Protein AF-0000000074020985 (afdb_homodimer)

Radius of gyration: 25.96 Å; Cα contacts (8 Å, |Δi|>4): 986; chains: 2; bounding box: 85×86×82 Å

Nearest PDB structures (foldseek):
  4o3z-assembly1_A  TM=3.437E-01  e=2.006E-03  Actinobacillus pleuropneumoniae
  6cuj-assembly1_B  TM=3.704E-01  e=2.114E-03  Neisseria meningitidis
  4o3y-assembly1_A  TM=3.411E-01  e=4.172E-03  Actinobacillus pleuropneumoniae
  4o49-assembly1_A  TM=3.070E-01  e=7.038E-03  Actinobacillus pleuropneumoniae
  6cuj-assembly1_A  TM=3.152E-01  e=5.142E-03  Neisseria meningitidis

InterPro domains:
  IPR001299 Ependymin [PTHR10697] (13-208)

Sequence (426 aa):
MRLVSFLLLPLLTVHSTWGDTQPAACCPPSVYEVKATMFQAIQEDSRFKYQEVRASHWIDSNAKLQASELRQKLSNGTYSFLTRAVAVYNKSRSYTRVADTCIALDLNGAGMVDPYCTNNATYIRSLVLGYGRNTLQVNIRQNTVMLMGKDSQLTDISTADCVPVLQGFASYIDSGFQYSIGVYDNFQPHISDRAVFNVPEECRNATVQRVDAMRLVSFLLLPLLTVHSTWGDTQPAACCPPSVYEVKATMFQAIQEDSRFKYQEVRASHWIDSNAKLQASELRQKLSNGTYSFLTRAVAVYNKSRSYTRVADTCIALDLNGAGMVDPYCTNNATYIRSLVLGYGRNTLQVNIRQNTVMLMGKDSQLTDISTADCVPVLQGFASYIDSGFQYSIGVYDNFQPHISDRAVFNVPEECRNATVQRVDA

Solvent-accessible surface area (backbone atoms only — not comparable to full-atom values): 23174 Å² total; per-residue (Å²): 134,86,79,76,76,76,78,76,71,76,78,73,72,73,69,73,62,74,64,86,66,74,76,74,67,40,50,42,70,56,36,23,27,34,32,28,50,29,43,33,37,36,47,48,97,94,37,72,44,76,45,48,33,41,35,38,40,38,41,28,60,86,76,32,36,38,24,38,38,36,25,34,55,44,97,87,70,48,70,40,87,48,37,38,35,30,36,37,38,85,72,22,33,32,39,34,36,44,82,93,40,50,49,30,34,40,46,82,70,46,73,82,72,67,90,62,42,35,72,82,36,45,80,73,49,74,45,46,28,40,50,90,89,47,36,34,62,33,35,35,28,38,31,78,42,77,49,97,88,26,72,22,43,34,36,40,30,19,32,90,68,20,42,58,34,34,39,38,38,39,34,60,48,96,80,40,49,37,38,36,39,34,40,26,23,70,54,34,84,42,68,93,59,73,71,62,62,50,78,54,78,70,41,77,80,46,69,73,39,78,62,81,126,133,85,79,76,76,76,77,76,71,76,77,74,73,74,67,72,61,73,63,85,66,76,76,74,66,40,50,42,70,55,36,24,26,35,31,30,49,29,42,33,38,36,47,46,97,94,38,73,45,77,45,50,31,40,36,39,40,37,41,29,59,84,74,32,36,38,24,39,38,36,25,34,55,43,97,87,69,48,71,40,88,47,35,38,36,30,36,37,39,85,75,21,34,33,40,33,35,45,81,92,39,48,49,29,35,41,46,80,71,47,75,83,72,66,89,60,42,35,71,83,35,46,81,72,47,77,45,44,28,38,51,90,89,47,37,33,62,32,37,35,29,38,33,78,42,76,49,96,87,25,73,21,44,36,37,41,30,18,32,88,68,19,41,58,33,35,36,38,40,38,34,59,48,95,79,39,47,36,38,35,39,34,42,26,25,71,53,36,83,42,68,94,60,72,70,61,62,50,78,53,78,70,42,76,81,47,70,70,40,77,61,81,128

pLDDT: mean 85.06, std 18.66, range [28.0, 98.69]

Secondary structure (DSSP, 8-state):
----------------------PPP----SEEEEEEEEEEEEEETTEEEEEEEEEEEEEETTTTEEEEEEEEEPTTS-EEEEEEEEEEGGGTEEEEEETTEEEEEE-TTPPP--TT--TTPEEEEEEEEEETTEEEEEEEEEEEEEETTEEEEEEEEE-TT--EEEEEEEEEETTEEEEEEEEEEEEESS-S-GGGGSPPGGGTTPPEEE---/----------------------PPP----SEEEEEEEEEEEEEETTEEEEEEEEEEEEEETTTTEEEEEEEEEPTTS-EEEEEEEEEEGGGTEEEEEETTEEEEEE-TTPPP--TT--TTSEEEEEEEEEETTEEEEEEEEEEEEEETTEEEEEEEEE-TT--EEEEEEEEEETTEEEEEEEEEEEEESS-S-GGGGSPPGGGTTPPEEE---

Foldseek 3Di:
DPPPPPPPPPPPPPPPCPPPPFQDWAAAFQWKKWKKWKWKWDDDPNDTDIWIKIKIWTGHNVQQKIKMWIWTADPVGDTHGAKIKIDRLVQQKIWMDGPLAIAIARNVNDGDDDPLTCNQWAWDDWDWPDDDPPIAIWTWTWDWDADPNWTKIKIFIAHSNRHGAKIKIWTADPSGIMIMMIGMDDMDRHDDDPCSNPHDPSCPPPDYDYDDD/DPPPPPPPPPPPPPPPCPPQPFQDWAAAFQWKKWKKWKWKWDDDPNHTDIWIKIKIWTGHNVQQKIKMWIWTADPVGDTHGAKIKIDRLVQQKMWMDGPLAIAIARNVNDGDDDPLTCNQWAWDDWDWPDDDPPIAIWTWTWDWDADPNWTKIKIFIAHSNRHGAKIKIWTADPSGIMIMMIGMDDMDRHDDDPCSNPHDPSCPPPDYDYDDD

Organism: Pomacea canaliculata (NCBI:txid400727)

Structure (mmCIF, N/CA/C/O backbone):
data_AF-0000000074020985-model_v1
#
loop_
_entity.id
_entity.type
_entity.pdbx_description
1 polymer 'Uncharacterized protein'
#
loop_
_atom_site.group_PDB
_atom_site.id
_atom_site.type_symbol
_atom_site.label_atom_id
_atom_site.label_alt_id
_atom_site.label_comp_id
_atom_site.label_asym_id
_atom_site.label_entity_id
_atom_site.label_seq_id
_atom_site.pdbx_PDB_ins_code
_atom_site.Cartn_x
_atom_site.Cartn_y
_atom_site.Cartn_z
_atom_site.occupancy
_atom_site.B_iso_or_equiv
_atom_site.auth_seq_id
_atom_site.auth_comp_id
_atom_site.auth_asym_id
_atom_site.auth_atom_id
_atom_site.pdbx_PDB_model_num
ATOM 1 N N . MET A 1 1 ? -42.188 48.906 -33.062 1 31.55 1 MET A N 1
ATOM 2 C CA . MET A 1 1 ? -41.594 48.25 -31.906 1 31.55 1 MET A CA 1
ATOM 3 C C . MET A 1 1 ? -41.25 46.812 -32.219 1 31.55 1 MET A C 1
ATOM 5 O O . MET A 1 1 ? -42.125 45.969 -32.406 1 31.55 1 MET A O 1
ATOM 9 N N . ARG A 1 2 ? -40.125 46.5 -32.969 1 33.56 2 ARG A N 1
ATOM 10 C CA . ARG A 1 2 ? -39.594 45.188 -33.375 1 33.56 2 ARG A CA 1
ATOM 11 C C . ARG A 1 2 ? -39.219 44.375 -32.156 1 33.56 2 ARG A C 1
ATOM 13 O O . ARG A 1 2 ? -38.406 44.812 -31.312 1 33.56 2 ARG A O 1
ATOM 20 N N . LEU A 1 3 ? -40.094 43.531 -31.703 1 33.5 3 LEU A N 1
ATOM 21 C CA . LEU A 1 3 ? -39.906 42.531 -30.641 1 33.5 3 LEU A CA 1
ATOM 22 C C . LEU A 1 3 ? -38.781 41.562 -30.969 1 33.5 3 LEU A C 1
ATOM 24 O O . LEU A 1 3 ? -38.875 40.812 -31.953 1 33.5 3 LEU A O 1
ATOM 28 N N . VAL A 1 4 ? -37.562 41.969 -30.797 1 36.25 4 VAL A N 1
ATOM 29 C CA . VAL A 1 4 ? -36.438 41.031 -30.891 1 36.25 4 VAL A CA 1
ATOM 30 C C . VAL A 1 4 ? -36.625 39.906 -29.844 1 36.25 4 VAL A C 1
ATOM 32 O O . VAL A 1 4 ? -36.688 40.188 -28.641 1 36.25 4 VAL A O 1
ATOM 35 N N . SER A 1 5 ? -37.25 38.812 -30.203 1 33.09 5 SER A N 1
ATOM 36 C CA . SER A 1 5 ? -37.312 37.594 -29.422 1 33.09 5 SER A CA 1
ATOM 37 C C . SER A 1 5 ? -35.938 37.031 -29.125 1 33.09 5 SER A C 1
ATOM 39 O O . SER A 1 5 ? -35.188 36.656 -30.047 1 33.09 5 SER A O 1
ATOM 41 N N . PHE A 1 6 ? -35.344 37.562 -28.062 1 32.19 6 PHE A N 1
ATOM 42 C CA . PHE A 1 6 ? -34.125 36.906 -27.578 1 32.19 6 PHE A CA 1
ATOM 43 C C . PHE A 1 6 ? -34.406 35.438 -27.266 1 32.19 6 PHE A C 1
ATOM 45 O O . PHE A 1 6 ? -35.219 35.125 -26.391 1 32.19 6 PHE A O 1
ATOM 52 N N . LEU A 1 7 ? -34.219 34.531 -28.25 1 28.17 7 LEU A N 1
ATOM 53 C CA . LEU A 1 7 ? -34.156 33.094 -28.031 1 28.17 7 LEU A CA 1
ATOM 54 C C . LEU A 1 7 ? -33.125 32.75 -26.953 1 28.17 7 LEU A C 1
ATOM 56 O O . LEU A 1 7 ? -31.938 32.938 -27.141 1 28.17 7 LEU A O 1
ATOM 60 N N . LEU A 1 8 ? -33.562 32.844 -25.703 1 30.11 8 LEU A N 1
ATOM 61 C CA . LEU A 1 8 ? -32.781 32.25 -24.625 1 30.11 8 LEU A CA 1
ATOM 62 C C . LEU A 1 8 ? -32.5 30.781 -24.922 1 30.11 8 LEU A C 1
ATOM 64 O O . LEU A 1 8 ? -33.406 29.953 -24.938 1 30.11 8 LEU A O 1
ATOM 68 N N . LEU A 1 9 ? -31.422 30.5 -25.688 1 36 9 LEU A N 1
ATOM 69 C CA . LEU A 1 9 ? -30.953 29.125 -25.75 1 36 9 LEU A CA 1
ATOM 70 C C . LEU A 1 9 ? -30.703 28.562 -24.359 1 36 9 LEU A C 1
ATOM 72 O O . LEU A 1 9 ? -29.953 29.156 -23.562 1 36 9 LEU A O 1
ATOM 76 N N . PRO A 1 10 ? -31.594 27.672 -23.875 1 34.84 10 PRO A N 1
ATOM 77 C CA . PRO A 1 10 ? -31.234 27 -22.625 1 34.84 10 PRO A CA 1
ATOM 78 C C . PRO A 1 10 ? -29.828 26.422 -22.641 1 34.84 10 PRO A C 1
ATOM 80 O O . PRO A 1 10 ? -29.438 25.734 -23.594 1 34.84 10 PRO A O 1
ATOM 83 N N . LEU A 1 11 ? -28.828 27.125 -22.109 1 34.88 11 LEU A N 1
ATOM 84 C CA . LEU A 1 11 ? -27.562 26.453 -21.797 1 34.88 11 LEU A CA 1
ATOM 85 C C . LEU A 1 11 ? -27.797 25.109 -21.125 1 34.88 11 LEU A C 1
ATOM 87 O O . LEU A 1 11 ? -28.203 25.062 -19.969 1 34.88 11 LEU A O 1
ATOM 91 N N . LEU A 1 12 ? -28.078 24.062 -21.922 1 34.41 12 LEU A N 1
ATOM 92 C CA . LEU A 1 12 ? -27.922 22.703 -21.422 1 34.41 12 LEU A CA 1
ATOM 93 C C . LEU A 1 12 ? -26.562 22.516 -20.75 1 34.41 12 LEU A C 1
ATOM 95 O O . LEU A 1 12 ? -25.547 22.438 -21.438 1 34.41 12 LEU A O 1
ATOM 99 N N . THR A 1 13 ? -26.391 22.984 -19.594 1 34.44 13 THR A N 1
ATOM 100 C CA . THR A 1 13 ? -25.297 22.422 -18.812 1 34.44 13 THR A CA 1
ATOM 101 C C . THR A 1 13 ? -25.359 20.906 -18.812 1 34.44 13 THR A C 1
ATOM 103 O O . THR A 1 13 ? -26.266 20.312 -18.234 1 34.44 13 THR A O 1
ATOM 106 N N . VAL A 1 14 ? -24.844 20.312 -19.844 1 34.06 14 VAL A N 1
ATOM 107 C CA . VAL A 1 14 ? -24.469 18.906 -19.703 1 34.06 14 VAL A CA 1
ATOM 108 C C . VAL A 1 14 ? -23.688 18.719 -18.406 1 34.06 14 VAL A C 1
ATOM 110 O O . VAL A 1 14 ? -22.531 19.141 -18.297 1 34.06 14 VAL A O 1
ATOM 113 N N . HIS A 1 15 ? -24.359 18.75 -17.344 1 34.81 15 HIS A N 1
ATOM 114 C CA . HIS A 1 15 ? -23.734 18.016 -16.25 1 34.81 15 HIS A CA 1
ATOM 115 C C . HIS A 1 15 ? -23.203 16.672 -16.719 1 34.81 15 HIS A C 1
ATOM 117 O O . HIS A 1 15 ? -23.969 15.789 -17.094 1 34.81 15 HIS A O 1
ATOM 123 N N . SER A 1 16 ? -22.188 16.672 -17.391 1 32.91 16 SER A N 1
ATOM 124 C CA . SER A 1 16 ? -21.516 15.375 -17.422 1 32.91 16 SER A CA 1
ATOM 125 C C . SER A 1 16 ? -21.641 14.664 -16.078 1 32.91 16 SER A C 1
ATOM 127 O O . SER A 1 16 ? -21.031 15.086 -15.094 1 32.91 16 SER A O 1
ATOM 129 N N . THR A 1 17 ? -22.781 14.305 -15.727 1 33.53 17 THR A N 1
ATOM 130 C CA . THR A 1 17 ? -22.828 13.227 -14.75 1 33.53 17 THR A CA 1
ATOM 131 C C . THR A 1 17 ? -21.766 12.18 -15.055 1 33.53 17 THR A C 1
ATOM 133 O O . TH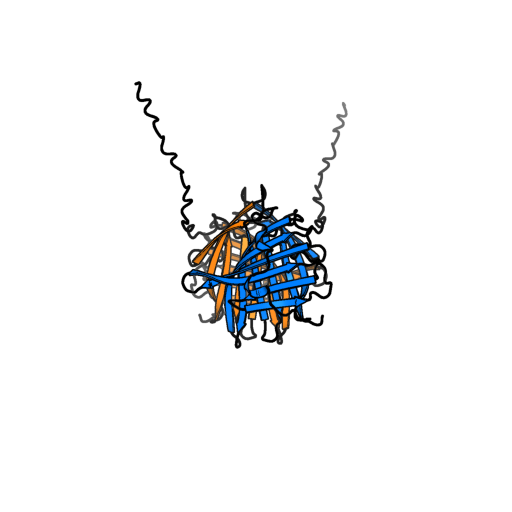R A 1 17 ? -21.969 11.312 -15.906 1 33.53 17 THR A O 1
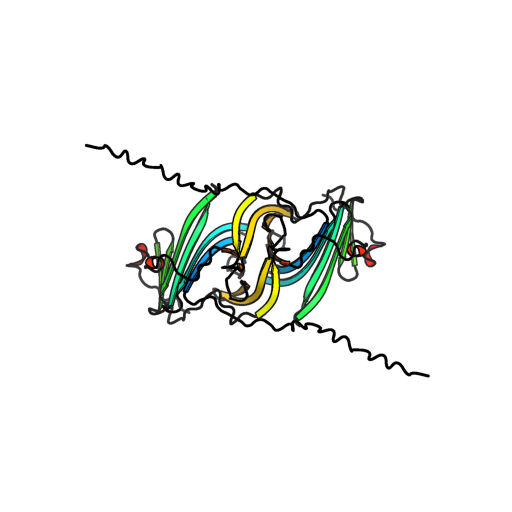ATOM 136 N N . TRP A 1 18 ? -20.531 12.484 -15.367 1 37.12 18 TRP A N 1
ATOM 137 C CA . TRP A 1 18 ? -19.766 11.273 -15.094 1 37.12 18 TRP A CA 1
ATOM 138 C C . TRP A 1 18 ? -20.453 10.43 -14.023 1 37.12 18 TRP A C 1
ATOM 140 O O . TRP A 1 18 ? -20.531 10.836 -12.859 1 37.12 18 TRP A O 1
ATOM 150 N N . GLY A 1 19 ? -21.609 10.062 -14.188 1 38.59 19 GLY A N 1
ATOM 151 C CA . GLY A 1 19 ? -22.281 9.062 -13.375 1 38.59 19 GLY A CA 1
ATOM 152 C C . GLY A 1 19 ? -21.328 8.117 -12.672 1 38.59 19 GLY A C 1
ATOM 153 O O . GLY A 1 19 ? -20.281 7.777 -13.211 1 38.59 19 GLY A O 1
ATOM 154 N N . ASP A 1 20 ? -21.172 8.164 -11.328 1 50.94 20 ASP A N 1
ATOM 155 C CA . ASP A 1 20 ? -20.547 7.312 -10.32 1 50.94 20 ASP A CA 1
ATOM 156 C C . ASP A 1 20 ? -20.625 5.84 -10.719 1 50.94 20 ASP A C 1
ATOM 158 O O . ASP A 1 20 ? -21.312 5.047 -10.07 1 50.94 20 ASP A O 1
ATOM 162 N N . THR A 1 21 ? -20.812 5.484 -11.945 1 67.69 21 THR A N 1
ATOM 163 C CA . THR A 1 21 ? -20.984 4.059 -12.195 1 67.69 21 THR A CA 1
ATOM 164 C C . THR A 1 21 ? -19.75 3.283 -11.75 1 67.69 21 THR A C 1
ATOM 166 O O . THR A 1 21 ? -18.625 3.627 -12.125 1 67.69 21 THR A O 1
ATOM 169 N N . GLN A 1 22 ? -20.031 2.523 -10.844 1 85.44 22 GLN A N 1
ATOM 170 C CA . GLN A 1 22 ? -19.016 1.593 -10.352 1 85.44 22 GLN A CA 1
ATOM 171 C C . GLN A 1 22 ? -18.406 0.786 -11.492 1 85.44 22 GLN A C 1
ATOM 173 O O . GLN A 1 22 ? -19.141 0.21 -12.305 1 85.44 22 GLN A O 1
ATOM 178 N N . PRO A 1 23 ? -17.156 1.038 -11.711 1 90.44 23 PRO A N 1
ATOM 179 C CA . PRO A 1 23 ? -16.531 0.189 -12.727 1 90.44 23 PRO A CA 1
ATOM 180 C C . PRO A 1 23 ? -16.828 -1.295 -12.516 1 90.44 23 PRO A C 1
ATOM 182 O O . PRO A 1 23 ? -16.984 -1.743 -11.383 1 90.44 23 PRO A O 1
ATOM 185 N N . ALA A 1 24 ? -16.906 -1.994 -13.578 1 89.56 24 ALA A N 1
ATOM 186 C CA . ALA A 1 24 ? -17.156 -3.432 -13.508 1 89.56 24 ALA A CA 1
ATOM 187 C C . ALA A 1 24 ? -15.977 -4.168 -12.883 1 89.56 24 ALA A C 1
ATOM 189 O O . ALA A 1 24 ? -14.828 -3.732 -13.008 1 89.56 24 ALA A O 1
ATOM 190 N N . ALA A 1 25 ? -16.391 -5.242 -12.227 1 91.31 25 ALA A N 1
ATOM 191 C CA . ALA A 1 25 ? -15.336 -6.18 -11.859 1 91.31 25 ALA A CA 1
ATOM 192 C C . ALA A 1 25 ? -14.609 -6.703 -13.094 1 91.31 25 ALA A C 1
ATOM 194 O O . ALA A 1 25 ? -15.188 -6.773 -14.18 1 91.31 25 ALA A O 1
ATOM 195 N N . CYS A 1 26 ? -13.383 -7.027 -12.906 1 93.12 26 CYS A N 1
ATOM 196 C CA . CYS A 1 26 ? -12.594 -7.457 -14.047 1 93.12 26 CYS A CA 1
ATOM 197 C C . CYS A 1 26 ? -11.523 -8.453 -13.633 1 93.12 26 CYS A C 1
ATOM 199 O O . CYS A 1 26 ? -11.367 -8.742 -12.445 1 93.12 26 CYS A O 1
ATOM 201 N N . CYS A 1 27 ? -10.93 -9.055 -14.633 1 95.62 27 CYS A N 1
ATOM 202 C CA . CYS A 1 27 ? -9.734 -9.883 -14.5 1 95.62 27 CYS A CA 1
ATOM 203 C C . CYS A 1 27 ? -8.641 -9.422 -15.453 1 95.62 27 CYS A C 1
ATOM 205 O O . CYS A 1 27 ? -8.93 -8.859 -16.516 1 95.62 27 CYS A O 1
ATOM 207 N N . PRO A 1 28 ? -7.383 -9.648 -14.992 1 96.44 28 PRO A N 1
ATOM 208 C CA . PRO A 1 28 ? -6.324 -9.477 -15.992 1 96.44 28 PRO A CA 1
ATOM 209 C C . PRO A 1 28 ? -6.461 -10.43 -17.172 1 96.44 28 PRO A C 1
ATOM 211 O O . PRO A 1 28 ? -7.309 -11.328 -17.141 1 96.44 28 PRO A O 1
ATOM 214 N N . PRO A 1 29 ? -5.641 -10.203 -18.234 1 96.69 29 PRO A N 1
ATOM 215 C CA . PRO A 1 29 ? -5.637 -11.18 -19.328 1 96.69 29 PRO A CA 1
ATOM 216 C C . PRO A 1 29 ? -5.422 -12.609 -18.844 1 96.69 29 PRO A C 1
ATOM 218 O O . PRO A 1 29 ? -4.816 -12.828 -17.781 1 96.69 29 PRO A O 1
ATOM 221 N N . SER A 1 30 ? -5.832 -13.57 -19.641 1 97.5 30 SER A N 1
ATOM 222 C CA . SER A 1 30 ? -5.805 -14.969 -19.234 1 97.5 30 SER A CA 1
ATOM 223 C C . SER A 1 30 ? -4.371 -15.469 -19.062 1 97.5 30 SER A C 1
ATOM 225 O O . SER A 1 30 ? -4.133 -16.484 -18.406 1 97.5 30 SER A O 1
ATOM 227 N N . VAL A 1 31 ? -3.467 -14.805 -19.812 1 98.5 31 VAL A N 1
ATOM 228 C CA . VAL A 1 31 ? -2.055 -15.164 -19.75 1 98.5 31 VAL A CA 1
ATOM 229 C C . VAL A 1 31 ? -1.213 -13.922 -19.469 1 98.5 31 VAL A C 1
ATOM 231 O O . VAL A 1 31 ? -1.263 -12.953 -20.234 1 98.5 31 VAL A O 1
ATOM 234 N N . TYR A 1 32 ? -0.434 -13.992 -18.406 1 98.5 32 TYR A N 1
ATOM 235 C CA . TYR A 1 32 ? 0.407 -12.836 -18.109 1 98.5 32 TYR A CA 1
ATOM 236 C C . TYR A 1 32 ? 1.477 -13.195 -17.078 1 98.5 32 TYR A C 1
ATOM 238 O O . TYR A 1 32 ? 1.423 -14.258 -16.453 1 98.5 32 TYR A O 1
ATOM 246 N N . GLU A 1 33 ? 2.457 -12.398 -16.906 1 98.62 33 GLU A N 1
ATOM 247 C CA . GLU A 1 33 ? 3.418 -12.414 -15.812 1 98.62 33 GLU A CA 1
ATOM 248 C C . GLU A 1 33 ? 3.547 -11.031 -15.172 1 98.62 33 GLU A C 1
ATOM 250 O O . GLU A 1 33 ? 3.281 -10.016 -15.82 1 98.62 33 GLU A O 1
ATOM 255 N N . VAL A 1 34 ? 3.875 -11.016 -13.898 1 98.38 34 VAL A N 1
ATOM 256 C CA . VAL A 1 34 ? 4 -9.773 -13.148 1 98.38 34 VAL A CA 1
ATOM 257 C C . VAL A 1 34 ? 5.016 -9.953 -12.023 1 98.38 34 VAL A C 1
ATOM 259 O O . VAL A 1 34 ? 5.23 -11.07 -11.539 1 98.38 34 VAL A O 1
ATOM 262 N N . LYS A 1 35 ? 5.672 -8.898 -11.711 1 98 35 LYS A N 1
ATOM 263 C CA . LYS A 1 35 ? 6.578 -8.875 -10.562 1 98 35 LYS A CA 1
ATOM 264 C C . LYS A 1 35 ? 6.043 -7.977 -9.453 1 98 35 LYS A C 1
ATOM 266 O O . LYS A 1 35 ? 5.156 -7.152 -9.688 1 98 35 LYS A O 1
ATOM 271 N N . ALA A 1 36 ? 6.551 -8.266 -8.266 1 97.31 36 ALA A N 1
ATOM 272 C CA . ALA A 1 36 ? 6.109 -7.457 -7.129 1 97.31 36 ALA A CA 1
ATOM 273 C C . ALA A 1 36 ? 7.254 -7.227 -6.145 1 97.31 36 ALA A C 1
ATOM 275 O O . ALA A 1 36 ? 8.117 -8.086 -5.977 1 97.31 36 ALA A O 1
ATOM 276 N N . THR A 1 37 ? 7.27 -6.055 -5.613 1 96.25 37 THR A N 1
ATOM 277 C CA . THR A 1 37 ? 7.988 -5.773 -4.375 1 96.25 37 THR A CA 1
ATOM 278 C C . THR A 1 37 ? 7.039 -5.809 -3.178 1 96.25 37 THR A C 1
ATOM 280 O O . THR A 1 37 ? 6.094 -5.02 -3.107 1 96.25 37 THR A O 1
ATOM 283 N N . MET A 1 38 ? 7.312 -6.68 -2.301 1 94.81 38 MET A N 1
ATOM 284 C CA . MET A 1 38 ? 6.402 -6.902 -1.179 1 94.81 38 MET A CA 1
ATOM 285 C C . MET A 1 38 ? 7.07 -6.535 0.143 1 94.81 38 MET A C 1
ATOM 287 O O . MET A 1 38 ? 8.25 -6.832 0.353 1 94.81 38 MET A O 1
ATOM 291 N N . PHE A 1 39 ? 6.297 -5.898 0.919 1 90.88 39 PHE A N 1
ATOM 292 C CA . PHE A 1 39 ? 6.68 -5.598 2.293 1 90.88 39 PHE A CA 1
ATOM 293 C C . PHE A 1 39 ? 5.77 -6.324 3.279 1 90.88 39 PHE A C 1
ATOM 295 O O . PHE A 1 39 ? 4.555 -6.129 3.268 1 90.88 39 PHE A O 1
ATOM 302 N N . GLN A 1 40 ? 6.457 -7.082 4.059 1 87.81 40 GLN A N 1
ATOM 303 C CA . GLN A 1 40 ? 5.695 -7.934 4.969 1 87.81 40 GLN A CA 1
ATOM 304 C C . GLN A 1 40 ? 6.066 -7.652 6.422 1 87.81 40 GLN A C 1
ATOM 306 O O . GLN A 1 40 ? 7.23 -7.383 6.73 1 87.81 40 GLN A O 1
ATOM 311 N N . ALA A 1 41 ? 5.094 -7.699 7.199 1 81.44 41 ALA A N 1
ATOM 312 C CA . ALA A 1 41 ? 5.277 -7.672 8.648 1 81.44 41 ALA A CA 1
ATOM 313 C C . ALA A 1 41 ? 4.645 -8.898 9.305 1 81.44 41 ALA A C 1
ATOM 315 O O . ALA A 1 41 ? 3.479 -9.211 9.055 1 81.44 41 ALA A O 1
ATOM 316 N N . ILE A 1 42 ? 5.512 -9.539 10.031 1 77 42 ILE A N 1
ATOM 317 C CA . ILE A 1 42 ? 5.031 -10.742 10.711 1 77 42 ILE A CA 1
ATOM 318 C C . ILE A 1 42 ? 5.309 -10.633 12.203 1 77 42 ILE A C 1
ATOM 320 O O . ILE A 1 42 ? 6.391 -10.203 12.609 1 77 42 ILE A O 1
ATOM 324 N N . GLN A 1 43 ? 4.324 -10.961 12.922 1 73.88 43 GLN A N 1
ATOM 325 C CA . GLN A 1 43 ? 4.531 -10.969 14.367 1 73.88 43 GLN A CA 1
ATOM 326 C C . GLN A 1 43 ? 5.379 -12.164 14.797 1 73.88 43 GLN A C 1
ATOM 328 O O . GLN A 1 43 ? 5.09 -13.305 14.422 1 73.88 43 GLN A O 1
ATOM 333 N N . GLU A 1 44 ? 6.438 -11.766 15.414 1 68.62 44 GLU A N 1
ATOM 334 C CA . GLU A 1 44 ? 7.273 -12.766 16.078 1 68.62 44 GLU A CA 1
ATOM 335 C C . GLU A 1 44 ? 7.559 -12.367 17.531 1 68.62 44 GLU A C 1
ATOM 337 O O . GLU A 1 44 ? 8.156 -11.32 17.781 1 68.62 44 GLU A O 1
ATOM 342 N N . ASP A 1 45 ? 7.246 -13.32 18.453 1 68.5 45 ASP A N 1
ATOM 343 C CA . ASP A 1 45 ? 7.5 -13.117 19.891 1 68.5 45 ASP A CA 1
ATOM 344 C C . ASP A 1 45 ? 7.102 -11.711 20.312 1 68.5 45 ASP A C 1
ATOM 346 O O . ASP A 1 45 ? 7.887 -11.008 20.953 1 68.5 45 ASP A O 1
ATOM 350 N N . SER A 1 46 ? 6.012 -11.25 19.953 1 63.5 46 SER A N 1
ATOM 351 C CA . SER A 1 46 ? 5.418 -9.984 20.375 1 63.5 46 SER A CA 1
ATOM 352 C C . SER A 1 46 ? 6.113 -8.805 19.703 1 63.5 46 SER A C 1
ATOM 354 O O . SER A 1 46 ? 6.055 -7.676 20.203 1 63.5 46 SER A O 1
ATOM 356 N N . ARG A 1 47 ? 7.027 -9.117 18.703 1 68.56 47 ARG A N 1
ATOM 357 C CA . ARG A 1 47 ? 7.633 -8.086 17.875 1 68.56 47 ARG A CA 1
ATOM 358 C C . ARG A 1 47 ? 7.344 -8.336 16.391 1 68.56 47 ARG A C 1
ATOM 360 O O . ARG A 1 47 ? 6.918 -9.43 16.016 1 68.56 47 ARG A O 1
ATOM 367 N N . PHE A 1 48 ? 7.5 -7.312 15.547 1 68.75 48 PHE A N 1
ATOM 368 C CA . PHE A 1 48 ? 7.344 -7.5 14.109 1 68.75 48 PHE A CA 1
ATOM 369 C C . PHE A 1 48 ? 8.703 -7.594 13.422 1 68.75 48 PHE A C 1
ATOM 371 O O . PHE A 1 48 ? 9.633 -6.859 13.773 1 68.75 48 PHE A O 1
ATOM 378 N N . LYS A 1 49 ? 8.617 -8.523 12.695 1 76.56 49 LYS A N 1
ATOM 379 C CA . LYS A 1 49 ? 9.711 -8.609 11.734 1 76.56 49 LYS A CA 1
ATOM 380 C C . LYS A 1 49 ? 9.266 -8.125 10.359 1 76.56 49 LYS A C 1
ATOM 382 O O . LYS A 1 49 ? 8.242 -8.562 9.836 1 76.56 49 LYS A O 1
ATOM 387 N N . TYR A 1 50 ? 10.016 -7.117 9.977 1 79 50 TYR A N 1
ATOM 388 C CA . TYR A 1 50 ? 9.742 -6.59 8.648 1 79 50 TYR A CA 1
ATOM 389 C C . TYR A 1 50 ? 10.641 -7.238 7.602 1 79 50 TYR A C 1
ATOM 391 O O . TYR A 1 50 ? 11.836 -7.441 7.844 1 79 50 TYR A O 1
ATOM 399 N N . GLN A 1 51 ? 9.984 -7.605 6.496 1 87.25 51 GLN A N 1
ATOM 400 C CA . GLN A 1 51 ? 10.766 -8.219 5.426 1 87.25 51 GLN A CA 1
ATOM 401 C C . GLN A 1 51 ? 10.352 -7.672 4.062 1 87.25 51 GLN A C 1
ATOM 403 O O . GLN A 1 51 ? 9.172 -7.41 3.824 1 87.25 51 GLN A O 1
ATOM 408 N N . GLU A 1 52 ? 11.352 -7.535 3.275 1 91.75 52 GLU A N 1
ATOM 409 C CA . GLU A 1 52 ? 11.141 -7.223 1.866 1 91.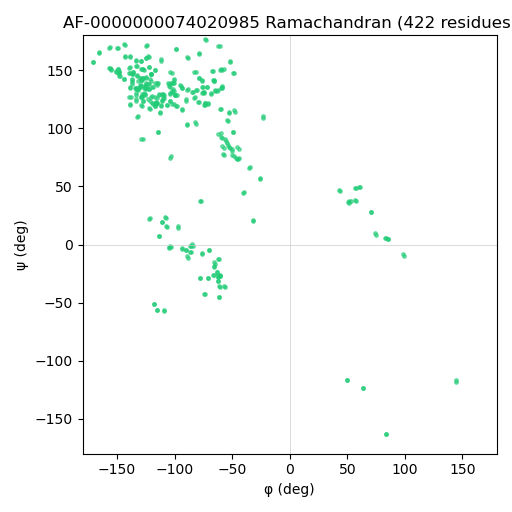75 52 GLU A CA 1
ATOM 410 C C . GLU A 1 52 ? 11.312 -8.461 0.992 1 91.75 52 GLU A C 1
ATOM 412 O O . GLU A 1 52 ? 12.305 -9.18 1.112 1 91.75 52 GLU A O 1
ATOM 417 N N . VAL A 1 53 ? 10.375 -8.633 0.162 1 95.06 53 VAL A N 1
ATOM 418 C CA . VAL A 1 53 ? 10.375 -9.797 -0.723 1 95.06 53 VAL A CA 1
ATOM 419 C C . VAL A 1 53 ? 10.141 -9.344 -2.164 1 95.06 53 VAL A C 1
ATOM 421 O O . VAL A 1 53 ? 9.32 -8.461 -2.42 1 95.06 53 VAL A O 1
ATOM 424 N N . ARG A 1 54 ? 10.914 -9.953 -3.053 1 97 54 ARG A N 1
ATOM 425 C CA . ARG A 1 54 ? 10.617 -9.82 -4.477 1 97 54 ARG A CA 1
ATOM 426 C C . ARG A 1 54 ? 9.883 -11.047 -4.996 1 97 54 ARG A C 1
ATOM 428 O O . ARG A 1 54 ? 10.305 -12.18 -4.762 1 97 54 ARG A O 1
ATOM 435 N N . ALA A 1 55 ? 8.82 -10.727 -5.621 1 97.5 55 ALA A N 1
ATOM 436 C CA . ALA A 1 55 ? 7.996 -11.82 -6.117 1 97.5 55 ALA A CA 1
ATOM 437 C C . ALA A 1 55 ? 7.844 -11.75 -7.633 1 97.5 55 ALA A C 1
ATOM 439 O O . ALA A 1 55 ? 7.836 -10.664 -8.211 1 97.5 55 ALA A O 1
ATOM 440 N N . SER A 1 56 ? 7.754 -12.914 -8.25 1 98.19 56 SER A N 1
ATOM 441 C CA . SER A 1 56 ? 7.312 -13.102 -9.625 1 98.19 56 SER A CA 1
ATOM 442 C C . SER A 1 56 ? 6.105 -14.031 -9.703 1 98.19 56 SER A C 1
ATOM 444 O O . SER A 1 56 ? 6.086 -15.078 -9.055 1 98.19 56 SER A O 1
ATOM 446 N N . HIS A 1 57 ? 5.164 -13.602 -10.469 1 98.31 57 HIS A N 1
ATOM 447 C CA . HIS A 1 57 ? 3.965 -14.414 -10.656 1 98.31 57 HIS A CA 1
ATOM 448 C C . HIS A 1 57 ? 3.697 -14.656 -12.141 1 98.31 57 HIS A C 1
ATOM 450 O O . HIS A 1 57 ? 3.838 -13.742 -12.961 1 98.31 57 HIS A O 1
ATOM 456 N N . TRP A 1 58 ? 3.361 -15.859 -12.453 1 98.69 58 TRP A N 1
ATOM 457 C CA . TRP A 1 58 ? 2.947 -16.266 -13.789 1 98.69 58 TRP A CA 1
ATOM 458 C C . TRP A 1 58 ? 1.585 -16.953 -13.75 1 98.69 58 TRP A C 1
ATOM 460 O O . TRP A 1 58 ? 1.377 -17.891 -12.977 1 98.69 58 TRP A O 1
ATOM 470 N N . ILE A 1 59 ? 0.713 -16.5 -14.586 1 98.44 59 ILE A N 1
ATOM 471 C CA . ILE A 1 59 ? -0.646 -17.031 -14.625 1 98.44 59 ILE A CA 1
ATOM 472 C C . ILE A 1 59 ? -1.006 -17.422 -16.062 1 98.44 59 ILE A C 1
ATOM 474 O O . ILE A 1 59 ? -0.855 -16.609 -16.984 1 98.44 59 ILE A O 1
ATOM 478 N N . ASP A 1 60 ? -1.457 -18.594 -16.266 1 98.56 60 ASP A N 1
ATOM 479 C CA . ASP A 1 60 ? -2.08 -19.078 -17.5 1 98.56 60 ASP A CA 1
ATOM 480 C C . ASP A 1 60 ? -3.424 -19.75 -17.203 1 98.56 60 ASP A C 1
ATOM 482 O O . ASP A 1 60 ? -3.49 -20.969 -17.031 1 98.56 60 ASP A O 1
ATOM 486 N N . SER A 1 61 ? -4.395 -18.922 -17.266 1 97.06 61 SER A N 1
ATOM 487 C CA . SER A 1 61 ? -5.719 -19.438 -16.922 1 97.06 61 SER A CA 1
ATOM 488 C C . SER A 1 61 ? -6.25 -20.375 -17.984 1 97.06 61 SER A C 1
ATOM 490 O O . SER A 1 61 ? -7.055 -21.266 -17.703 1 97.06 61 SER A O 1
ATOM 492 N N . ASN A 1 62 ? -5.867 -20.203 -19.219 1 97.25 62 ASN A N 1
ATOM 493 C CA . ASN A 1 62 ? -6.285 -21.125 -20.281 1 97.25 62 ASN A CA 1
ATOM 494 C C . ASN A 1 62 ? -5.797 -22.547 -20.016 1 97.25 62 ASN A C 1
ATOM 496 O O . ASN A 1 62 ? -6.559 -23.5 -20.172 1 97.25 62 ASN A O 1
ATOM 500 N N . ALA A 1 63 ? -4.562 -22.594 -19.641 1 97.62 63 ALA A N 1
ATOM 501 C CA . ALA A 1 63 ? -3.957 -23.891 -19.375 1 97.62 63 ALA A CA 1
ATOM 502 C C . ALA A 1 63 ? -4.141 -24.297 -17.922 1 97.62 63 ALA A C 1
ATOM 504 O O . ALA A 1 63 ? -3.682 -25.375 -17.5 1 97.62 63 ALA A O 1
ATOM 505 N N . LYS A 1 64 ? -4.699 -23.453 -17.062 1 97.44 64 LYS A N 1
ATOM 506 C CA . LYS A 1 64 ? -4.93 -23.672 -15.633 1 97.44 64 LYS A CA 1
ATOM 507 C C . LYS A 1 64 ? -3.613 -23.922 -14.898 1 97.44 64 LYS A C 1
ATOM 509 O O . LYS A 1 64 ? -3.488 -24.891 -14.148 1 97.44 64 LYS A O 1
ATOM 514 N N . LEU A 1 65 ? -2.67 -23.047 -15.148 1 98.31 65 LEU A N 1
ATOM 515 C CA . LEU A 1 65 ? -1.34 -23.078 -14.547 1 98.31 65 LEU A CA 1
ATOM 516 C C . LEU A 1 65 ? -1.044 -21.781 -13.805 1 98.31 65 LEU A C 1
ATOM 518 O O . LEU A 1 65 ? -1.372 -20.703 -14.281 1 98.31 65 LEU A O 1
ATOM 522 N N . GLN A 1 66 ? -0.448 -21.922 -12.664 1 98.44 66 GLN A N 1
ATOM 523 C CA . GLN A 1 66 ? 0.058 -20.797 -11.891 1 98.44 66 GLN A CA 1
ATOM 524 C C . GLN A 1 66 ? 1.443 -21.094 -11.32 1 98.44 66 GLN A C 1
ATOM 526 O O . GLN A 1 66 ? 1.707 -22.219 -10.867 1 98.44 66 GLN A O 1
ATOM 531 N N . ALA A 1 67 ? 2.289 -20.109 -11.391 1 98.5 67 ALA A N 1
ATOM 532 C CA . ALA A 1 67 ? 3.611 -20.25 -10.781 1 98.5 67 ALA A CA 1
ATOM 533 C C . ALA A 1 67 ? 4.016 -18.969 -10.062 1 98.5 67 ALA A C 1
ATOM 535 O O . ALA A 1 67 ? 3.535 -17.875 -10.398 1 98.5 67 ALA A O 1
ATOM 536 N N . SER A 1 68 ? 4.824 -19.094 -9.078 1 98.12 68 SER A N 1
ATOM 537 C CA . SER A 1 68 ? 5.359 -17.953 -8.336 1 98.12 68 SER A CA 1
ATOM 538 C C . SER A 1 68 ? 6.762 -18.234 -7.816 1 98.12 68 SER A C 1
ATOM 540 O O . SER A 1 68 ? 7.109 -19.391 -7.555 1 98.12 68 SER A O 1
ATOM 542 N N . GLU A 1 69 ? 7.5 -17.234 -7.738 1 97.5 69 GLU A N 1
ATOM 543 C CA . GLU A 1 69 ? 8.812 -17.281 -7.109 1 97.5 69 GLU A CA 1
ATOM 544 C C . GLU A 1 69 ? 9.016 -16.094 -6.168 1 97.5 69 GLU A C 1
ATOM 546 O O . GLU A 1 69 ? 8.68 -14.953 -6.512 1 97.5 69 GLU A O 1
ATOM 551 N N . LEU A 1 70 ? 9.523 -16.422 -5.035 1 96.88 70 LEU A N 1
ATOM 552 C CA . LEU A 1 70 ? 9.812 -15.406 -4.035 1 96.88 70 LEU A CA 1
ATOM 553 C C . LEU A 1 70 ? 11.297 -15.375 -3.697 1 96.88 70 LEU A C 1
ATOM 555 O O . LEU A 1 70 ? 11.93 -16.422 -3.555 1 96.88 70 LEU A O 1
ATOM 559 N N . ARG A 1 71 ? 11.789 -14.203 -3.631 1 96.75 71 ARG A N 1
ATOM 560 C CA . ARG A 1 71 ? 13.141 -13.953 -3.162 1 96.75 71 ARG A CA 1
ATOM 561 C C . ARG A 1 71 ? 13.148 -12.93 -2.029 1 96.75 71 ARG A C 1
ATOM 563 O O . ARG A 1 71 ? 12.477 -11.906 -2.109 1 96.75 71 ARG A O 1
ATOM 570 N N . GLN A 1 72 ? 13.891 -13.242 -1.032 1 95.06 72 GLN A N 1
ATOM 571 C CA . GLN A 1 72 ? 13.93 -12.359 0.126 1 95.06 72 GLN A CA 1
ATOM 572 C C . GLN A 1 72 ? 15.188 -11.484 0.102 1 95.06 72 GLN A C 1
ATOM 574 O O . GLN A 1 72 ? 16.266 -11.945 -0.276 1 95.06 72 GLN A O 1
ATOM 579 N N . LYS A 1 73 ? 14.977 -10.273 0.516 1 93.06 73 LYS A N 1
ATOM 580 C CA . LYS A 1 73 ? 16.125 -9.383 0.653 1 93.06 73 LYS A CA 1
ATOM 581 C C . LYS A 1 73 ? 16.938 -9.727 1.899 1 93.06 73 LYS A C 1
ATOM 583 O O . LYS A 1 73 ? 16.391 -9.852 2.992 1 93.06 73 LYS A O 1
ATOM 588 N N . LEU A 1 74 ? 18.203 -9.75 1.715 1 91.69 74 LEU A N 1
ATOM 589 C CA . LEU A 1 74 ? 19.125 -10.023 2.818 1 91.69 74 LEU A CA 1
ATOM 590 C C . LEU A 1 74 ? 19.703 -8.727 3.375 1 91.69 74 LEU A C 1
ATOM 592 O O . LEU A 1 74 ? 19.547 -7.66 2.777 1 91.69 74 LEU A O 1
ATOM 596 N N . SER A 1 75 ? 20.344 -8.867 4.516 1 86.75 75 SER A N 1
ATOM 597 C CA . SER A 1 75 ? 20.891 -7.699 5.207 1 86.75 75 SER A CA 1
ATOM 598 C C . SER A 1 75 ? 21.922 -6.984 4.352 1 86.75 75 SER A C 1
ATOM 600 O O . SER A 1 75 ? 22.094 -5.77 4.461 1 86.75 75 SER A O 1
ATOM 602 N N . ASN A 1 76 ? 22.594 -7.676 3.434 1 89.12 76 ASN A N 1
ATOM 603 C CA . ASN A 1 76 ? 23.641 -7.082 2.598 1 89.12 76 ASN A CA 1
ATOM 604 C C . ASN A 1 76 ? 23.047 -6.438 1.346 1 89.12 76 ASN A C 1
ATOM 606 O O . ASN A 1 76 ? 23.781 -5.984 0.471 1 89.12 76 ASN A O 1
ATOM 610 N N . GLY A 1 77 ? 21.734 -6.535 1.204 1 87 77 GLY A N 1
ATOM 611 C CA . GLY A 1 77 ? 21.062 -5.855 0.112 1 87 77 GLY A CA 1
ATOM 612 C C . GLY A 1 77 ? 20.75 -6.762 -1.064 1 87 77 GLY A C 1
ATOM 613 O O . GLY A 1 77 ? 20.016 -6.383 -1.979 1 87 77 GLY A O 1
ATOM 614 N N . THR A 1 78 ? 21.297 -7.941 -1.001 1 91.5 78 THR A N 1
ATOM 615 C CA . THR A 1 78 ? 21.047 -8.875 -2.094 1 91.5 78 THR A CA 1
ATOM 616 C C . THR A 1 78 ? 19.781 -9.688 -1.829 1 91.5 78 THR A C 1
ATOM 618 O O . THR A 1 78 ? 19.25 -9.68 -0.716 1 91.5 78 THR A O 1
ATOM 621 N N . TYR A 1 79 ? 19.25 -10.25 -2.883 1 93.75 79 TYR A N 1
ATOM 622 C CA . TYR A 1 79 ? 18.062 -11.086 -2.76 1 93.75 79 TYR A CA 1
ATOM 623 C C . TYR A 1 79 ? 18.422 -12.562 -2.875 1 93.75 79 TYR A C 1
ATOM 625 O O . TYR A 1 79 ? 19.219 -12.953 -3.734 1 93.75 79 TYR A O 1
ATOM 633 N N . SER A 1 80 ? 17.844 -13.344 -1.994 1 94.69 80 SER A N 1
ATOM 634 C CA . SER A 1 80 ? 18.047 -14.789 -1.989 1 94.69 80 SER A CA 1
ATOM 635 C C . SER A 1 80 ? 16.75 -15.531 -2.258 1 94.69 80 SER A C 1
ATOM 637 O O . SER A 1 80 ? 15.672 -15.094 -1.836 1 94.69 80 SER A O 1
ATOM 639 N N . PHE A 1 81 ? 16.953 -16.703 -2.869 1 93.88 81 PHE A N 1
ATOM 640 C CA . PHE A 1 81 ? 15.805 -17.562 -3.133 1 93.88 81 PHE A CA 1
ATOM 641 C C . PHE A 1 81 ? 15.094 -17.922 -1.837 1 93.88 81 PHE A C 1
ATOM 643 O O . PHE A 1 81 ? 15.734 -18.297 -0.854 1 93.88 81 PHE A O 1
ATOM 650 N N . LEU A 1 82 ? 13.781 -17.797 -1.951 1 92.31 82 LEU A N 1
ATOM 651 C CA . LEU A 1 82 ? 12.961 -18.172 -0.804 1 92.31 82 LEU A CA 1
ATOM 652 C C . LEU A 1 82 ? 12.078 -19.375 -1.137 1 92.31 82 LEU A C 1
ATOM 654 O O . LEU A 1 82 ? 12.164 -20.406 -0.477 1 92.31 82 LEU A O 1
ATOM 658 N N . THR A 1 83 ? 11.312 -19.234 -2.139 1 95.81 83 THR A N 1
ATOM 659 C CA . THR A 1 83 ? 10.391 -20.312 -2.5 1 95.81 83 THR A CA 1
ATOM 660 C C . THR A 1 83 ? 10 -20.219 -3.973 1 95.81 83 THR A C 1
ATOM 662 O O . THR A 1 83 ? 10.055 -19.125 -4.566 1 95.81 83 THR A O 1
ATOM 665 N N . ARG A 1 84 ? 9.68 -21.344 -4.547 1 96.69 84 ARG A N 1
ATOM 666 C CA . ARG A 1 84 ? 9.047 -21.453 -5.855 1 96.69 84 ARG A CA 1
ATOM 667 C C . ARG A 1 84 ? 7.859 -22.406 -5.809 1 96.69 84 ARG A C 1
ATOM 669 O O . ARG A 1 84 ? 7.969 -23.516 -5.293 1 96.69 84 ARG A O 1
ATOM 676 N N . ALA A 1 85 ? 6.793 -21.984 -6.375 1 97.25 85 ALA A N 1
ATOM 677 C CA . ALA A 1 85 ? 5.586 -22.797 -6.375 1 97.25 85 ALA A CA 1
ATOM 678 C C . ALA A 1 85 ? 5.004 -22.906 -7.781 1 97.25 85 ALA A C 1
ATOM 680 O O . ALA A 1 85 ? 5.066 -21.969 -8.57 1 97.25 85 ALA A O 1
ATOM 681 N N . VAL A 1 86 ? 4.465 -24.109 -8.047 1 97.5 86 VAL A N 1
ATOM 682 C CA . VAL A 1 86 ? 3.729 -24.359 -9.281 1 97.5 86 VAL A CA 1
ATOM 683 C C . VAL A 1 86 ? 2.43 -25.094 -8.969 1 97.5 86 VAL A C 1
ATOM 685 O O . VAL A 1 86 ? 2.438 -26.109 -8.273 1 97.5 86 VAL A O 1
ATOM 688 N N . ALA A 1 87 ? 1.386 -24.562 -9.508 1 97.19 87 ALA A N 1
ATOM 689 C CA . ALA A 1 87 ? 0.088 -25.234 -9.398 1 97.19 87 ALA A CA 1
ATOM 690 C C . ALA A 1 87 ? -0.435 -25.641 -10.766 1 97.19 87 ALA A C 1
ATOM 692 O O . ALA A 1 87 ? -0.527 -24.812 -11.68 1 97.19 87 ALA A O 1
ATOM 693 N N . VAL A 1 88 ? -0.754 -26.906 -10.836 1 96.31 88 VAL A N 1
ATOM 694 C CA . VAL A 1 88 ? -1.307 -27.5 -12.039 1 96.31 88 VAL A CA 1
ATOM 695 C C . VAL A 1 88 ? -2.74 -27.969 -11.781 1 96.31 88 VAL A C 1
ATOM 697 O O . VAL A 1 88 ? -2.973 -29.125 -11.422 1 96.31 88 VAL A O 1
ATOM 700 N N . TYR A 1 89 ? -3.607 -27.156 -12.141 1 96.38 89 TYR A N 1
ATOM 701 C CA . TYR A 1 89 ? -4.973 -27.344 -11.672 1 96.38 89 TYR A CA 1
ATOM 702 C C . TYR A 1 89 ? -5.664 -28.453 -12.461 1 96.38 89 TYR A C 1
ATOM 704 O O . TYR A 1 89 ? -6.562 -29.125 -11.938 1 96.38 89 TYR A O 1
ATOM 712 N N . ASN A 1 90 ? -5.289 -28.672 -13.703 1 95.38 90 ASN A N 1
ATOM 713 C CA . ASN A 1 90 ? -5.855 -29.781 -14.477 1 95.38 90 ASN A CA 1
ATOM 714 C C . ASN A 1 90 ? -5.508 -31.125 -13.859 1 95.38 90 ASN A C 1
ATOM 716 O O . ASN A 1 90 ? -6.211 -32.125 -14.078 1 95.38 90 ASN A O 1
ATOM 720 N N . LYS A 1 91 ? -4.477 -31.188 -13.117 1 93.62 91 LYS A N 1
ATOM 721 C CA . LYS A 1 91 ? -4.066 -32.406 -12.438 1 93.62 91 LYS A CA 1
ATOM 722 C C . LYS A 1 91 ? -4.375 -32.344 -10.945 1 93.62 91 LYS A C 1
ATOM 724 O O . LYS A 1 91 ? -3.996 -33.219 -10.18 1 93.62 91 LYS A O 1
ATOM 729 N N . SER A 1 92 ? -4.879 -31.219 -10.57 1 94.56 92 SER A N 1
ATOM 730 C CA . SER A 1 92 ? -5.219 -30.969 -9.172 1 94.56 92 SER A CA 1
ATOM 731 C C . SER A 1 92 ? -4 -31.141 -8.266 1 94.56 92 SER A C 1
ATOM 733 O O . SER A 1 92 ? -4.07 -31.828 -7.246 1 94.56 92 SER A O 1
ATOM 735 N N . ARG A 1 93 ? -2.842 -30.516 -8.633 1 94.69 93 ARG A N 1
ATOM 736 C CA . ARG A 1 93 ? -1.593 -30.656 -7.895 1 94.69 93 ARG A CA 1
ATOM 737 C C . ARG A 1 93 ? -0.892 -29.312 -7.742 1 94.69 93 ARG A C 1
ATOM 739 O O . ARG A 1 93 ? -0.935 -28.484 -8.648 1 94.69 93 ARG A O 1
ATOM 746 N N . SER A 1 94 ? -0.248 -29.188 -6.645 1 96.25 94 SER A N 1
ATOM 747 C CA . SER A 1 94 ? 0.667 -28.062 -6.434 1 96.25 94 SER A CA 1
ATOM 748 C C . SER A 1 94 ? 2 -28.547 -5.867 1 96.25 94 SER A C 1
ATOM 750 O O . SER A 1 94 ? 2.047 -29.5 -5.105 1 96.25 94 SER A O 1
ATOM 752 N N . TYR A 1 95 ? 3.025 -27.891 -6.258 1 96.06 95 TYR A N 1
ATOM 753 C CA . TYR A 1 95 ? 4.391 -28.172 -5.832 1 96.06 95 TYR A CA 1
ATOM 754 C C . TYR A 1 95 ? 5.074 -26.906 -5.32 1 96.06 95 TYR A C 1
ATOM 756 O O . TYR A 1 95 ? 5.062 -25.875 -5.984 1 96.06 95 TYR A O 1
ATOM 764 N N . THR A 1 96 ? 5.645 -27 -4.188 1 96.5 96 THR A N 1
ATOM 765 C CA . THR A 1 96 ? 6.383 -25.859 -3.629 1 96.5 96 THR A CA 1
ATOM 766 C C . THR A 1 96 ? 7.785 -26.281 -3.205 1 96.5 96 THR A C 1
ATOM 768 O O . THR A 1 96 ? 7.945 -27.156 -2.35 1 96.5 96 THR A O 1
ATOM 771 N N . ARG A 1 97 ? 8.68 -25.672 -3.801 1 95.69 97 ARG A N 1
ATOM 772 C CA . ARG A 1 97 ? 10.062 -25.844 -3.379 1 95.69 97 ARG A CA 1
ATOM 773 C C . ARG A 1 97 ? 10.445 -24.812 -2.324 1 95.69 97 ARG A C 1
ATOM 775 O O . ARG A 1 97 ? 10.25 -23.609 -2.525 1 95.69 97 ARG A O 1
ATOM 782 N N . VAL A 1 98 ? 10.906 -25.234 -1.237 1 91.44 98 VAL A N 1
ATOM 783 C CA . VAL A 1 98 ? 11.508 -24.406 -0.201 1 91.44 98 VAL A CA 1
ATOM 784 C C . VAL A 1 98 ? 12.938 -24.875 0.077 1 91.44 98 VAL A C 1
ATOM 786 O O . VAL A 1 98 ? 13.141 -25.984 0.558 1 91.44 98 VAL A O 1
ATOM 789 N N . ALA A 1 99 ? 13.844 -23.969 -0.201 1 87.19 99 ALA A N 1
ATOM 790 C CA . ALA A 1 99 ? 15.242 -24.391 -0.125 1 87.19 99 ALA A CA 1
ATOM 791 C C . ALA A 1 99 ? 15.461 -25.688 -0.895 1 87.19 99 ALA A C 1
ATOM 793 O O . ALA A 1 99 ? 15.164 -25.766 -2.09 1 87.19 99 ALA A O 1
ATOM 794 N N . ASP A 1 100 ? 15.852 -26.766 -0.165 1 85.38 100 ASP A N 1
ATOM 795 C CA . ASP A 1 100 ? 16.156 -28.031 -0.839 1 85.38 100 ASP A CA 1
ATOM 796 C C . ASP A 1 100 ? 15.078 -29.078 -0.573 1 85.38 100 ASP A C 1
ATOM 798 O O . ASP A 1 100 ? 15.32 -30.281 -0.713 1 85.38 100 ASP A O 1
ATOM 802 N N . THR A 1 101 ? 13.906 -28.609 -0.253 1 90.88 101 THR A N 1
ATOM 803 C CA . THR A 1 101 ? 12.797 -29.516 0.025 1 90.88 101 THR A CA 1
ATOM 804 C C . THR A 1 101 ? 11.594 -29.188 -0.857 1 90.88 101 THR A C 1
ATOM 806 O O . THR A 1 101 ? 11.57 -28.141 -1.509 1 90.88 101 THR A O 1
ATOM 809 N N . CYS A 1 102 ? 10.734 -30.25 -0.931 1 93.81 102 CYS A N 1
ATOM 810 C CA . CYS A 1 102 ? 9.539 -30.062 -1.742 1 93.81 102 CYS A CA 1
ATOM 811 C C . CYS A 1 102 ? 8.289 -30.484 -0.975 1 93.81 102 CYS A C 1
ATOM 813 O O . CYS A 1 102 ? 8.297 -31.516 -0.292 1 93.81 102 CYS A O 1
ATOM 815 N N . ILE A 1 103 ? 7.336 -29.641 -1.098 1 93 103 ILE A N 1
ATOM 816 C CA . ILE A 1 103 ? 5.996 -29.969 -0.621 1 93 103 ILE A CA 1
ATOM 817 C C . ILE A 1 103 ? 5.051 -30.125 -1.809 1 93 103 ILE A C 1
ATOM 819 O O . ILE A 1 103 ? 4.848 -29.188 -2.582 1 93 103 ILE A O 1
ATOM 823 N N . ALA A 1 104 ? 4.48 -31.328 -1.91 1 94.81 104 ALA A N 1
ATOM 824 C CA . ALA A 1 104 ? 3.484 -31.594 -2.943 1 94.81 104 ALA A CA 1
ATOM 825 C C . ALA A 1 104 ? 2.098 -31.781 -2.334 1 94.81 104 ALA A C 1
ATOM 827 O O . ALA A 1 104 ? 1.922 -32.594 -1.408 1 94.81 104 ALA A O 1
ATOM 828 N N . LEU A 1 105 ? 1.163 -31.016 -2.926 1 94.56 105 LEU A N 1
ATOM 829 C CA . LEU A 1 105 ? -0.184 -31.062 -2.365 1 94.56 105 LEU A CA 1
ATOM 830 C C . LEU A 1 105 ? -1.205 -31.438 -3.434 1 94.56 105 LEU A C 1
ATOM 832 O O . LEU A 1 105 ? -1.087 -31.016 -4.586 1 94.56 105 LEU A O 1
ATOM 836 N N . ASP A 1 106 ? -2.227 -32.219 -2.975 1 94.5 106 ASP A N 1
ATOM 837 C CA . ASP A 1 106 ? -3.439 -32.438 -3.766 1 94.5 106 ASP A CA 1
ATOM 838 C C . ASP A 1 106 ? -4.414 -31.266 -3.576 1 94.5 106 ASP A C 1
ATOM 840 O O . ASP A 1 106 ? -4.781 -30.938 -2.447 1 94.5 106 ASP A O 1
ATOM 844 N N . LEU A 1 107 ? -4.848 -30.672 -4.637 1 92.69 107 LEU A N 1
ATOM 845 C CA . LEU A 1 107 ? -5.727 -29.5 -4.559 1 92.69 107 LEU A CA 1
ATOM 846 C C . LEU A 1 107 ? -7.184 -29.938 -4.426 1 92.69 107 LEU A C 1
ATOM 848 O O . LEU A 1 107 ? -8.078 -29.094 -4.352 1 92.69 107 LEU A O 1
ATOM 852 N N . ASN A 1 108 ? -7.434 -31.219 -4.391 1 91.62 108 ASN A N 1
ATOM 853 C CA . ASN A 1 108 ? -8.742 -31.828 -4.164 1 91.62 108 ASN A CA 1
ATOM 854 C C . ASN A 1 108 ? -9.797 -31.25 -5.102 1 91.62 108 ASN A C 1
ATOM 856 O O . ASN A 1 108 ? -10.891 -30.891 -4.664 1 91.62 108 ASN A O 1
ATOM 860 N N . GLY A 1 109 ? -9.422 -30.969 -6.332 1 89.94 109 GLY A N 1
ATOM 861 C CA . GLY A 1 109 ? -10.352 -30.531 -7.355 1 89.94 109 GLY A CA 1
ATOM 862 C C . GLY A 1 109 ? -10.633 -29.031 -7.297 1 89.94 109 GLY A C 1
ATOM 863 O O . GLY A 1 109 ? -11.492 -28.531 -8.023 1 89.94 109 GLY A O 1
ATOM 864 N N . ALA A 1 110 ? -9.93 -28.359 -6.441 1 88.19 110 ALA A N 1
ATOM 865 C CA . ALA A 1 110 ? -10.109 -26.906 -6.406 1 88.19 110 ALA A CA 1
ATOM 866 C C . ALA A 1 110 ? -9.797 -26.281 -7.762 1 88.19 110 ALA A C 1
ATOM 868 O O . ALA A 1 110 ? -8.836 -26.672 -8.422 1 88.19 110 ALA A O 1
ATOM 869 N N . GLY A 1 111 ? -10.641 -25.375 -8.148 1 89.12 111 GLY A N 1
ATOM 870 C CA . GLY A 1 111 ? -10.398 -24.656 -9.391 1 89.12 111 GLY A CA 1
ATOM 871 C C . GLY A 1 111 ? -9.375 -23.547 -9.25 1 89.12 111 GLY A C 1
ATOM 872 O O . GLY A 1 111 ? -9.047 -23.141 -8.133 1 89.12 111 GLY A O 1
ATOM 873 N N . MET A 1 112 ? -8.945 -23.156 -10.383 1 93.31 112 MET A N 1
ATOM 874 C CA . MET A 1 112 ? -8 -22.047 -10.414 1 93.31 112 MET A CA 1
ATOM 875 C C . MET A 1 112 ? -8.703 -20.719 -10.125 1 93.31 112 MET A C 1
ATOM 877 O O . MET A 1 112 ? -9.766 -20.438 -10.688 1 93.31 112 MET A O 1
ATOM 881 N N . VAL A 1 113 ? -8.109 -20 -9.219 1 87.94 113 VAL A N 1
ATOM 882 C CA . VAL A 1 113 ? -8.547 -18.625 -8.969 1 87.94 113 VAL A CA 1
ATOM 883 C C . VAL A 1 113 ? -7.406 -17.656 -9.25 1 87.94 113 VAL A C 1
ATOM 885 O O . VAL A 1 113 ? -6.312 -17.797 -8.688 1 87.94 113 VAL A O 1
ATOM 888 N N . ASP A 1 114 ? -7.652 -16.781 -10.133 1 91.69 114 ASP A N 1
ATOM 889 C CA . ASP A 1 114 ? -6.691 -15.703 -10.359 1 91.69 114 ASP A CA 1
ATOM 890 C C . ASP A 1 114 ? -6.73 -14.688 -9.219 1 91.69 114 ASP A C 1
ATOM 892 O O . ASP A 1 114 ? -7.762 -14.055 -8.977 1 91.69 114 ASP A O 1
ATOM 896 N N . PRO A 1 115 ? -5.59 -14.516 -8.547 1 89.12 115 PRO A N 1
ATOM 897 C CA . PRO A 1 115 ? -5.609 -13.664 -7.359 1 89.12 115 PRO A CA 1
ATOM 898 C C . PRO A 1 115 ? -5.801 -12.188 -7.699 1 89.12 115 PRO A C 1
ATOM 900 O O . PRO A 1 115 ? -6.047 -11.367 -6.809 1 89.12 115 PRO A O 1
ATOM 903 N N . TYR A 1 116 ? -5.828 -11.836 -8.953 1 92.94 116 TYR A N 1
ATOM 904 C CA . TYR A 1 116 ? -5.914 -10.43 -9.328 1 92.94 116 TYR A CA 1
ATOM 905 C C . TYR A 1 116 ? -7.238 -10.125 -10.023 1 92.94 116 TYR A C 1
ATOM 907 O O . TYR A 1 116 ? -7.445 -9.016 -10.523 1 92.94 116 TYR A O 1
ATOM 915 N N . CYS A 1 117 ? -8.078 -11.156 -9.992 1 93.38 117 CYS A N 1
ATOM 916 C CA . CYS A 1 117 ? -9.453 -10.906 -10.414 1 93.38 117 CYS A CA 1
ATOM 917 C C . CYS A 1 117 ? -10.25 -10.234 -9.297 1 93.38 117 CYS A C 1
ATOM 919 O O . CYS A 1 117 ? -10.117 -10.594 -8.125 1 93.38 117 CYS A O 1
ATOM 921 N N . THR A 1 118 ? -11.102 -9.352 -9.688 1 90.62 118 THR A N 1
ATOM 922 C CA . THR A 1 118 ? -11.797 -8.586 -8.664 1 90.62 118 THR A CA 1
ATOM 923 C C . THR A 1 118 ? -13.281 -8.961 -8.617 1 90.62 118 THR A C 1
ATOM 925 O O . THR A 1 118 ? -14.094 -8.219 -8.07 1 90.62 118 THR A O 1
ATOM 928 N N . ASN A 1 119 ? -13.633 -10.109 -9.148 1 86.31 119 ASN A N 1
ATOM 929 C CA . ASN A 1 119 ? -15.039 -10.484 -9.312 1 86.31 119 ASN A CA 1
ATOM 930 C C . ASN A 1 119 ? -15.75 -10.578 -7.965 1 86.31 119 ASN A C 1
ATOM 932 O O . ASN A 1 119 ? -16.938 -10.273 -7.863 1 86.31 119 ASN A O 1
ATOM 936 N N . ASN A 1 120 ? -15.125 -10.914 -6.996 1 85.44 120 ASN A N 1
ATOM 937 C CA . ASN A 1 120 ? -15.758 -11.086 -5.691 1 85.44 120 ASN A CA 1
ATOM 938 C C . ASN A 1 120 ? -15.383 -9.953 -4.734 1 85.44 120 ASN A C 1
ATOM 940 O O . ASN A 1 120 ? -15.594 -10.062 -3.525 1 85.44 120 ASN A O 1
ATOM 944 N N . ALA A 1 121 ? -14.898 -8.953 -5.297 1 91.75 121 ALA A N 1
ATOM 945 C CA . ALA A 1 121 ? -14.445 -7.852 -4.445 1 91.75 121 ALA A CA 1
ATOM 946 C C . ALA A 1 121 ? -15.438 -6.695 -4.477 1 91.75 121 ALA A C 1
ATOM 948 O O . ALA A 1 121 ? -16.141 -6.488 -5.473 1 91.75 121 ALA A O 1
ATOM 949 N N . THR A 1 122 ? -15.539 -6.008 -3.418 1 91.5 122 THR A N 1
ATOM 950 C CA . THR A 1 122 ? -16.375 -4.824 -3.316 1 91.5 122 THR A CA 1
ATOM 951 C C . THR A 1 122 ? -15.633 -3.588 -3.814 1 91.5 122 THR A C 1
ATOM 953 O O . THR A 1 122 ? -14.5 -3.33 -3.4 1 91.5 122 THR A O 1
ATOM 956 N N . TYR A 1 123 ? -16.312 -2.869 -4.648 1 93.69 123 TYR A N 1
ATOM 957 C CA . TYR A 1 123 ? -15.758 -1.618 -5.148 1 93.69 123 TYR A CA 1
ATOM 958 C C . TYR A 1 123 ? -15.742 -0.552 -4.059 1 93.69 123 TYR A C 1
ATOM 960 O O . TYR A 1 123 ? -16.734 -0.361 -3.357 1 93.69 123 TYR A O 1
ATOM 968 N N . ILE A 1 124 ? -14.609 0.154 -3.992 1 93.44 124 ILE A N 1
ATOM 969 C CA . ILE A 1 124 ? -14.484 1.225 -3.01 1 93.44 124 ILE A CA 1
ATOM 970 C C . ILE A 1 124 ? -14.5 2.578 -3.717 1 93.44 124 ILE A C 1
ATOM 972 O O . ILE A 1 124 ? -15.352 3.426 -3.436 1 93.44 124 ILE A O 1
ATOM 976 N N . ARG A 1 125 ? -13.5 2.707 -4.691 1 93.25 125 ARG A N 1
ATOM 977 C CA . ARG A 1 125 ? -13.375 3.998 -5.359 1 93.25 125 ARG A CA 1
ATOM 978 C C . ARG A 1 125 ? -12.414 3.914 -6.535 1 93.25 125 ARG A C 1
ATOM 980 O O . ARG A 1 125 ? -11.578 3.006 -6.602 1 93.25 125 ARG A O 1
ATOM 987 N N . SER A 1 126 ? -12.672 4.887 -7.402 1 95.5 126 SER A N 1
ATOM 988 C CA . SER A 1 126 ? -11.68 5.164 -8.43 1 95.5 126 SER A CA 1
ATOM 989 C C . SER A 1 126 ? -10.836 6.387 -8.078 1 95.5 126 SER A C 1
ATOM 991 O O . SER A 1 126 ? -11.359 7.371 -7.551 1 95.5 126 SER A O 1
ATOM 993 N N . LEU A 1 127 ? -9.562 6.23 -8.359 1 95.94 127 LEU A N 1
ATOM 994 C CA . LEU A 1 127 ? -8.625 7.305 -8.062 1 95.94 127 LEU A CA 1
ATOM 995 C C . LEU A 1 127 ? -7.699 7.566 -9.242 1 95.94 127 LEU A C 1
ATOM 997 O O . LEU A 1 127 ? -7.539 6.707 -10.117 1 95.94 127 LEU A O 1
ATOM 1001 N N . VAL A 1 128 ? -7.188 8.766 -9.188 1 96.56 128 VAL A N 1
ATOM 1002 C CA . VAL A 1 128 ? -6.09 9.109 -10.086 1 96.56 128 VAL A CA 1
ATOM 1003 C C . VAL A 1 128 ? -4.812 9.328 -9.273 1 96.56 128 VAL A C 1
ATOM 1005 O O . VAL A 1 128 ? -4.73 10.266 -8.477 1 96.56 128 VAL A O 1
ATOM 1008 N N . LEU A 1 129 ? -3.83 8.438 -9.492 1 97.25 129 LEU A N 1
ATOM 1009 C CA . LEU A 1 129 ? -2.521 8.562 -8.859 1 97.25 129 LEU A CA 1
ATOM 1010 C C . LEU A 1 129 ? -1.627 9.523 -9.641 1 97.25 129 LEU A C 1
ATOM 1012 O O . LEU A 1 129 ? -1.698 9.578 -10.875 1 97.25 129 LEU A O 1
ATOM 1016 N N . GLY A 1 130 ? -0.754 10.203 -8.891 1 96.62 130 GLY A N 1
ATOM 1017 C CA . GLY A 1 130 ? 0.174 11.109 -9.547 1 96.62 130 GLY A CA 1
ATOM 1018 C C . GLY A 1 130 ? -0.423 12.477 -9.828 1 96.62 130 GLY A C 1
ATOM 1019 O O . GLY A 1 130 ? -1.421 12.859 -9.211 1 96.62 130 GLY A O 1
ATOM 1020 N N . TYR A 1 131 ? 0.266 13.172 -10.711 1 96.69 131 TYR A N 1
ATOM 1021 C CA . TYR A 1 131 ? -0.131 14.539 -11 1 96.69 131 TYR A CA 1
ATOM 1022 C C . TYR A 1 131 ? 0.329 14.953 -12.391 1 96.69 131 TYR A C 1
ATOM 1024 O O . TYR A 1 131 ? 1.351 14.469 -12.891 1 96.69 131 TYR A O 1
ATOM 1032 N N . GLY A 1 132 ? -0.474 15.922 -13.031 1 93.62 132 GLY A N 1
ATOM 1033 C CA . GLY A 1 132 ? -0.125 16.438 -14.344 1 93.62 132 GLY A CA 1
ATOM 1034 C C . GLY A 1 132 ? -0.158 15.367 -15.43 1 93.62 132 GLY A C 1
ATOM 1035 O O . GLY A 1 132 ? -1.156 14.656 -15.578 1 93.62 132 GLY A O 1
ATOM 1036 N N . ARG A 1 133 ? 0.934 15.172 -16.141 1 91.06 133 ARG A N 1
ATOM 1037 C CA . ARG A 1 133 ? 0.989 14.203 -17.234 1 91.06 133 ARG A CA 1
ATOM 1038 C C . ARG A 1 133 ? 1.382 12.828 -16.719 1 91.06 133 ARG A C 1
ATOM 1040 O O . ARG A 1 133 ? 1.267 11.836 -17.438 1 91.06 133 ARG A O 1
ATOM 1047 N N . ASN A 1 134 ? 1.804 12.781 -15.531 1 92.88 134 ASN A N 1
ATOM 1048 C CA . ASN A 1 134 ? 2.217 11.523 -14.914 1 92.88 134 ASN A CA 1
ATOM 1049 C C . ASN A 1 134 ? 1.155 10.992 -13.953 1 92.88 134 ASN A C 1
ATOM 1051 O O . ASN A 1 134 ? 1.281 11.148 -12.742 1 92.88 134 ASN A O 1
ATOM 1055 N N . THR A 1 135 ? 0.148 10.461 -14.609 1 96.38 135 THR A N 1
ATOM 1056 C CA . THR A 1 135 ? -0.957 9.977 -13.789 1 96.38 135 THR A CA 1
ATOM 1057 C C . THR A 1 135 ? -1.33 8.547 -14.172 1 96.38 135 THR A C 1
ATOM 1059 O O . THR A 1 135 ? -1.015 8.094 -15.273 1 96.38 135 THR A O 1
ATOM 1062 N N . LEU A 1 136 ? -1.946 7.859 -13.289 1 97.38 136 LEU A N 1
ATOM 1063 C CA . LEU A 1 136 ? -2.482 6.516 -13.477 1 97.38 136 LEU A CA 1
ATOM 1064 C C . LEU A 1 136 ? -3.848 6.379 -12.812 1 97.38 136 LEU A C 1
ATOM 1066 O O . LEU A 1 136 ? -3.971 6.559 -11.594 1 97.38 136 LEU A O 1
ATOM 1070 N N . GLN A 1 137 ? -4.805 6.059 -13.586 1 96.44 137 GLN A N 1
ATOM 1071 C CA . GLN A 1 137 ? -6.129 5.805 -13.039 1 96.44 137 GLN A CA 1
ATOM 1072 C C . GLN A 1 137 ? -6.23 4.387 -12.484 1 96.44 137 GLN A C 1
ATOM 1074 O O . GLN A 1 137 ? -5.836 3.426 -13.141 1 96.44 137 GLN A O 1
ATOM 1079 N N . VAL A 1 138 ? -6.797 4.316 -11.25 1 96.88 138 VAL A N 1
ATOM 1080 C CA . VAL A 1 138 ? -6.902 3 -10.633 1 96.88 138 VAL A CA 1
ATOM 1081 C C . VAL A 1 138 ? -8.258 2.861 -9.945 1 96.88 138 VAL A C 1
ATOM 1083 O O . VAL A 1 138 ? -8.938 3.861 -9.688 1 96.88 138 VAL A O 1
ATOM 1086 N N . ASN A 1 139 ? -8.578 1.608 -9.703 1 96.44 139 ASN A N 1
ATOM 1087 C CA . ASN A 1 139 ? -9.719 1.237 -8.875 1 96.44 139 ASN A CA 1
ATOM 1088 C C . ASN A 1 139 ? -9.281 0.509 -7.609 1 96.44 139 ASN A C 1
ATOM 1090 O O . ASN A 1 139 ? -8.375 -0.331 -7.652 1 96.44 139 ASN A O 1
ATOM 1094 N N . ILE A 1 140 ? -9.93 0.861 -6.539 1 96.31 140 ILE A N 1
ATOM 1095 C CA . ILE A 1 140 ? -9.703 0.149 -5.285 1 96.31 140 ILE A CA 1
ATOM 1096 C C . ILE A 1 140 ? -10.875 -0.788 -5.004 1 96.31 140 ILE A C 1
ATOM 1098 O O . ILE A 1 140 ? -12.039 -0.38 -5.082 1 96.31 140 ILE A O 1
ATOM 1102 N N . ARG A 1 141 ? -10.555 -1.98 -4.719 1 94.62 141 ARG A N 1
ATOM 1103 C CA . ARG A 1 141 ? -11.547 -2.963 -4.293 1 94.62 141 ARG A CA 1
ATOM 1104 C C . ARG A 1 141 ? -11.07 -3.729 -3.064 1 94.62 141 ARG A C 1
ATOM 1106 O O . ARG A 1 141 ? -9.867 -3.846 -2.828 1 94.62 141 ARG A O 1
ATOM 1113 N N . GLN A 1 142 ? -12.039 -4.199 -2.328 1 91.44 142 GLN A N 1
ATOM 1114 C CA . GLN A 1 142 ? -11.727 -4.969 -1.128 1 91.44 142 GLN A CA 1
ATOM 1115 C C . GLN A 1 142 ? -12.484 -6.289 -1.108 1 91.44 142 GLN A C 1
ATOM 1117 O O . GLN A 1 142 ? -13.641 -6.359 -1.549 1 91.44 142 GLN A O 1
ATOM 1122 N N . ASN A 1 143 ? -11.711 -7.23 -0.621 1 88.06 143 ASN A N 1
ATOM 1123 C CA . ASN A 1 143 ? -12.305 -8.555 -0.455 1 88.06 143 ASN A CA 1
ATOM 1124 C C . ASN A 1 143 ? -11.914 -9.172 0.883 1 88.06 143 ASN A C 1
ATOM 1126 O O . ASN A 1 143 ? -10.883 -8.82 1.463 1 88.06 143 ASN A O 1
ATOM 1130 N N . THR A 1 144 ? -12.852 -9.953 1.37 1 83.5 144 THR A N 1
ATOM 1131 C CA . THR A 1 144 ? -12.547 -10.805 2.516 1 83.5 144 THR A CA 1
ATOM 1132 C C . THR A 1 144 ? -12.352 -12.25 2.08 1 83.5 144 THR A C 1
ATOM 1134 O O . THR A 1 144 ? -13.211 -12.82 1.396 1 83.5 144 THR A O 1
ATOM 1137 N N . VAL A 1 145 ? -11.211 -12.719 2.428 1 78.94 145 VAL A N 1
ATOM 1138 C CA . VAL A 1 145 ? -10.922 -14.102 2.059 1 78.94 145 VAL A CA 1
ATOM 1139 C C . VAL A 1 145 ? -10.602 -14.922 3.309 1 78.94 145 VAL A C 1
ATOM 1141 O O . VAL A 1 145 ? -10.148 -14.367 4.316 1 78.94 145 VAL A O 1
ATOM 1144 N N . MET A 1 146 ? -10.875 -16.172 3.176 1 75.88 146 MET A N 1
ATOM 1145 C CA . MET A 1 146 ? -10.555 -17.062 4.277 1 75.88 146 MET A CA 1
ATOM 1146 C C . MET A 1 146 ? -9.18 -17.688 4.082 1 75.88 146 MET A C 1
ATOM 1148 O O . MET A 1 146 ? -8.93 -18.344 3.064 1 75.88 146 MET A O 1
ATOM 1152 N N . LEU A 1 147 ? -8.266 -17.391 4.977 1 69.5 147 LEU A N 1
ATOM 1153 C CA . LEU A 1 147 ? -6.953 -18.016 4.992 1 69.5 147 LEU A CA 1
ATOM 1154 C C . LEU A 1 147 ? -6.746 -18.812 6.281 1 69.5 147 LEU A C 1
ATOM 1156 O O . LEU A 1 147 ? -6.793 -18.234 7.375 1 69.5 147 LEU A O 1
ATOM 1160 N N . MET A 1 148 ? -6.48 -20.094 6.102 1 68.69 148 MET A N 1
ATOM 1161 C CA . MET A 1 148 ? -6.27 -20.984 7.242 1 68.69 148 MET A CA 1
ATOM 1162 C C . MET A 1 148 ? -7.395 -20.844 8.258 1 68.69 148 MET A C 1
ATOM 1164 O O . MET A 1 148 ? -7.141 -20.734 9.461 1 68.69 148 MET A O 1
ATOM 1168 N N . GLY A 1 149 ? -8.586 -20.641 7.793 1 67.5 149 GLY A N 1
ATOM 1169 C CA . GLY A 1 149 ? -9.773 -20.609 8.633 1 67.5 149 GLY A CA 1
ATOM 1170 C C . GLY A 1 149 ? -10.031 -19.234 9.242 1 67.5 149 GLY A C 1
ATOM 1171 O O . GLY A 1 149 ? -10.891 -19.094 10.109 1 67.5 149 GLY A O 1
ATOM 1172 N N . LYS A 1 150 ? -9.258 -18.328 8.875 1 72.25 150 LYS A N 1
ATOM 1173 C CA . LYS A 1 150 ? -9.43 -16.984 9.453 1 72.25 150 LYS A CA 1
ATOM 1174 C C . LYS A 1 150 ? -9.719 -15.953 8.367 1 72.25 150 LYS A C 1
ATOM 1176 O O . LYS A 1 150 ? -9.188 -16.047 7.258 1 72.25 150 LYS A O 1
ATOM 1181 N N . ASP A 1 151 ? -10.523 -14.969 8.766 1 73.31 151 ASP A N 1
ATOM 1182 C CA . ASP A 1 151 ? -10.828 -13.883 7.84 1 73.31 151 ASP A CA 1
ATOM 1183 C C . ASP A 1 151 ? -9.594 -13.031 7.57 1 73.31 151 ASP A C 1
ATOM 1185 O O . ASP A 1 151 ? -8.867 -12.672 8.492 1 73.31 151 ASP A O 1
ATOM 1189 N N . SER A 1 152 ? -9.359 -12.828 6.281 1 81.69 152 SER A N 1
ATOM 1190 C CA . SER A 1 152 ? -8.273 -11.977 5.805 1 81.69 152 SER A CA 1
ATOM 1191 C C . SER A 1 152 ? -8.789 -10.891 4.863 1 81.69 152 SER A C 1
ATOM 1193 O O . SER A 1 152 ? -9.703 -11.133 4.074 1 81.69 152 SER A O 1
ATOM 1195 N N . GLN A 1 153 ? -8.25 -9.75 5.07 1 86 153 GLN A N 1
ATOM 1196 C CA . GLN A 1 153 ? -8.664 -8.633 4.23 1 86 153 GLN A CA 1
ATOM 1197 C C . GLN A 1 153 ? -7.68 -8.406 3.09 1 86 153 GLN A C 1
ATOM 1199 O O . GLN A 1 153 ? -6.469 -8.344 3.312 1 86 153 GLN A O 1
ATOM 1204 N N . LEU A 1 154 ? -8.281 -8.344 1.955 1 90.25 154 LEU A N 1
ATOM 1205 C CA . LEU A 1 154 ? -7.512 -8.062 0.747 1 90.25 154 LEU A CA 1
ATOM 1206 C C . LEU A 1 154 ? -7.949 -6.75 0.115 1 90.25 154 LEU A C 1
ATOM 1208 O O . LEU A 1 154 ? -9.141 -6.547 -0.151 1 90.25 154 LEU A O 1
ATOM 1212 N N . THR A 1 155 ? -7.043 -5.859 -0.019 1 91.25 155 THR A N 1
ATOM 1213 C CA . THR A 1 155 ? -7.27 -4.625 -0.76 1 91.25 155 THR A CA 1
ATOM 1214 C C . THR A 1 155 ? -6.551 -4.66 -2.105 1 91.25 155 THR A C 1
ATOM 1216 O O . THR A 1 155 ? -5.32 -4.766 -2.156 1 91.25 155 THR A O 1
ATOM 1219 N N . ASP A 1 156 ? -7.332 -4.535 -3.141 1 94.38 156 ASP A N 1
ATOM 1220 C CA . ASP A 1 156 ? -6.785 -4.578 -4.492 1 94.38 156 ASP A CA 1
ATOM 1221 C C . ASP A 1 156 ? -6.848 -3.205 -5.156 1 94.38 156 ASP A C 1
ATOM 1223 O O . ASP A 1 156 ? -7.906 -2.57 -5.18 1 94.38 156 ASP A O 1
ATOM 1227 N N . ILE A 1 157 ? -5.777 -2.809 -5.629 1 95.75 157 ILE A N 1
ATOM 1228 C CA . ILE A 1 157 ? -5.691 -1.617 -6.469 1 95.75 157 ILE A CA 1
ATOM 1229 C C . ILE A 1 157 ? -5.219 -2.002 -7.867 1 95.75 157 ILE A C 1
ATOM 1231 O O . ILE A 1 157 ? -4.129 -2.559 -8.031 1 95.75 157 ILE A O 1
ATOM 1235 N N . SER A 1 158 ? -6.043 -1.731 -8.844 1 97.06 158 SER A N 1
ATOM 1236 C CA . SER A 1 158 ? -5.746 -2.119 -10.219 1 97.06 158 SER A CA 1
ATOM 1237 C C . SER A 1 158 ? -6.23 -1.064 -11.203 1 97.06 158 SER A C 1
ATOM 1239 O O . SER A 1 158 ? -7.055 -0.215 -10.859 1 97.06 158 SER A O 1
ATOM 1241 N N . THR A 1 159 ? -5.699 -1.131 -12.398 1 96.5 159 THR A N 1
ATOM 1242 C CA . THR A 1 159 ? -6.199 -0.278 -13.477 1 96.5 159 THR A CA 1
ATOM 1243 C C . THR A 1 159 ? -7.551 -0.775 -13.977 1 96.5 159 THR A C 1
ATOM 1245 O O . THR A 1 159 ? -8.055 -1.794 -13.5 1 96.5 159 THR A O 1
ATOM 1248 N N . ALA A 1 160 ? -8.117 -0.046 -14.891 1 91.19 160 ALA A N 1
ATOM 1249 C CA . ALA A 1 160 ? -9.445 -0.375 -15.406 1 91.19 160 ALA A CA 1
ATOM 1250 C C . ALA A 1 160 ? -9.438 -1.734 -16.094 1 91.19 160 ALA A C 1
ATOM 1252 O O . ALA A 1 160 ? -10.445 -2.449 -16.078 1 91.19 160 ALA A O 1
ATOM 1253 N N . ASP A 1 161 ? -8.289 -2.096 -16.625 1 89.69 161 ASP A N 1
ATOM 1254 C CA . ASP A 1 161 ? -8.164 -3.379 -17.312 1 89.69 161 ASP A CA 1
ATOM 1255 C C . ASP A 1 161 ? -7.582 -4.441 -16.375 1 89.69 161 ASP A C 1
ATOM 1257 O O . ASP A 1 161 ? -7.078 -5.469 -16.844 1 89.69 161 ASP A O 1
ATOM 1261 N N . CYS A 1 162 ? -7.559 -4.184 -15.133 1 94.94 162 CYS A N 1
ATOM 1262 C CA . CYS A 1 162 ? -7.27 -5.109 -14.039 1 94.94 162 CYS A CA 1
ATOM 1263 C C . CYS A 1 162 ? -5.793 -5.488 -14.031 1 94.94 162 CYS A C 1
ATOM 1265 O O . CYS A 1 162 ? -5.441 -6.613 -13.664 1 94.94 162 CYS A O 1
ATOM 1267 N N . VAL A 1 163 ? -5 -4.598 -14.516 1 97.12 163 VAL A N 1
ATOM 1268 C CA . VAL A 1 163 ? -3.572 -4.73 -14.25 1 97.12 163 VAL A CA 1
ATOM 1269 C C . VAL A 1 163 ? -3.287 -4.418 -12.781 1 97.12 163 VAL A C 1
ATOM 1271 O O . VAL A 1 163 ? -3.629 -3.336 -12.297 1 97.12 163 VAL A O 1
ATOM 1274 N N . PRO A 1 164 ? -2.721 -5.379 -12.109 1 97.31 164 PRO A N 1
ATOM 1275 C CA . PRO A 1 164 ? -2.498 -5.109 -10.688 1 97.31 164 PRO A CA 1
ATOM 1276 C C . PRO A 1 164 ? -1.49 -3.99 -10.445 1 97.31 164 PRO A C 1
ATOM 1278 O O . PRO A 1 164 ? -0.478 -3.904 -11.148 1 97.31 164 PRO A O 1
ATOM 1281 N N . VAL A 1 165 ? -1.742 -3.186 -9.492 1 97.31 165 VAL A N 1
ATOM 1282 C CA . VAL A 1 165 ? -0.867 -2.082 -9.117 1 97.31 165 VAL A CA 1
ATOM 1283 C C . VAL A 1 165 ? -0.373 -2.279 -7.684 1 97.31 165 VAL A C 1
ATOM 1285 O O . VAL A 1 165 ? 0.825 -2.17 -7.41 1 97.31 165 VAL A O 1
ATOM 1288 N N . LEU A 1 166 ? -1.283 -2.512 -6.836 1 95.19 166 LEU A N 1
ATOM 1289 C CA . LEU A 1 166 ? -0.969 -2.748 -5.434 1 95.19 166 LEU A CA 1
ATOM 1290 C C . LEU A 1 166 ? -1.984 -3.693 -4.797 1 95.19 166 LEU A C 1
ATOM 1292 O O . LEU A 1 166 ? -3.166 -3.666 -5.148 1 95.19 166 LEU A O 1
ATOM 1296 N N . GLN A 1 167 ? -1.476 -4.43 -3.889 1 93.88 167 GLN A N 1
ATOM 1297 C CA . GLN A 1 167 ? -2.346 -5.27 -3.07 1 93.88 167 GLN A CA 1
ATOM 1298 C C . GLN A 1 167 ? -1.93 -5.223 -1.603 1 93.88 167 GLN A C 1
ATOM 1300 O O . GLN A 1 167 ? -0.749 -5.379 -1.281 1 93.88 167 GLN A O 1
ATOM 1305 N N . GLY A 1 168 ? -2.854 -4.93 -0.809 1 90.62 168 GLY A N 1
ATOM 1306 C CA . GLY A 1 168 ? -2.682 -5.07 0.628 1 90.62 168 GLY A CA 1
ATOM 1307 C C . GLY A 1 168 ? -3.367 -6.301 1.195 1 90.62 168 GLY A C 1
ATOM 1308 O O . GLY A 1 168 ? -4.477 -6.645 0.784 1 90.62 168 GLY A O 1
ATOM 1309 N N . PHE A 1 169 ? -2.645 -6.875 2.076 1 88.94 169 PHE A N 1
ATOM 1310 C CA . PHE A 1 169 ? -3.166 -8.07 2.729 1 88.94 169 PHE A CA 1
ATOM 1311 C C . PHE A 1 169 ? -2.963 -8 4.234 1 88.94 169 PHE A C 1
ATOM 1313 O O . PHE A 1 169 ? -1.901 -7.586 4.707 1 88.94 169 PHE A O 1
ATOM 1320 N N . ALA A 1 170 ? -4.02 -8.344 4.93 1 84.19 170 ALA A N 1
ATOM 1321 C CA . ALA A 1 170 ? -3.941 -8.422 6.387 1 84.19 170 ALA A CA 1
ATOM 1322 C C . ALA A 1 170 ? -4.688 -9.648 6.906 1 84.19 170 ALA A C 1
ATOM 1324 O O . ALA A 1 170 ? -5.785 -9.961 6.438 1 84.19 170 ALA A O 1
ATOM 1325 N N . SER A 1 171 ? -3.986 -10.344 7.855 1 80.38 171 SER A N 1
ATOM 1326 C CA . SER A 1 171 ? -4.602 -11.547 8.398 1 80.38 171 SER A CA 1
ATOM 1327 C C . SER A 1 171 ? -4.184 -11.781 9.844 1 80.38 171 SER A C 1
ATOM 1329 O O . SER A 1 171 ? -3.076 -11.414 10.242 1 80.38 171 SER A O 1
ATOM 1331 N N . TYR A 1 172 ? -5.137 -12.43 10.484 1 75.31 172 TYR A N 1
ATOM 1332 C CA . TYR A 1 172 ? -4.785 -12.992 11.781 1 75.31 172 TYR A CA 1
ATOM 1333 C C . TYR A 1 172 ? -4.238 -14.406 11.641 1 75.31 172 TYR A C 1
ATOM 1335 O O . TYR A 1 172 ? -4.75 -15.195 10.844 1 75.31 172 TYR A O 1
ATOM 1343 N N . ILE A 1 173 ? -3.104 -14.609 12.352 1 72.31 173 ILE A N 1
ATOM 1344 C CA . ILE A 1 173 ? -2.543 -15.961 12.383 1 72.31 173 ILE A CA 1
ATOM 1345 C C . ILE A 1 173 ? -2.387 -16.422 13.828 1 72.31 173 ILE A C 1
ATOM 1347 O O . ILE A 1 173 ? -2.713 -15.672 14.758 1 72.31 173 ILE A O 1
ATOM 1351 N N . ASP A 1 174 ? -2.072 -17.641 13.984 1 70.38 174 ASP A N 1
ATOM 1352 C CA . ASP A 1 174 ? -1.99 -18.203 15.328 1 70.38 174 ASP A CA 1
ATOM 1353 C C . ASP A 1 174 ? -1.013 -17.406 16.188 1 70.38 174 ASP A C 1
ATOM 1355 O O . ASP A 1 174 ? -1.248 -17.219 17.391 1 70.38 174 ASP A O 1
ATOM 1359 N N . SER A 1 175 ? 0.033 -16.953 15.609 1 67.38 175 SER A N 1
ATOM 1360 C CA . SER A 1 175 ? 1.08 -16.266 16.359 1 67.38 175 SER A CA 1
ATOM 1361 C C . SER A 1 175 ? 0.774 -14.781 16.516 1 67.38 175 SER A C 1
ATOM 1363 O O . SER A 1 175 ? 1.497 -14.062 17.203 1 67.38 175 SER A O 1
ATOM 1365 N N . GLY A 1 176 ? -0.299 -14.438 15.828 1 72.38 176 GLY A N 1
ATOM 1366 C CA . GLY A 1 176 ? -0.612 -13.023 15.914 1 72.38 176 GLY A CA 1
ATOM 1367 C C . GLY A 1 176 ? -1.167 -12.453 14.625 1 72.38 176 GLY A C 1
ATOM 1368 O O . GLY A 1 176 ? -2.184 -12.93 14.109 1 72.38 176 GLY A O 1
ATOM 1369 N N . PHE A 1 177 ? -0.439 -11.492 14.086 1 77.25 177 PHE A N 1
ATOM 1370 C CA . PHE A 1 177 ? -0.92 -10.758 12.922 1 77.25 177 PHE A CA 1
ATOM 1371 C C . PHE A 1 177 ? 0.139 -10.727 11.828 1 77.25 177 PHE A C 1
ATOM 1373 O O . PHE A 1 177 ? 1.338 -10.734 12.117 1 77.25 177 PHE A O 1
ATOM 1380 N N . GLN A 1 178 ? -0.401 -10.859 10.594 1 81.38 178 GLN A N 1
ATOM 1381 C CA . GLN A 1 178 ? 0.486 -10.656 9.453 1 81.38 178 GLN A CA 1
ATOM 1382 C C . GLN A 1 178 ? -0.095 -9.641 8.477 1 81.38 178 GLN A C 1
ATOM 1384 O O . GLN A 1 178 ? -1.313 -9.555 8.312 1 81.38 178 GLN A O 1
ATOM 1389 N N . TYR A 1 179 ? 0.783 -8.922 7.98 1 83.81 179 TYR A N 1
ATOM 1390 C CA . TYR A 1 179 ? 0.403 -7.93 6.984 1 83.81 179 TYR A CA 1
ATOM 1391 C C . TYR A 1 179 ? 1.418 -7.879 5.848 1 83.81 179 TYR A C 1
ATOM 1393 O O . TYR A 1 179 ? 2.604 -8.156 6.055 1 83.81 179 TYR A O 1
ATOM 1401 N N . SER A 1 180 ? 0.86 -7.559 4.629 1 88.81 180 SER A N 1
ATOM 1402 C CA . SER A 1 180 ? 1.755 -7.375 3.49 1 88.81 180 SER A CA 1
ATOM 1403 C C . SER A 1 180 ? 1.206 -6.336 2.518 1 88.81 180 SER A C 1
ATOM 1405 O O . SER A 1 180 ? -0.01 -6.18 2.389 1 88.81 180 SER A O 1
ATOM 1407 N N . ILE A 1 181 ? 2.088 -5.633 1.955 1 91.44 181 ILE A N 1
ATOM 1408 C CA . ILE A 1 181 ? 1.793 -4.766 0.82 1 91.44 181 ILE A CA 1
ATOM 1409 C C . ILE A 1 181 ? 2.645 -5.18 -0.379 1 91.44 181 ILE A C 1
ATOM 1411 O O . ILE A 1 181 ? 3.865 -5.305 -0.267 1 91.44 181 ILE A O 1
ATOM 1415 N N . GLY A 1 182 ? 2.006 -5.398 -1.44 1 94.75 182 GLY A N 1
ATOM 1416 C CA . GLY A 1 182 ? 2.695 -5.68 -2.689 1 94.75 182 GLY A CA 1
ATOM 1417 C C . GLY A 1 182 ? 2.51 -4.594 -3.73 1 94.75 182 GLY A C 1
ATOM 1418 O O . GLY A 1 182 ? 1.387 -4.156 -3.986 1 94.75 182 GLY A O 1
ATOM 1419 N N . VAL A 1 183 ? 3.586 -4.168 -4.254 1 97 183 VAL A N 1
ATOM 1420 C CA . VAL A 1 183 ? 3.578 -3.213 -5.359 1 97 183 VAL A CA 1
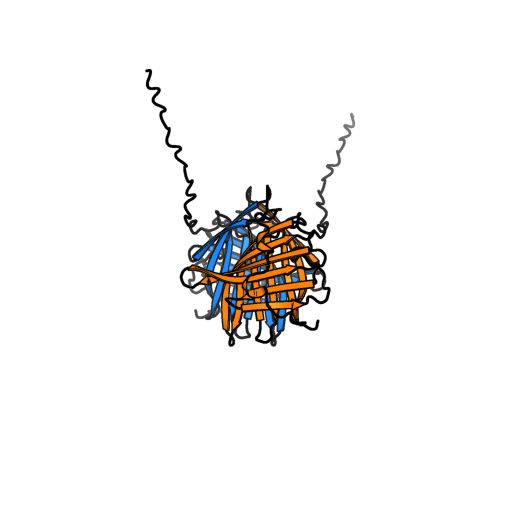ATOM 1421 C C . VAL A 1 183 ? 4.016 -3.908 -6.645 1 97 183 VAL A C 1
ATOM 1423 O O . VAL A 1 183 ? 5.113 -4.465 -6.715 1 97 183 VAL A O 1
ATOM 1426 N N . TYR A 1 184 ? 3.191 -3.783 -7.652 1 97.88 184 TYR A N 1
ATOM 1427 C CA . TYR A 1 184 ? 3.385 -4.629 -8.828 1 97.88 184 TYR A CA 1
ATOM 1428 C C . TYR A 1 184 ? 3.971 -3.826 -9.984 1 97.88 184 TYR A C 1
ATOM 1430 O O . TYR A 1 184 ? 3.584 -2.68 -10.211 1 97.88 184 TYR A O 1
ATOM 1438 N N . ASP A 1 185 ? 4.906 -4.477 -10.648 1 97.06 185 ASP A N 1
ATOM 1439 C CA . ASP A 1 185 ? 5.578 -3.871 -11.797 1 97.06 185 ASP A CA 1
ATOM 1440 C C . ASP A 1 185 ? 5.879 -4.914 -12.875 1 97.06 185 ASP A C 1
ATOM 1442 O O . ASP A 1 185 ? 5.543 -6.09 -12.711 1 97.06 185 ASP A O 1
ATOM 1446 N N . ASN A 1 186 ? 6.34 -4.492 -14.016 1 96 186 ASN A N 1
ATOM 1447 C CA . ASN A 1 186 ? 6.777 -5.34 -15.125 1 96 186 ASN A CA 1
ATOM 1448 C C . ASN A 1 186 ? 5.668 -6.285 -15.578 1 96 186 ASN A C 1
ATOM 1450 O O . ASN A 1 186 ? 5.914 -7.469 -15.82 1 96 186 ASN A O 1
ATOM 1454 N N . PHE A 1 187 ? 4.5 -5.789 -15.578 1 98.06 187 PHE A N 1
ATOM 1455 C CA . PHE A 1 187 ? 3.389 -6.578 -16.094 1 98.06 187 PHE A CA 1
ATOM 1456 C C . PHE A 1 187 ? 3.562 -6.852 -17.578 1 98.06 187 PHE A C 1
ATOM 1458 O O . PHE A 1 187 ? 3.871 -5.938 -18.359 1 98.06 187 PHE A O 1
ATOM 1465 N N . GLN A 1 188 ? 3.391 -8.055 -18 1 97.69 188 GLN A N 1
ATOM 1466 C CA . GLN A 1 188 ? 3.414 -8.469 -19.391 1 97.69 188 GLN A CA 1
ATOM 1467 C C . GLN A 1 188 ? 2.236 -9.391 -19.703 1 97.69 188 GLN A C 1
ATOM 1469 O O . GLN A 1 188 ? 2.078 -10.445 -19.094 1 97.69 188 GLN A O 1
ATOM 1474 N N . PRO A 1 189 ? 1.438 -9 -20.703 1 97.69 189 PRO A N 1
ATOM 1475 C CA . PRO A 1 189 ? 0.293 -9.844 -21.047 1 97.69 189 PRO A CA 1
ATOM 1476 C C . PRO A 1 189 ? 0.692 -11.078 -21.859 1 97.69 189 PRO A C 1
ATOM 1478 O O . PRO A 1 189 ? 0.037 -11.414 -22.844 1 97.69 189 PRO A O 1
ATOM 1481 N N . HIS A 1 190 ? 1.754 -11.578 -21.531 1 98.06 190 HIS A N 1
ATOM 1482 C CA . HIS A 1 190 ? 2.275 -12.852 -22.016 1 98.06 190 HIS A CA 1
ATOM 1483 C C . HIS A 1 190 ? 3.271 -13.453 -21.031 1 98.06 190 HIS A C 1
ATOM 1485 O O . HIS A 1 190 ? 3.645 -12.805 -20.047 1 98.06 190 HIS A O 1
ATOM 1491 N N . ILE A 1 191 ? 3.664 -14.695 -21.25 1 98.5 191 ILE A N 1
ATOM 1492 C CA . ILE A 1 191 ? 4.699 -15.352 -20.453 1 98.5 191 ILE A CA 1
ATOM 1493 C C . ILE A 1 191 ? 5.941 -15.57 -21.312 1 98.5 191 ILE A C 1
ATOM 1495 O O . ILE A 1 191 ? 5.883 -16.266 -22.328 1 98.5 191 ILE A O 1
ATOM 1499 N N . SER A 1 192 ? 7.031 -15.086 -20.859 1 98.12 192 SER A N 1
ATOM 1500 C CA . SER A 1 192 ? 8.258 -15.078 -21.656 1 98.12 192 SER A CA 1
ATOM 1501 C C . SER A 1 192 ? 8.875 -16.469 -21.734 1 98.12 192 SER A C 1
ATOM 1503 O O . SER A 1 192 ? 9.398 -16.859 -22.781 1 98.12 192 SER A O 1
ATOM 1505 N N . ASP A 1 193 ? 8.914 -17.188 -20.672 1 98.19 193 ASP A N 1
ATOM 1506 C CA . ASP A 1 193 ? 9.484 -18.516 -20.578 1 98.19 193 ASP A CA 1
ATOM 1507 C C . ASP A 1 193 ? 8.539 -19.469 -19.859 1 98.19 193 ASP A C 1
ATOM 1509 O O . ASP A 1 193 ? 8.398 -19.406 -18.625 1 98.19 193 ASP A O 1
ATOM 1513 N N . ARG A 1 194 ? 7.996 -20.359 -20.562 1 98.06 194 ARG A N 1
ATOM 1514 C CA . ARG A 1 194 ? 6.98 -21.25 -20 1 98.06 194 ARG A CA 1
ATOM 1515 C C . ARG A 1 194 ? 7.617 -22.328 -19.125 1 98.06 194 ARG A C 1
ATOM 1517 O O . ARG A 1 194 ? 6.914 -23.031 -18.391 1 98.06 194 ARG A O 1
ATOM 1524 N N . ALA A 1 195 ? 8.977 -22.406 -19.109 1 97.81 195 ALA A N 1
ATOM 1525 C CA . ALA A 1 195 ? 9.656 -23.344 -18.234 1 97.81 195 ALA A CA 1
ATOM 1526 C C . ALA A 1 195 ? 9.367 -23.047 -16.766 1 97.81 195 ALA A C 1
ATOM 1528 O O . ALA A 1 195 ? 9.602 -23.875 -15.891 1 97.81 195 ALA A O 1
ATOM 1529 N N . VAL A 1 196 ? 8.805 -21.906 -16.5 1 98.06 196 VAL A N 1
ATOM 1530 C CA . VAL A 1 196 ? 8.461 -21.5 -15.133 1 98.06 196 VAL A CA 1
ATOM 1531 C C . VAL A 1 196 ? 7.379 -22.422 -14.578 1 98.06 196 VAL A C 1
ATOM 1533 O O . VAL A 1 196 ? 7.195 -22.516 -13.359 1 98.06 196 VAL A O 1
ATOM 1536 N N . PHE A 1 197 ? 6.664 -23.125 -15.453 1 98 197 PHE A N 1
ATOM 1537 C CA . PHE A 1 197 ? 5.582 -23.984 -15.016 1 98 197 PHE A CA 1
ATOM 1538 C C . PHE A 1 197 ? 6.078 -25.422 -14.82 1 98 197 PHE A C 1
ATOM 1540 O O . PHE A 1 197 ? 5.32 -26.297 -14.391 1 98 197 PHE A O 1
ATOM 1547 N N . ASN A 1 198 ? 7.348 -25.594 -15.148 1 96.31 198 ASN A N 1
ATOM 1548 C CA . ASN A 1 198 ? 7.891 -26.922 -14.891 1 96.31 198 ASN A CA 1
ATOM 1549 C C . ASN A 1 198 ? 7.953 -27.219 -13.398 1 96.31 198 ASN A C 1
ATOM 1551 O O . ASN A 1 198 ? 8.297 -26.344 -12.594 1 96.31 198 ASN A O 1
ATOM 1555 N N . VAL A 1 199 ? 7.652 -28.453 -13.102 1 94.69 199 VAL A N 1
ATOM 1556 C CA . VAL A 1 199 ? 7.801 -28.891 -11.719 1 94.69 199 VAL A CA 1
ATOM 1557 C C . VAL A 1 199 ? 9.266 -28.812 -11.305 1 94.69 199 VAL A C 1
ATOM 1559 O O . VAL A 1 199 ? 10.156 -29.25 -12.039 1 94.69 199 VAL A O 1
ATOM 1562 N N . PRO A 1 200 ? 9.469 -28.234 -10.164 1 93.5 200 PRO A N 1
ATOM 1563 C CA . PRO A 1 200 ? 10.859 -28.188 -9.711 1 93.5 200 PRO A CA 1
ATOM 1564 C C . PRO A 1 200 ? 11.5 -29.578 -9.602 1 93.5 200 PRO A C 1
ATOM 1566 O O . PRO A 1 200 ? 10.82 -30.547 -9.234 1 93.5 200 PRO A O 1
ATOM 1569 N N . GLU A 1 201 ? 12.75 -29.547 -9.797 1 90.38 201 GLU A N 1
ATOM 1570 C CA . GLU A 1 201 ? 13.477 -30.828 -9.805 1 90.38 201 GLU A CA 1
ATOM 1571 C C . GLU A 1 201 ? 13.359 -31.531 -8.461 1 90.38 201 GLU A C 1
ATOM 1573 O O . GLU A 1 201 ? 13.219 -32.75 -8.414 1 90.38 201 GLU A O 1
ATOM 1578 N N . GLU A 1 202 ? 13.352 -30.766 -7.398 1 91.56 202 GLU A N 1
ATOM 1579 C CA . GLU A 1 202 ? 13.289 -31.297 -6.043 1 91.56 202 GLU A CA 1
ATOM 1580 C C . GLU A 1 202 ? 11.961 -32 -5.797 1 91.56 202 GLU A C 1
ATOM 1582 O O . GLU A 1 202 ? 11.844 -32.812 -4.855 1 91.56 202 GLU A O 1
ATOM 1587 N N . CYS A 1 203 ? 11.008 -31.719 -6.715 1 92.19 203 CYS A N 1
ATOM 1588 C CA . CYS A 1 203 ? 9.664 -32.219 -6.449 1 92.19 203 CYS A CA 1
ATOM 1589 C C . CYS A 1 203 ? 9.352 -33.438 -7.316 1 92.19 203 CYS A C 1
ATOM 1591 O O . CYS A 1 203 ? 8.273 -34.031 -7.207 1 92.19 203 CYS A O 1
ATOM 1593 N N . ARG A 1 204 ? 10.102 -33.906 -8.125 1 84.69 204 ARG A N 1
ATOM 1594 C CA . ARG A 1 204 ? 9.812 -34.938 -9.094 1 84.69 204 ARG A CA 1
ATOM 1595 C C . ARG A 1 204 ? 9.422 -36.25 -8.398 1 84.69 204 ARG A C 1
ATOM 1597 O O . ARG A 1 204 ? 8.555 -36.969 -8.867 1 84.69 204 ARG A O 1
ATOM 1604 N N . ASN A 1 205 ? 9.891 -36.469 -7.168 1 84.19 205 ASN A N 1
ATOM 1605 C CA . ASN A 1 205 ? 9.586 -37.688 -6.461 1 84.19 205 ASN A CA 1
ATOM 1606 C C . ASN A 1 205 ? 8.891 -37.438 -5.129 1 84.19 205 ASN A C 1
ATOM 1608 O O . ASN A 1 205 ? 8.914 -38.281 -4.227 1 84.19 205 ASN A O 1
ATOM 1612 N N . ALA A 1 206 ? 8.312 -36.25 -5.121 1 87.88 206 ALA A N 1
ATOM 1613 C CA . ALA A 1 206 ? 7.703 -35.906 -3.844 1 87.88 206 ALA A CA 1
ATOM 1614 C C . ALA A 1 206 ? 6.387 -36.656 -3.641 1 87.88 206 ALA A C 1
ATOM 1616 O O . ALA A 1 206 ? 5.641 -36.875 -4.594 1 87.88 206 ALA A O 1
ATOM 1617 N N . THR A 1 207 ? 6.172 -37.062 -2.41 1 89.25 207 THR A N 1
ATOM 1618 C CA . THR A 1 207 ? 4.883 -37.656 -2.055 1 89.25 207 THR A CA 1
ATOM 1619 C C . THR A 1 207 ? 3.818 -36.562 -1.924 1 89.25 207 THR A C 1
ATOM 1621 O O . THR A 1 207 ? 4.023 -35.562 -1.23 1 89.25 207 THR A O 1
ATOM 1624 N N . VAL A 1 208 ? 2.766 -36.844 -2.586 1 89.94 208 VAL A N 1
ATOM 1625 C CA . VAL A 1 208 ? 1.665 -35.906 -2.59 1 89.94 208 VAL A CA 1
ATOM 1626 C C . VAL A 1 208 ? 0.868 -36.031 -1.294 1 89.94 208 VAL A C 1
ATOM 1628 O O . VAL A 1 208 ? 0.434 -37.125 -0.927 1 89.94 208 VAL A O 1
ATOM 1631 N N . GLN A 1 209 ? 0.773 -34.875 -0.58 1 89.88 209 GLN A N 1
ATOM 1632 C CA . GLN A 1 209 ? -0.016 -34.844 0.646 1 89.88 209 GLN A CA 1
ATOM 1633 C C . GLN A 1 209 ? -1.429 -34.344 0.375 1 89.88 209 GLN A C 1
ATOM 1635 O O . GLN A 1 209 ? -1.622 -33.438 -0.439 1 89.88 209 GLN A O 1
ATOM 1640 N N . ARG A 1 210 ? -2.471 -34.969 0.959 1 80.69 210 ARG A N 1
ATOM 1641 C CA . ARG A 1 210 ? -3.852 -34.531 0.892 1 80.69 210 ARG A CA 1
ATOM 1642 C C . ARG A 1 210 ? -4.164 -33.562 2.041 1 80.69 210 ARG A C 1
ATOM 1644 O O . ARG A 1 210 ? -3.879 -33.875 3.201 1 80.69 210 ARG A O 1
ATOM 1651 N N . VAL A 1 211 ? -4.195 -32.281 1.668 1 64.38 211 VAL A N 1
ATOM 1652 C CA . VAL A 1 211 ? -4.582 -31.359 2.717 1 64.38 211 VAL A CA 1
ATOM 1653 C C . VAL A 1 211 ? -6.105 -31.328 2.848 1 64.38 211 VAL A C 1
ATOM 1655 O O . VAL A 1 211 ? -6.82 -31.234 1.846 1 64.38 211 VAL A O 1
ATOM 1658 N N . ASP A 1 212 ? -6.719 -31.953 3.834 1 54.78 212 ASP A N 1
ATOM 1659 C CA . ASP A 1 212 ? -8.156 -31.891 4.07 1 54.78 212 ASP A CA 1
ATOM 1660 C C . ASP A 1 212 ? -8.656 -30.453 4.004 1 54.78 212 ASP A C 1
ATOM 1662 O O . ASP A 1 212 ? -8.023 -29.547 4.555 1 54.78 212 ASP A O 1
ATOM 1666 N N . ALA A 1 213 ? -9.453 -30.297 2.996 1 45.28 213 ALA A N 1
ATOM 1667 C CA . ALA A 1 213 ? -10.086 -28.984 2.875 1 45.28 213 ALA A CA 1
ATOM 1668 C C . ALA A 1 213 ? -10.688 -28.531 4.207 1 45.28 213 ALA A C 1
ATOM 1670 O O . ALA A 1 213 ? -11.078 -29.375 5.027 1 45.28 213 ALA A O 1
ATOM 1671 N N . MET B 1 1 ? 44.188 -9.039 -56.5 1 31.52 1 MET B N 1
ATOM 1672 C CA . MET B 1 1 ? 43.531 -9.469 -55.281 1 31.52 1 MET B CA 1
ATOM 1673 C C . MET B 1 1 ? 43.125 -8.266 -54.406 1 31.52 1 MET B C 1
ATOM 1675 O O . MET B 1 1 ? 44 -7.59 -53.875 1 31.52 1 MET B O 1
ATOM 1679 N N . ARG B 1 2 ? 42.062 -7.508 -54.781 1 32 2 ARG B N 1
ATOM 1680 C CA . ARG B 1 2 ? 41.5 -6.332 -54.125 1 32 2 ARG B CA 1
ATOM 1681 C C . ARG B 1 2 ? 41.031 -6.676 -52.688 1 32 2 ARG B C 1
ATOM 1683 O O . ARG B 1 2 ? 40.219 -7.57 -52.5 1 32 2 ARG B O 1
ATOM 1690 N N . LEU B 1 3 ? 41.844 -6.434 -51.719 1 32.38 3 LEU B N 1
ATOM 1691 C CA . LEU B 1 3 ? 41.594 -6.531 -50.281 1 32.38 3 LEU B CA 1
ATOM 1692 C C . LEU B 1 3 ? 40.406 -5.645 -49.844 1 32.38 3 LEU B C 1
ATOM 1694 O O . LEU B 1 3 ? 40.5 -4.418 -49.969 1 32.38 3 LEU B O 1
ATOM 1698 N N . VAL B 1 4 ? 39.219 -6.086 -50.094 1 34.56 4 VAL B N 1
ATOM 1699 C CA . VAL B 1 4 ? 38.062 -5.367 -49.531 1 34.56 4 VAL B CA 1
ATOM 1700 C C . VAL B 1 4 ? 38.156 -5.363 -48.031 1 34.56 4 VAL B C 1
ATOM 1702 O O . VAL B 1 4 ? 38.156 -6.426 -47.375 1 34.56 4 VAL B O 1
ATOM 1705 N N . SER B 1 5 ? 38.75 -4.348 -47.438 1 32.25 5 SER B N 1
ATOM 1706 C CA . SER B 1 5 ? 38.719 -4.066 -46 1 32.25 5 SER B CA 1
ATOM 1707 C C . SER B 1 5 ? 37.312 -3.914 -45.469 1 32.25 5 SER B C 1
ATOM 1709 O O . SER B 1 5 ? 36.594 -2.992 -45.875 1 32.25 5 SER B O 1
ATOM 1711 N N . PHE B 1 6 ? 36.719 -5.047 -45.188 1 30.59 6 PHE B N 1
ATOM 1712 C CA . PHE B 1 6 ? 35.469 -4.93 -44.438 1 30.59 6 PHE B CA 1
ATOM 1713 C C . PHE B 1 6 ? 35.656 -4.16 -43.156 1 30.59 6 PHE B C 1
ATOM 1715 O O . PHE B 1 6 ? 36.406 -4.598 -42.281 1 30.59 6 PHE B O 1
ATOM 1722 N N . LEU B 1 7 ? 35.5 -2.828 -43.188 1 28 7 LEU B N 1
ATOM 1723 C CA . LEU B 1 7 ? 35.375 -2.006 -42 1 28 7 LEU B CA 1
ATOM 1724 C C . LEU B 1 7 ? 34.281 -2.547 -41.062 1 28 7 LEU B C 1
ATOM 1726 O O . LEU B 1 7 ? 33.094 -2.521 -41.406 1 28 7 LEU B O 1
ATOM 1730 N N . LEU B 1 8 ? 34.656 -3.523 -40.25 1 29.55 8 LEU B N 1
ATOM 1731 C CA . LEU B 1 8 ? 33.781 -3.883 -39.125 1 29.55 8 LEU B CA 1
ATOM 1732 C C . LEU B 1 8 ? 33.469 -2.658 -38.281 1 29.55 8 LEU B C 1
ATOM 1734 O O . LEU B 1 8 ? 34.344 -2.078 -37.625 1 29.55 8 LEU B O 1
ATOM 1738 N N . LEU B 1 9 ? 32.406 -1.903 -38.656 1 35.44 9 LEU B N 1
ATOM 1739 C CA . LEU B 1 9 ? 31.906 -0.905 -37.719 1 35.44 9 LEU B CA 1
ATOM 1740 C C . LEU B 1 9 ? 31.578 -1.537 -36.375 1 35.44 9 LEU B C 1
ATOM 1742 O O . LEU B 1 9 ? 30.828 -2.51 -36.312 1 35.44 9 LEU B O 1
ATOM 1746 N N . PRO B 1 10 ? 32.406 -1.264 -35.375 1 34.47 10 PRO B N 1
ATOM 1747 C CA . PRO B 1 10 ? 31.984 -1.72 -34.031 1 34.47 10 PRO B CA 1
ATOM 1748 C C . PRO B 1 10 ? 30.547 -1.31 -33.719 1 34.47 10 PRO B C 1
ATOM 1750 O O . PRO B 1 10 ? 30.203 -0.134 -33.812 1 34.47 10 PRO B O 1
ATOM 1753 N N . LEU B 1 11 ? 29.578 -2.158 -33.906 1 34.41 11 LEU B N 1
ATOM 1754 C CA . LEU B 1 11 ? 28.281 -1.92 -33.281 1 34.41 11 LEU B CA 1
ATOM 1755 C C . LEU B 1 11 ? 28.469 -1.518 -31.812 1 34.41 11 LEU B C 1
ATOM 1757 O O . LEU B 1 11 ? 28.844 -2.348 -30.969 1 34.41 11 LEU B O 1
ATOM 1761 N N . LEU B 1 12 ? 28.719 -0.223 -31.578 1 33.69 12 LEU B N 1
ATOM 1762 C CA . LEU B 1 12 ? 28.531 0.313 -30.234 1 33.69 12 LEU B CA 1
ATOM 1763 C C . LEU B 1 12 ? 27.156 -0.074 -29.688 1 33.69 12 LEU B C 1
ATOM 1765 O O . LEU B 1 12 ? 26.141 0.471 -30.125 1 33.69 12 LEU B O 1
ATOM 1769 N N . THR B 1 13 ? 26.984 -1.242 -29.266 1 33.66 13 THR B N 1
ATOM 1770 C CA . THR B 1 13 ? 25.859 -1.472 -28.359 1 33.66 13 THR B CA 1
ATOM 1771 C C . THR B 1 13 ? 25.875 -0.454 -27.219 1 33.66 13 THR B C 1
ATOM 1773 O O . THR B 1 13 ? 26.766 -0.482 -26.359 1 33.66 13 THR B O 1
ATOM 1776 N N . VAL B 1 14 ? 25.391 0.717 -27.484 1 32.81 14 VAL B N 1
ATOM 1777 C CA . 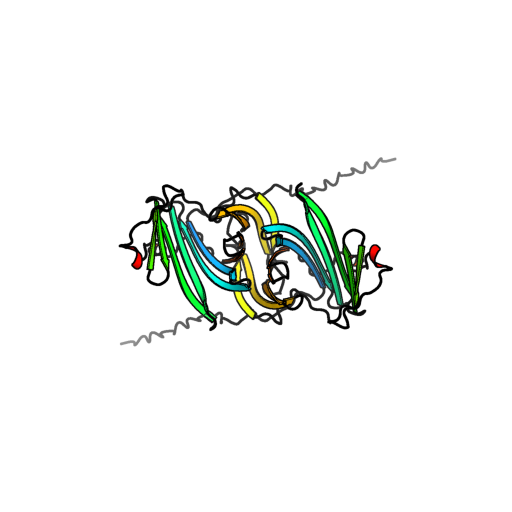VAL B 1 14 ? 24.969 1.543 -26.359 1 32.81 14 VAL B CA 1
ATOM 1778 C C . VAL B 1 14 ? 24.156 0.702 -25.375 1 32.81 14 VAL B C 1
ATOM 1780 O O . VAL B 1 14 ? 23 0.357 -25.656 1 32.81 14 VAL B O 1
ATOM 1783 N N . HIS B 1 15 ? 24.812 -0.108 -24.688 1 34.09 15 HIS B N 1
ATOM 1784 C CA . HIS B 1 15 ? 24.156 -0.436 -23.422 1 34.09 15 HIS B CA 1
ATOM 1785 C C . HIS B 1 15 ? 23.641 0.82 -22.719 1 34.09 15 HIS B C 1
ATOM 1787 O O . HIS B 1 15 ? 24.438 1.658 -22.297 1 34.09 15 HIS B O 1
ATOM 1793 N N . SER B 1 16 ? 22.656 1.357 -23.188 1 32.78 16 SER B N 1
ATOM 1794 C CA . SER B 1 16 ? 22.031 2.262 -22.219 1 32.78 16 SER B CA 1
ATOM 1795 C C . SER B 1 16 ? 22.156 1.73 -20.797 1 32.78 16 SER B C 1
ATOM 1797 O O . SER B 1 16 ? 21.531 0.727 -20.453 1 32.78 16 SER B O 1
ATOM 1799 N N . THR B 1 17 ? 23.297 1.679 -20.312 1 33.5 17 THR B N 1
ATOM 1800 C CA . THR B 1 17 ? 23.359 1.663 -18.859 1 33.5 17 THR B CA 1
ATOM 1801 C C . THR B 1 17 ? 22.344 2.631 -18.266 1 33.5 17 THR B C 1
ATOM 1803 O O . THR B 1 17 ? 22.594 3.836 -18.188 1 33.5 17 THR B O 1
ATOM 1806 N N . TRP B 1 18 ? 21.109 2.727 -18.703 1 36.66 18 TRP B N 1
ATOM 1807 C CA . TRP B 1 18 ? 20.375 3.357 -17.609 1 36.66 18 TRP B CA 1
ATOM 1808 C C . TRP B 1 18 ? 21.047 3.078 -16.266 1 36.66 18 TRP B C 1
ATOM 1810 O O . TRP B 1 18 ? 21.078 1.934 -15.805 1 36.66 18 TRP B O 1
ATOM 1820 N N . GLY B 1 19 ? 22.219 3.395 -16.094 1 38.81 19 GLY B N 1
ATOM 1821 C CA . GLY B 1 19 ? 22.891 3.406 -14.812 1 38.81 19 GLY B CA 1
ATOM 1822 C C . GLY B 1 19 ? 21.938 3.541 -13.641 1 38.81 19 GLY B C 1
ATOM 1823 O O . GLY B 1 19 ? 20.891 4.195 -13.758 1 38.81 19 GLY B O 1
ATOM 1824 N N . ASP B 1 20 ? 21.719 2.482 -12.828 1 51.19 20 ASP B N 1
ATOM 1825 C CA . ASP B 1 20 ? 21.031 2.293 -11.555 1 51.19 20 ASP B CA 1
ATOM 1826 C C . ASP B 1 20 ? 21.125 3.549 -10.688 1 51.19 20 ASP B C 1
ATOM 1828 O O . ASP B 1 20 ? 21.828 3.564 -9.68 1 51.19 20 ASP B O 1
ATOM 1832 N N . THR B 1 21 ? 21.375 4.711 -11.219 1 67.69 21 THR B N 1
ATOM 1833 C CA . THR B 1 21 ? 21.547 5.82 -10.281 1 67.69 21 THR B CA 1
ATOM 1834 C C . THR B 1 21 ? 20.281 6.012 -9.453 1 67.69 21 THR B C 1
ATOM 1836 O O . THR B 1 21 ? 19.172 6.078 -9.992 1 67.69 21 THR B O 1
ATOM 1839 N N . GLN B 1 22 ? 20.531 5.805 -8.266 1 85.56 22 GLN B N 1
ATOM 1840 C CA . GLN B 1 22 ? 19.484 6.055 -7.277 1 85.56 22 GLN B CA 1
ATOM 1841 C C . GLN B 1 22 ? 18.906 7.461 -7.414 1 85.56 22 GLN B C 1
ATOM 1843 O O . GLN B 1 22 ? 19.672 8.438 -7.461 1 85.56 22 GLN B O 1
ATOM 1848 N N . PRO B 1 23 ? 17.672 7.504 -7.793 1 90.62 23 PRO B N 1
ATOM 1849 C CA . PRO B 1 23 ? 17.094 8.852 -7.82 1 90.62 23 PRO B CA 1
ATOM 1850 C C . PRO B 1 23 ? 17.344 9.633 -6.535 1 90.62 23 PRO B C 1
ATOM 1852 O O . PRO B 1 23 ? 17.438 9.039 -5.457 1 90.62 23 PRO B O 1
ATOM 1855 N N . ALA B 1 24 ? 17.469 10.883 -6.664 1 89.88 24 ALA B N 1
ATOM 1856 C CA . ALA B 1 24 ? 17.688 11.734 -5.504 1 89.88 24 ALA B CA 1
ATOM 1857 C C . ALA B 1 24 ? 16.469 11.758 -4.59 1 89.88 24 ALA B C 1
ATOM 1859 O O . ALA B 1 24 ? 15.336 11.609 -5.055 1 89.88 24 ALA B O 1
ATOM 1860 N N . ALA B 1 25 ? 16.812 11.938 -3.332 1 91.62 25 ALA B N 1
ATOM 1861 C CA . ALA B 1 25 ? 15.734 12.273 -2.42 1 91.62 25 ALA B CA 1
ATOM 1862 C C . ALA B 1 25 ? 15.055 13.578 -2.83 1 91.62 25 ALA B C 1
ATOM 1864 O O . ALA B 1 25 ? 15.688 14.453 -3.436 1 91.62 25 ALA B O 1
ATOM 1865 N N . CYS B 1 26 ? 13.828 13.68 -2.525 1 93.31 26 CYS B N 1
ATOM 1866 C CA . CYS B 1 26 ? 13.086 14.859 -2.953 1 93.31 26 CYS B CA 1
ATOM 1867 C C . CYS B 1 26 ? 11.969 15.188 -1.965 1 93.31 26 CYS B C 1
ATOM 1869 O O . CYS B 1 26 ? 11.758 14.453 -0.995 1 93.31 26 CYS B O 1
ATOM 1871 N N . CYS B 1 27 ? 11.406 16.344 -2.162 1 95.69 27 CYS B N 1
ATOM 1872 C CA . CYS B 1 27 ? 10.188 16.781 -1.492 1 95.69 27 CYS B CA 1
ATOM 1873 C C . CYS B 1 27 ? 9.148 17.25 -2.504 1 95.69 27 CYS B C 1
ATOM 1875 O O . CYS B 1 27 ? 9.5 17.703 -3.596 1 95.69 27 CYS B O 1
ATOM 1877 N N . PRO B 1 28 ? 7.867 17.078 -2.09 1 96.5 28 PRO B N 1
ATOM 1878 C CA . PRO B 1 28 ? 6.859 17.75 -2.906 1 96.5 28 PRO B CA 1
ATOM 1879 C C . PRO B 1 28 ? 7.027 19.266 -2.912 1 96.5 28 PRO B C 1
ATOM 1881 O O . PRO B 1 28 ? 7.852 19.797 -2.168 1 96.5 28 PRO B O 1
ATOM 1884 N N . PRO B 1 29 ? 6.25 19.969 -3.803 1 96.75 29 PRO B N 1
ATOM 1885 C CA . PRO B 1 29 ? 6.27 21.422 -3.746 1 96.75 29 PRO B CA 1
ATOM 1886 C C . PRO B 1 29 ? 6.004 21.969 -2.344 1 96.75 29 PRO B C 1
ATOM 1888 O O . PRO B 1 29 ? 5.352 21.297 -1.534 1 96.75 29 PRO B O 1
ATOM 1891 N N . SER B 1 30 ? 6.441 23.172 -2.096 1 97.56 30 SER B N 1
ATOM 1892 C CA . SER B 1 30 ? 6.367 23.75 -0.755 1 97.56 30 SER B CA 1
ATOM 1893 C C . SER B 1 30 ? 4.922 23.969 -0.327 1 97.56 30 SER B C 1
ATOM 1895 O O . SER B 1 30 ? 4.637 24.125 0.863 1 97.56 30 SER B O 1
ATOM 1897 N N . VAL B 1 31 ? 4.051 24.141 -1.351 1 98.5 31 VAL B N 1
ATOM 1898 C CA . VAL B 1 31 ? 2.633 24.359 -1.092 1 98.5 31 VAL B CA 1
ATOM 1899 C C . VAL B 1 31 ? 1.806 23.359 -1.91 1 98.5 31 VAL B C 1
ATOM 1901 O O . VAL B 1 31 ? 1.911 23.328 -3.139 1 98.5 31 VAL B O 1
ATOM 1904 N N . TYR B 1 32 ? 0.983 22.594 -1.208 1 98.56 32 TYR B N 1
ATOM 1905 C CA . TYR B 1 32 ? 0.156 21.641 -1.941 1 98.56 32 TYR B CA 1
ATOM 1906 C C . TYR B 1 32 ? -0.965 21.109 -1.061 1 98.56 32 TYR B C 1
ATOM 1908 O O . TYR B 1 32 ? -0.963 21.312 0.155 1 98.56 32 TYR B O 1
ATOM 1916 N N . GLU B 1 33 ? -1.932 20.5 -1.608 1 98.62 33 GLU B N 1
ATOM 1917 C CA . GLU B 1 33 ? -2.941 19.672 -0.937 1 98.62 33 GLU B CA 1
ATOM 1918 C C . GLU B 1 33 ? -3.07 18.312 -1.593 1 98.62 33 GLU B C 1
ATOM 1920 O O . GLU B 1 33 ? -2.764 18.156 -2.775 1 98.62 33 GLU B O 1
ATOM 1925 N N . VAL B 1 34 ? -3.451 17.328 -0.804 1 98.38 34 VAL B N 1
ATOM 1926 C CA . VAL B 1 34 ? -3.586 15.953 -1.279 1 98.38 34 VAL B CA 1
ATOM 1927 C C . VAL B 1 34 ? -4.656 15.227 -0.467 1 98.38 34 VAL B C 1
ATOM 1929 O O . VAL B 1 34 ? -4.918 15.586 0.683 1 98.38 34 VAL B O 1
ATOM 1932 N N . LYS B 1 35 ? -5.309 14.312 -1.1 1 97.94 35 LYS B N 1
ATOM 1933 C CA . LYS B 1 35 ? -6.258 13.438 -0.421 1 97.94 35 LYS B CA 1
ATOM 1934 C C . LYS B 1 35 ? -5.742 12 -0.377 1 97.94 35 LYS B C 1
ATOM 1936 O O . LYS B 1 35 ? -4.82 11.648 -1.113 1 97.94 35 LYS B O 1
ATOM 1941 N N . ALA B 1 36 ? -6.309 11.273 0.566 1 97.31 36 ALA B N 1
ATOM 1942 C CA . ALA B 1 36 ? -5.898 9.883 0.693 1 97.31 36 ALA B CA 1
ATOM 1943 C C . ALA B 1 36 ? -7.078 9 1.089 1 97.31 36 ALA B C 1
ATOM 1945 O O . ALA B 1 36 ? -7.977 9.438 1.812 1 97.31 36 ALA B O 1
ATOM 1946 N N . THR B 1 37 ? -7.09 7.84 0.54 1 96.31 37 THR B N 1
ATOM 1947 C CA . THR B 1 37 ? -7.852 6.719 1.079 1 96.31 37 THR B CA 1
ATOM 1948 C C . THR B 1 37 ? -6.957 5.797 1.898 1 96.31 37 THR B C 1
ATOM 1950 O O . THR B 1 37 ? -5.996 5.23 1.374 1 96.31 37 THR B O 1
ATOM 1953 N N . MET B 1 38 ? -7.285 5.668 3.115 1 94.81 38 MET B N 1
ATOM 1954 C CA . MET B 1 38 ? -6.426 4.922 4.027 1 94.81 38 MET B CA 1
ATOM 1955 C C . MET B 1 38 ? -7.145 3.686 4.562 1 94.81 38 MET B C 1
ATOM 1957 O O . MET B 1 38 ? -8.328 3.744 4.887 1 94.81 38 MET B O 1
ATOM 1961 N N . PHE B 1 39 ? -6.395 2.664 4.609 1 91 39 PHE B N 1
ATOM 1962 C CA . PHE B 1 39 ? -6.836 1.425 5.234 1 91 39 PHE B CA 1
ATOM 1963 C C . PHE B 1 39 ? -5.984 1.103 6.457 1 91 39 PHE B C 1
ATOM 1965 O O . PHE B 1 39 ? -4.766 0.951 6.352 1 91 39 PHE B O 1
ATOM 1972 N N . GLN B 1 40 ? -6.723 1.02 7.504 1 87.94 40 GLN B N 1
ATOM 1973 C CA . GLN B 1 40 ? -6.02 0.842 8.773 1 87.94 40 GLN B CA 1
ATOM 1974 C C . GLN B 1 40 ? -6.449 -0.449 9.461 1 87.94 40 GLN B C 1
ATOM 1976 O O . GLN B 1 40 ? -7.621 -0.828 9.406 1 87.94 40 GLN B O 1
ATOM 1981 N N . ALA B 1 41 ? -5.5 -1.061 10.016 1 81.56 41 ALA B N 1
ATOM 1982 C CA . ALA B 1 41 ? -5.738 -2.191 10.906 1 81.56 41 ALA B CA 1
ATOM 1983 C C . ALA B 1 41 ? -5.164 -1.923 12.297 1 81.56 41 ALA B C 1
ATOM 1985 O O . ALA B 1 41 ? -3.992 -1.57 12.43 1 81.56 41 ALA B O 1
ATOM 1986 N N . ILE B 1 42 ? -6.082 -2.027 13.203 1 77 42 ILE B N 1
ATOM 1987 C CA . ILE B 1 42 ? -5.664 -1.78 14.578 1 77 42 ILE B CA 1
ATOM 1988 C C . ILE B 1 42 ? -6.004 -2.99 15.445 1 77 42 ILE B C 1
ATOM 1990 O O . ILE B 1 42 ? -7.09 -3.561 15.328 1 77 42 ILE B O 1
ATOM 1994 N N . GLN B 1 43 ? -5.066 -3.352 16.219 1 74.12 43 GLN B N 1
ATOM 1995 C CA . GLN B 1 43 ? -5.336 -4.445 17.141 1 74.12 43 GLN B CA 1
ATOM 1996 C C . GLN B 1 43 ? -6.246 -3.986 18.281 1 74.12 43 GLN B C 1
ATOM 1998 O O . GLN B 1 43 ? -5.98 -2.973 18.922 1 74.12 43 GLN B O 1
ATOM 2003 N N . GLU B 1 44 ? -7.309 -4.691 18.312 1 69 44 GLU B N 1
ATOM 2004 C CA . GLU B 1 44 ? -8.203 -4.539 19.453 1 69 44 GLU B CA 1
ATOM 2005 C C . GLU B 1 44 ? -8.555 -5.895 20.062 1 69 44 GLU B C 1
ATOM 2007 O O . GLU B 1 44 ? -9.117 -6.758 19.391 1 69 44 GLU B O 1
ATOM 2012 N N . ASP B 1 45 ? -8.32 -6 21.406 1 68.88 45 ASP B N 1
ATOM 2013 C CA . ASP B 1 45 ? -8.633 -7.215 22.156 1 68.88 45 ASP B CA 1
ATOM 2014 C C . ASP B 1 45 ? -8.195 -8.461 21.375 1 68.88 45 ASP B C 1
ATOM 2016 O O . ASP B 1 45 ? -8.984 -9.391 21.203 1 68.88 45 ASP B O 1
ATOM 2020 N N . SER B 1 46 ? -7.074 -8.492 20.844 1 63.66 46 SER B N 1
ATOM 2021 C CA . SER B 1 46 ? -6.453 -9.633 20.172 1 63.66 46 SER B CA 1
ATOM 2022 C C . SER B 1 46 ? -7.086 -9.883 18.812 1 63.66 46 SER B C 1
ATOM 2024 O O . SER B 1 46 ? -7 -10.992 18.281 1 63.66 46 SER B O 1
ATOM 2026 N N . ARG B 1 47 ? -7.938 -8.891 18.375 1 68.94 47 ARG B N 1
ATOM 2027 C CA . ARG B 1 47 ? -8.477 -8.914 17.016 1 68.94 47 ARG B CA 1
ATOM 2028 C C . ARG B 1 47 ? -8.133 -7.625 16.266 1 68.94 47 ARG B C 1
ATOM 2030 O O . ARG B 1 47 ? -7.746 -6.633 16.875 1 68.94 47 ARG B O 1
ATOM 2037 N N . PHE B 1 48 ? -8.227 -7.652 14.914 1 69.25 48 PHE B N 1
ATOM 2038 C CA . PHE B 1 48 ? -8.016 -6.434 14.141 1 69.25 48 PHE B CA 1
ATOM 2039 C C . PHE B 1 48 ? -9.352 -5.82 13.727 1 69.25 48 PHE B C 1
ATOM 2041 O O . PHE B 1 48 ? -10.273 -6.535 13.344 1 69.25 48 PHE B O 1
ATOM 2048 N N . LYS B 1 49 ? -9.273 -4.66 14.008 1 77 49 LYS B N 1
ATOM 2049 C CA . LYS B 1 49 ? -10.328 -3.848 13.406 1 77 49 LYS B CA 1
ATOM 2050 C C . LYS B 1 49 ? -9.82 -3.109 12.172 1 77 49 LYS B C 1
ATOM 2052 O O . LYS B 1 49 ? -8.773 -2.457 12.219 1 77 49 LYS B O 1
ATOM 2057 N N . TYR B 1 50 ? -10.523 -3.441 11.125 1 79.56 50 TYR B N 1
ATOM 2058 C CA . TYR B 1 50 ? -10.18 -2.76 9.883 1 79.56 50 TYR B CA 1
ATOM 2059 C C . TYR B 1 50 ? -11.047 -1.522 9.688 1 79.56 50 TYR B C 1
ATOM 2061 O O . TYR B 1 50 ? -12.25 -1.551 9.945 1 79.56 50 TYR B O 1
ATOM 2069 N N . GLN B 1 51 ? -10.352 -0.455 9.305 1 87.38 51 GLN B N 1
ATOM 2070 C CA . GLN B 1 51 ? -11.086 0.785 9.078 1 87.38 51 GLN B CA 1
ATOM 2071 C C . GLN B 1 51 ? -10.602 1.48 7.809 1 87.38 51 GLN B C 1
ATOM 2073 O O . GLN B 1 51 ? -9.414 1.464 7.496 1 87.38 51 GLN B O 1
ATOM 2078 N N . GLU B 1 52 ? -11.562 2.025 7.152 1 92 52 GLU B N 1
ATOM 2079 C CA . GLU B 1 52 ? -11.281 2.906 6.023 1 92 52 GLU B CA 1
ATOM 2080 C C . GLU B 1 52 ? -11.438 4.371 6.414 1 92 52 GLU B C 1
ATOM 2082 O O . GLU B 1 52 ? -12.445 4.762 7.004 1 92 52 GLU B O 1
ATOM 2087 N N . VAL B 1 53 ? -10.469 5.105 6.059 1 95.25 53 VAL B N 1
ATOM 2088 C CA . VAL B 1 53 ? -10.453 6.527 6.383 1 95.25 53 VAL B CA 1
ATOM 2089 C C . VAL B 1 53 ? -10.156 7.344 5.129 1 95.25 53 VAL B C 1
ATOM 2091 O O . VAL B 1 53 ? -9.312 6.961 4.32 1 95.25 53 VAL B O 1
ATOM 2094 N N . ARG B 1 54 ? -10.914 8.43 5.004 1 97.06 54 ARG B N 1
ATOM 2095 C CA . ARG B 1 54 ? -10.562 9.438 4.012 1 97.06 54 ARG B CA 1
ATOM 2096 C C . ARG B 1 54 ? -9.828 10.609 4.652 1 97.06 54 ARG B C 1
ATOM 2098 O O . ARG B 1 54 ? -10.273 11.156 5.66 1 97.06 54 ARG B O 1
ATOM 2105 N N . ALA B 1 55 ? -8.734 10.867 4.039 1 97.5 55 ALA B N 1
ATOM 2106 C CA . ALA B 1 55 ? -7.91 11.938 4.602 1 97.5 55 ALA B CA 1
ATOM 2107 C C . ALA B 1 55 ? -7.695 13.055 3.588 1 97.5 55 ALA B C 1
ATOM 2109 O O . ALA B 1 55 ? -7.641 12.805 2.381 1 97.5 55 ALA B O 1
ATOM 2110 N N . SER B 1 56 ? -7.605 14.266 4.102 1 98.12 56 SER B N 1
ATOM 2111 C CA . SER B 1 56 ? -7.113 15.438 3.379 1 98.12 56 SER B CA 1
ATOM 2112 C C . SER B 1 56 ? -5.926 16.062 4.094 1 98.12 56 SER B C 1
ATOM 2114 O O . SER B 1 56 ? -5.945 16.234 5.316 1 98.12 56 SER B O 1
ATOM 2116 N N . HIS B 1 57 ? -4.941 16.359 3.316 1 98.38 57 HIS B N 1
ATOM 2117 C CA . HIS B 1 57 ? -3.752 17 3.863 1 98.38 57 HIS B CA 1
ATOM 2118 C C . HIS B 1 57 ? -3.43 18.297 3.117 1 98.38 57 HIS B C 1
ATOM 2120 O O . HIS B 1 57 ? -3.521 18.344 1.89 1 98.38 57 HIS B O 1
ATOM 2126 N N . TRP B 1 58 ? -3.1 19.297 3.857 1 98.69 58 TRP B N 1
ATOM 2127 C CA . TRP B 1 58 ? -2.641 20.578 3.338 1 98.69 58 TRP B CA 1
ATOM 2128 C C . TRP B 1 58 ? -1.296 20.969 3.947 1 98.69 58 TRP B C 1
ATOM 2130 O O . TRP B 1 58 ? -1.141 20.969 5.172 1 98.69 58 TRP B O 1
ATOM 2140 N N . ILE B 1 59 ? -0.374 21.297 3.1 1 98.44 59 ILE B N 1
ATOM 2141 C CA . ILE B 1 59 ? 0.974 21.641 3.541 1 98.44 59 ILE B CA 1
ATOM 2142 C C . ILE B 1 59 ? 1.387 22.984 2.941 1 98.44 59 ILE B C 1
ATOM 2144 O O . ILE B 1 59 ? 1.298 23.172 1.729 1 98.44 59 ILE B O 1
ATOM 2148 N N . ASP B 1 60 ? 1.803 23.891 3.732 1 98.56 60 ASP B N 1
ATOM 2149 C CA . ASP B 1 60 ? 2.469 25.125 3.348 1 98.56 60 ASP B CA 1
ATOM 2150 C C . ASP B 1 60 ? 3.785 25.297 4.102 1 98.56 60 ASP B C 1
ATOM 2152 O O . ASP B 1 60 ? 3.82 25.938 5.164 1 98.56 60 ASP B O 1
ATOM 2156 N N . SER B 1 61 ? 4.777 24.797 3.467 1 97.12 61 SER B N 1
ATOM 2157 C CA . SER B 1 61 ? 6.078 24.812 4.133 1 97.12 61 SER B CA 1
ATOM 2158 C C . SER B 1 61 ? 6.637 26.234 4.203 1 97.12 61 SER B C 1
ATOM 2160 O O . SER B 1 61 ? 7.406 26.562 5.113 1 97.12 61 SER B O 1
ATOM 2162 N N . ASN B 1 62 ? 6.309 27.094 3.281 1 97.25 62 ASN B N 1
ATOM 2163 C CA . ASN B 1 62 ? 6.754 28.484 3.328 1 97.25 62 ASN B CA 1
ATOM 2164 C C . ASN B 1 62 ? 6.23 29.188 4.57 1 97.25 62 ASN B C 1
ATOM 2166 O O . ASN B 1 62 ? 6.977 29.906 5.246 1 97.25 62 ASN B O 1
ATOM 2170 N N . ALA B 1 63 ? 4.98 28.953 4.805 1 97.69 63 ALA B N 1
ATOM 2171 C CA . ALA B 1 63 ? 4.34 29.609 5.949 1 97.69 63 ALA B CA 1
ATOM 2172 C C . ALA B 1 63 ? 4.453 28.75 7.203 1 97.69 63 ALA B C 1
ATOM 2174 O O . ALA B 1 63 ? 3.963 29.125 8.266 1 97.69 63 ALA B O 1
ATOM 2175 N N . LYS B 1 64 ? 4.988 27.531 7.117 1 97.44 64 LYS B N 1
ATOM 2176 C CA . LYS B 1 64 ? 5.152 26.578 8.211 1 97.44 64 LYS B CA 1
ATOM 2177 C C . LYS B 1 64 ? 3.803 26.188 8.812 1 97.44 64 LYS B C 1
ATOM 2179 O O . LYS B 1 64 ? 3.625 26.234 10.031 1 97.44 64 LYS B O 1
ATOM 2184 N N . LEU B 1 65 ? 2.893 25.828 7.941 1 98.31 65 LEU B N 1
ATOM 2185 C CA . LEU B 1 65 ? 1.538 25.422 8.289 1 98.31 65 LEU B CA 1
ATOM 2186 C C . LEU B 1 65 ? 1.235 24.031 7.75 1 98.31 65 LEU B C 1
ATOM 2188 O O . LEU B 1 65 ? 1.603 23.703 6.621 1 98.31 65 LEU B O 1
ATOM 2192 N N . GLN B 1 66 ? 0.589 23.266 8.547 1 98.44 66 GLN B N 1
ATOM 2193 C CA . GLN B 1 66 ? 0.067 21.953 8.141 1 98.44 66 GLN B CA 1
ATOM 2194 C C . GLN B 1 66 ? -1.348 21.75 8.672 1 98.44 66 GLN B C 1
ATOM 2196 O O . GLN B 1 66 ? -1.652 22.109 9.812 1 98.44 66 GLN B O 1
ATOM 2201 N N . ALA B 1 67 ? -2.168 21.172 7.852 1 98.5 67 ALA B N 1
ATOM 2202 C CA . ALA B 1 67 ? -3.516 20.828 8.281 1 98.5 67 ALA B CA 1
ATOM 2203 C C . ALA B 1 67 ? -3.924 19.453 7.738 1 98.5 67 ALA B C 1
ATOM 2205 O O . ALA B 1 67 ? -3.408 19.016 6.711 1 98.5 67 ALA B O 1
ATOM 2206 N N . SER B 1 68 ? -4.77 18.797 8.438 1 98.12 68 SER B N 1
ATOM 2207 C CA . SER B 1 68 ? -5.312 17.5 8.008 1 98.12 68 SER B CA 1
ATOM 2208 C C . SER B 1 68 ? -6.742 17.312 8.508 1 98.12 68 SER B C 1
ATOM 2210 O O . SER B 1 68 ? -7.121 17.859 9.547 1 98.12 68 SER B O 1
ATOM 2212 N N . GLU B 1 69 ? -7.465 16.641 7.75 1 97.56 69 GLU B N 1
ATOM 2213 C CA . GLU B 1 69 ? -8.805 16.203 8.125 1 97.56 69 GLU B CA 1
ATOM 2214 C C . GLU B 1 69 ? -9.016 14.719 7.816 1 97.56 69 GLU B C 1
ATOM 2216 O O . GLU B 1 69 ? -8.641 14.25 6.738 1 97.56 69 GLU B O 1
ATOM 2221 N N . LEU B 1 70 ? -9.578 14.07 8.773 1 96.88 70 LEU B N 1
ATOM 2222 C CA . LEU B 1 70 ? -9.883 12.656 8.625 1 96.88 70 LEU B CA 1
ATOM 2223 C C . LEU B 1 70 ? -11.383 12.406 8.75 1 96.88 70 LEU B C 1
ATOM 2225 O O . LEU B 1 70 ? -12.039 12.977 9.625 1 96.88 70 LEU B O 1
ATOM 2229 N N . ARG B 1 71 ? -11.844 11.609 7.875 1 96.81 71 ARG B N 1
ATOM 2230 C CA . ARG B 1 71 ? -13.219 11.117 7.922 1 96.81 71 ARG B CA 1
ATOM 2231 C C . ARG B 1 71 ? -13.258 9.594 7.855 1 96.81 71 ARG B C 1
ATOM 2233 O O . ARG B 1 71 ? -12.555 8.984 7.043 1 96.81 71 ARG B O 1
ATOM 2240 N N . GLN B 1 72 ? -14.039 9.039 8.688 1 95 72 GLN B N 1
ATOM 2241 C CA . GLN B 1 72 ? -14.117 7.586 8.742 1 95 72 GLN B CA 1
ATOM 2242 C C . GLN B 1 72 ? -15.344 7.074 7.996 1 95 72 GLN B C 1
ATOM 2244 O O . GLN B 1 72 ? -16.422 7.68 8.062 1 95 72 GLN B O 1
ATOM 2249 N N . LYS B 1 73 ? -15.133 5.969 7.348 1 93.31 73 LYS B N 1
ATOM 2250 C CA . LYS B 1 73 ? -16.266 5.32 6.699 1 93.31 73 LYS B CA 1
ATOM 2251 C C . LYS B 1 73 ? -17.141 4.605 7.723 1 93.31 73 LYS B C 1
ATOM 2253 O O . LYS B 1 73 ? -16.641 3.836 8.547 1 93.31 73 LYS B O 1
ATOM 2258 N N . LEU B 1 74 ? -18.406 4.793 7.562 1 92.06 74 LEU B N 1
ATOM 2259 C CA . LEU B 1 74 ? -19.375 4.141 8.438 1 92.06 74 LEU B CA 1
ATOM 2260 C C . LEU B 1 74 ? -19.953 2.895 7.773 1 92.06 74 LEU B C 1
ATOM 2262 O O . LEU B 1 74 ? -19.734 2.668 6.578 1 92.06 74 LEU B O 1
ATOM 2266 N N . SER B 1 75 ? -20.641 2.119 8.547 1 87 75 SER B N 1
ATOM 2267 C CA . SER B 1 75 ? -21.203 0.857 8.07 1 87 75 SER B CA 1
ATOM 2268 C C . SER B 1 75 ? -22.188 1.08 6.926 1 87 75 SER B C 1
ATOM 2270 O O . SER B 1 75 ? -22.344 0.219 6.059 1 87 75 SER B O 1
ATOM 2272 N N . ASN B 1 76 ? -22.828 2.252 6.867 1 89.56 76 ASN B N 1
ATOM 2273 C CA . ASN B 1 76 ? -23.828 2.537 5.828 1 89.56 76 ASN B CA 1
ATOM 2274 C C . ASN B 1 76 ? -23.156 3.07 4.562 1 89.56 76 ASN B C 1
ATOM 2276 O O . ASN B 1 76 ? -23.859 3.469 3.619 1 89.56 76 ASN B O 1
ATOM 2280 N N . GLY B 1 77 ? -21.844 3.203 4.602 1 87.19 77 GLY B N 1
ATOM 2281 C CA . GLY B 1 77 ? -21.094 3.588 3.408 1 87.19 77 GLY B CA 1
ATOM 2282 C C . GLY B 1 77 ? -20.766 5.066 3.369 1 87.19 77 GLY B C 1
ATOM 2283 O O . GLY B 1 77 ? -19.969 5.504 2.523 1 87.19 77 GLY B O 1
ATOM 2284 N N . THR B 1 78 ? -21.328 5.777 4.297 1 91.69 78 THR B N 1
ATOM 2285 C CA . THR B 1 78 ? -21.031 7.207 4.324 1 91.69 78 THR B CA 1
ATOM 2286 C C . THR B 1 78 ? -19.797 7.492 5.176 1 91.69 78 THR B C 1
ATOM 2288 O O . THR B 1 78 ? -19.328 6.617 5.902 1 91.69 78 THR B O 1
ATOM 2291 N N . TYR B 1 79 ? -19.234 8.656 4.965 1 94.06 79 TYR B N 1
ATOM 2292 C CA . TYR B 1 79 ? -18.078 9.07 5.746 1 94.06 79 TYR B CA 1
ATOM 2293 C C . TYR B 1 79 ? -18.469 10.109 6.789 1 94.06 79 TYR B C 1
ATOM 2295 O O . TYR B 1 79 ? -19.219 11.039 6.496 1 94.06 79 TYR B O 1
ATOM 2303 N N . SER B 1 80 ? -17.953 9.93 7.977 1 94.81 80 SER B N 1
ATOM 2304 C CA . SER B 1 80 ? -18.188 10.859 9.078 1 94.81 80 SER B CA 1
ATOM 2305 C C . SER B 1 80 ? -16.891 11.516 9.539 1 94.81 80 SER B C 1
ATOM 2307 O O . SER B 1 80 ? -15.836 10.883 9.531 1 94.81 80 SER B O 1
ATOM 2309 N N . PHE B 1 81 ? -17.094 12.734 10.031 1 94.19 81 PHE B N 1
ATOM 2310 C CA . PHE B 1 81 ? -15.953 13.469 10.562 1 94.19 81 PHE B CA 1
ATOM 2311 C C . PHE B 1 81 ? -15.312 12.695 11.719 1 94.19 81 PHE B C 1
ATOM 2313 O O . PHE B 1 81 ? -16 12.211 12.609 1 94.19 81 PHE B O 1
ATOM 2320 N N . LEU B 1 82 ? -13.977 12.672 11.617 1 92.62 82 LEU B N 1
ATOM 2321 C CA . LEU B 1 82 ? -13.227 12.031 12.688 1 92.62 82 LEU B CA 1
ATOM 2322 C C . LEU B 1 82 ? -12.359 13.039 13.43 1 92.62 82 LEU B C 1
ATOM 2324 O O . LEU B 1 82 ? -12.5 13.211 14.641 1 92.62 82 LEU B O 1
ATOM 2328 N N . THR B 1 83 ? -11.539 13.703 12.703 1 95.88 83 THR B N 1
ATOM 2329 C CA . THR B 1 83 ? -10.625 14.648 13.328 1 95.88 83 THR B CA 1
ATOM 2330 C C . THR B 1 83 ? -10.172 15.711 12.336 1 95.88 83 THR B C 1
ATOM 2332 O O . THR B 1 83 ? -10.18 15.477 11.125 1 95.88 83 THR B O 1
ATOM 2335 N N . ARG B 1 84 ? -9.867 16.859 12.867 1 96.75 84 ARG B N 1
ATOM 2336 C CA . ARG B 1 84 ? -9.18 17.922 12.141 1 96.75 84 ARG B CA 1
ATOM 2337 C C . ARG B 1 84 ? -8.008 18.484 12.953 1 96.75 84 ARG B C 1
ATOM 2339 O O . ARG B 1 84 ? -8.164 18.797 14.133 1 96.75 84 ARG B O 1
ATOM 2346 N N . ALA B 1 85 ? -6.906 18.609 12.297 1 97.25 85 ALA B N 1
ATOM 2347 C CA . ALA B 1 85 ? -5.715 19.109 12.977 1 97.25 85 ALA B CA 1
ATOM 2348 C C . ALA B 1 85 ? -5.074 20.25 12.195 1 97.25 85 ALA B C 1
ATOM 2350 O O . ALA B 1 85 ? -5.082 20.25 10.961 1 97.25 85 ALA B O 1
ATOM 2351 N N . VAL B 1 86 ? -4.559 21.219 12.961 1 97.5 86 VAL B N 1
ATOM 2352 C CA . VAL B 1 86 ? -3.777 22.312 12.398 1 97.5 86 VAL B CA 1
ATOM 2353 C C . VAL B 1 86 ? -2.508 22.516 13.219 1 97.5 86 VAL B C 1
ATOM 2355 O O . VAL B 1 86 ? -2.564 22.625 14.445 1 97.5 86 VAL B O 1
ATOM 2358 N N . ALA B 1 87 ? -1.427 22.547 12.523 1 97.25 87 ALA B N 1
ATOM 2359 C CA . ALA B 1 87 ? -0.148 22.859 13.156 1 97.25 87 ALA B CA 1
ATOM 2360 C C . ALA B 1 87 ? 0.424 24.172 12.625 1 97.25 87 ALA B C 1
ATOM 2362 O O . ALA B 1 87 ? 0.573 24.344 11.414 1 97.25 87 ALA B O 1
ATOM 2363 N N . VAL B 1 88 ? 0.712 25.016 13.562 1 96.31 88 VAL B N 1
ATOM 2364 C CA . VAL B 1 88 ? 1.3 26.328 13.281 1 96.31 88 VAL B CA 1
ATOM 2365 C C . VAL B 1 88 ? 2.711 26.391 13.867 1 96.31 88 VAL B C 1
ATOM 2367 O O . VAL B 1 88 ? 2.9 26.844 14.992 1 96.31 88 VAL B O 1
ATOM 2370 N N . TYR B 1 89 ? 3.6 26.141 13.039 1 96.31 89 TYR B N 1
ATOM 2371 C CA . TYR B 1 89 ? 4.938 25.875 13.555 1 96.31 89 TYR B CA 1
ATOM 2372 C C . TYR B 1 89 ? 5.645 27.172 13.93 1 96.31 89 TYR B C 1
ATOM 2374 O O . TYR B 1 89 ? 6.5 27.188 14.812 1 96.31 89 TYR B O 1
ATOM 2382 N N . ASN B 1 90 ? 5.328 28.281 13.281 1 95.31 90 ASN B N 1
ATOM 2383 C CA . ASN B 1 90 ? 5.906 29.562 13.656 1 95.31 90 ASN B CA 1
ATOM 2384 C C . ASN B 1 90 ? 5.508 29.953 15.07 1 95.31 90 ASN B C 1
ATOM 2386 O O . ASN B 1 90 ? 6.203 30.75 15.719 1 95.31 90 ASN B O 1
ATOM 2390 N N . LYS B 1 91 ? 4.449 29.453 15.547 1 93.5 91 LYS B N 1
ATOM 2391 C CA . LYS B 1 91 ? 3.988 29.719 16.906 1 93.5 91 LYS B CA 1
ATOM 2392 C C . LYS B 1 91 ? 4.234 28.516 17.812 1 93.5 91 LYS B C 1
ATOM 2394 O O . LYS B 1 91 ? 3.816 28.516 18.984 1 93.5 91 LYS B O 1
ATOM 2399 N N . SER B 1 92 ? 4.75 27.5 17.219 1 94.44 92 SER B N 1
ATOM 2400 C CA . SER B 1 92 ? 5.031 26.25 17.922 1 94.44 92 SER B CA 1
ATOM 2401 C C . SER B 1 92 ? 3.771 25.688 18.578 1 94.44 92 SER B C 1
ATOM 2403 O O . SER B 1 92 ? 3.783 25.344 19.766 1 94.44 92 SER B O 1
ATOM 2405 N N . ARG B 1 93 ? 2.648 25.609 17.828 1 94.62 93 ARG B N 1
ATOM 2406 C CA . ARG B 1 93 ? 1.368 25.156 18.359 1 94.62 93 ARG B CA 1
ATOM 2407 C C . ARG B 1 93 ? 0.689 24.188 17.391 1 94.62 93 ARG B C 1
ATOM 2409 O O . ARG B 1 93 ? 0.784 24.359 16.172 1 94.62 93 ARG B O 1
ATOM 2416 N N . SER B 1 94 ? -0.004 23.266 17.953 1 96.25 94 SER B N 1
ATOM 2417 C CA . SER B 1 94 ? -0.906 22.422 17.188 1 96.25 94 SER B CA 1
ATOM 2418 C C . SER B 1 94 ? -2.271 22.312 17.859 1 96.25 94 SER B C 1
ATOM 2420 O O . SER B 1 94 ? -2.371 22.344 19.094 1 96.25 94 SER B O 1
ATOM 2422 N N . TYR B 1 95 ? -3.264 22.234 17.078 1 96 95 TYR B N 1
ATOM 2423 C CA . TYR B 1 95 ? -4.652 22.109 17.5 1 96 95 TYR B CA 1
ATOM 2424 C C . TYR B 1 95 ? -5.332 20.922 16.844 1 96 95 TYR B C 1
ATOM 2426 O O . TYR B 1 95 ? -5.266 20.766 15.617 1 96 95 TYR B O 1
ATOM 2434 N N . THR B 1 96 ? -5.969 20.125 17.594 1 96.5 96 THR B N 1
ATOM 2435 C CA . THR B 1 96 ? -6.707 18.984 17.047 1 96.5 96 THR B CA 1
ATOM 2436 C C . THR B 1 96 ? -8.133 18.969 17.578 1 96.5 96 THR B C 1
ATOM 2438 O O . THR B 1 96 ? -8.352 18.875 18.797 1 96.5 96 THR B O 1
ATOM 2441 N N . ARG B 1 97 ? -8.984 19.047 16.703 1 95.75 97 ARG B N 1
ATOM 2442 C CA . ARG B 1 97 ? -10.391 18.859 17.031 1 95.75 97 ARG B CA 1
ATOM 2443 C C . ARG B 1 97 ? -10.789 17.391 16.906 1 95.75 97 ARG B C 1
ATOM 2445 O O . ARG B 1 97 ? -10.57 16.781 15.852 1 95.75 97 ARG B O 1
ATOM 2452 N N . VAL B 1 98 ? -11.281 16.828 17.891 1 91.5 98 VAL B N 1
ATOM 2453 C CA . VAL B 1 98 ? -11.906 15.516 17.875 1 91.5 98 VAL B CA 1
ATOM 2454 C C . VAL B 1 98 ? -13.352 15.625 18.359 1 91.5 98 VAL B C 1
ATOM 2456 O O . VAL B 1 98 ? -13.609 15.961 19.516 1 91.5 98 VAL B O 1
ATOM 2459 N N . ALA B 1 99 ? -14.227 15.289 17.438 1 87.12 99 ALA B N 1
ATOM 2460 C CA . ALA B 1 99 ? -15.633 15.531 17.75 1 87.12 99 ALA B CA 1
ATOM 2461 C C . ALA B 1 99 ? -15.852 16.953 18.25 1 87.12 99 ALA B C 1
ATOM 2463 O O . ALA B 1 99 ? -15.484 17.922 17.578 1 87.12 99 ALA B O 1
ATOM 2464 N N . ASP B 1 100 ? -16.312 17.094 19.531 1 85.38 100 ASP B N 1
ATOM 2465 C CA . ASP B 1 100 ? -16.609 18.422 20.062 1 85.38 100 ASP B CA 1
ATOM 2466 C C . ASP B 1 100 ? -15.57 18.859 21.078 1 85.38 100 ASP B C 1
ATOM 2468 O O . ASP B 1 100 ? -15.82 19.766 21.875 1 85.38 100 ASP B O 1
ATOM 2472 N N . THR B 1 101 ? -14.406 18.281 20.984 1 90.81 101 THR B N 1
ATOM 2473 C CA . THR B 1 101 ? -13.336 18.641 21.906 1 90.81 101 THR B CA 1
ATOM 2474 C C . THR B 1 101 ? -12.086 19.078 21.141 1 90.81 101 THR B C 1
ATOM 2476 O O . THR B 1 101 ? -11.992 18.875 19.922 1 90.81 101 THR B O 1
ATOM 2479 N N . CYS B 1 102 ? -11.266 19.797 21.938 1 93.88 102 CYS B N 1
ATOM 2480 C CA . CYS B 1 102 ? -10.031 20.281 21.328 1 93.88 102 CYS B CA 1
ATOM 2481 C C . CYS B 1 102 ? -8.828 19.938 22.203 1 93.88 102 CYS B C 1
ATOM 2483 O O . CYS B 1 102 ? -8.891 20.062 23.422 1 93.88 102 CYS B O 1
ATOM 2485 N N . ILE B 1 103 ? -7.844 19.484 21.531 1 93.06 103 ILE B N 1
ATOM 2486 C CA . ILE B 1 103 ? -6.531 19.281 22.141 1 93.06 103 ILE B CA 1
ATOM 2487 C C . ILE B 1 103 ? -5.539 20.281 21.547 1 93.06 103 ILE B C 1
ATOM 2489 O O . ILE B 1 103 ? -5.273 20.281 20.344 1 93.06 103 ILE B O 1
ATOM 2493 N N . ALA B 1 104 ? -4.984 21.125 22.422 1 94.75 104 ALA B N 1
ATOM 2494 C CA . ALA B 1 104 ? -3.945 22.062 22.016 1 94.75 104 ALA B CA 1
ATOM 2495 C C . ALA B 1 104 ? -2.594 21.688 22.609 1 94.75 104 ALA B C 1
ATOM 2497 O O . ALA B 1 104 ? -2.475 21.484 23.812 1 94.75 104 ALA B O 1
ATOM 2498 N N . LEU B 1 105 ? -1.625 21.641 21.672 1 94.5 105 LEU B N 1
ATOM 2499 C CA . LEU B 1 105 ? -0.306 21.203 22.125 1 94.5 105 LEU B CA 1
ATOM 2500 C C . LEU B 1 105 ? 0.756 22.234 21.781 1 94.5 105 LEU B C 1
ATOM 2502 O O . LEU B 1 105 ? 0.702 22.859 20.719 1 94.5 105 LEU B O 1
ATOM 2506 N N . ASP B 1 106 ? 1.732 22.359 22.734 1 94.44 106 ASP B N 1
ATOM 2507 C CA . ASP B 1 106 ? 2.975 23.078 22.438 1 94.44 106 ASP B CA 1
ATOM 2508 C C . ASP B 1 106 ? 3.959 22.156 21.703 1 94.44 106 ASP B C 1
ATOM 2510 O O . ASP B 1 106 ? 4.285 21.078 22.172 1 94.44 106 ASP B O 1
ATOM 2514 N N . LEU B 1 107 ? 4.457 22.578 20.578 1 92.75 107 LEU B N 1
ATOM 2515 C CA . LEU B 1 107 ? 5.348 21.766 19.766 1 92.75 107 LEU B CA 1
ATOM 2516 C C . LEU B 1 107 ? 6.793 21.891 20.25 1 92.75 107 LEU B C 1
ATOM 2518 O O . LEU B 1 107 ? 7.695 21.281 19.688 1 92.75 107 LEU B O 1
ATOM 2522 N N . ASN B 1 108 ? 7.012 22.703 21.266 1 91.56 108 ASN B N 1
ATOM 2523 C CA . ASN B 1 108 ? 8.297 22.875 21.938 1 91.56 108 ASN B CA 1
ATOM 2524 C C . ASN B 1 108 ? 9.406 23.203 20.938 1 91.56 108 ASN B C 1
ATOM 2526 O O . ASN B 1 108 ? 10.477 22.609 20.969 1 91.56 108 ASN B O 1
ATOM 2530 N N . GLY B 1 109 ? 9.094 23.984 19.938 1 89.62 109 GLY B N 1
ATOM 2531 C CA . GLY B 1 109 ? 10.078 24.469 18.984 1 89.62 109 GLY B CA 1
ATOM 2532 C C . GLY B 1 109 ? 10.383 23.469 17.875 1 89.62 109 GLY B C 1
ATOM 2533 O O . GLY B 1 109 ? 11.281 23.672 17.062 1 89.62 109 GLY B O 1
ATOM 2534 N N . ALA B 1 110 ? 9.648 22.375 17.875 1 88.12 110 ALA B N 1
ATOM 2535 C CA . ALA B 1 110 ? 9.852 21.422 16.781 1 88.12 110 ALA B CA 1
ATOM 2536 C C . ALA B 1 110 ? 9.602 22.078 15.43 1 88.12 110 ALA B C 1
ATOM 2538 O O . ALA B 1 110 ? 8.664 22.859 15.273 1 88.12 110 ALA B O 1
ATOM 2539 N N . GLY B 1 111 ? 10.5 21.781 14.531 1 89.06 111 GLY B N 1
ATOM 2540 C CA . GLY B 1 111 ? 10.32 22.281 13.188 1 89.06 111 GLY B CA 1
ATOM 2541 C C . GLY B 1 111 ? 9.32 21.484 12.367 1 89.06 111 GLY B C 1
ATOM 2542 O O . GLY B 1 111 ? 8.953 20.375 12.75 1 89.06 111 GLY B O 1
ATOM 2543 N N . MET B 1 112 ? 8.945 22.109 11.32 1 93.25 112 MET B N 1
ATOM 2544 C CA . MET B 1 112 ? 8.023 21.438 10.406 1 93.25 112 MET B CA 1
ATOM 2545 C C . MET B 1 112 ? 8.75 20.375 9.594 1 93.25 112 MET B C 1
ATOM 2547 O O . MET B 1 112 ? 9.836 20.625 9.062 1 93.25 112 MET B O 1
ATOM 2551 N N . VAL B 1 113 ? 8.141 19.234 9.578 1 87.88 113 VAL B N 1
ATOM 2552 C CA . VAL B 1 113 ? 8.602 18.156 8.703 1 87.88 113 VAL B CA 1
ATOM 2553 C C . VAL B 1 113 ? 7.492 17.766 7.73 1 87.88 113 VAL B C 1
ATOM 2555 O O . VAL B 1 113 ? 6.375 17.453 8.141 1 87.88 113 VAL B O 1
ATOM 2558 N N . ASP B 1 114 ? 7.805 17.875 6.504 1 91.56 114 ASP B N 1
ATOM 2559 C CA . ASP B 1 114 ? 6.875 17.375 5.496 1 91.56 114 ASP B CA 1
ATOM 2560 C C . ASP B 1 114 ? 6.887 15.852 5.441 1 91.56 114 ASP B C 1
ATOM 2562 O O . ASP B 1 114 ? 7.918 15.25 5.141 1 91.56 114 ASP B O 1
ATOM 2566 N N . PRO B 1 115 ? 5.719 15.25 5.695 1 89.06 115 PRO B N 1
ATOM 2567 C CA . PRO B 1 115 ? 5.711 13.789 5.793 1 89.06 115 PRO B CA 1
ATOM 2568 C C . PRO B 1 115 ? 5.941 13.109 4.449 1 89.06 115 PRO B C 1
ATOM 2570 O O . PRO B 1 115 ? 6.168 11.898 4.398 1 89.06 115 PRO B O 1
ATOM 2573 N N . TYR B 1 116 ? 6.016 13.844 3.395 1 92.88 116 TYR B N 1
ATOM 2574 C CA . TYR B 1 116 ? 6.141 13.227 2.076 1 92.88 116 TYR B CA 1
ATOM 2575 C C . TYR B 1 116 ? 7.496 13.539 1.456 1 92.88 116 TYR B C 1
ATOM 2577 O O . TYR B 1 116 ? 7.746 13.211 0.294 1 92.88 116 TYR B O 1
ATOM 2585 N N . CYS B 1 117 ? 8.32 14.164 2.297 1 93.38 117 CYS B N 1
ATOM 2586 C CA . CYS B 1 117 ? 9.711 14.297 1.895 1 93.38 117 CYS B CA 1
ATOM 2587 C C . CYS B 1 117 ? 10.477 13 2.115 1 93.38 117 CYS B C 1
ATOM 2589 O O . CYS B 1 117 ? 10.289 12.328 3.131 1 93.38 117 CYS B O 1
ATOM 2591 N N . THR B 1 118 ? 11.367 12.719 1.22 1 90.62 118 THR B N 1
ATOM 2592 C CA . THR B 1 118 ? 12.031 11.422 1.305 1 90.62 118 THR B CA 1
ATOM 2593 C C . THR B 1 118 ? 13.5 11.594 1.688 1 90.62 118 THR B C 1
ATOM 2595 O O . THR B 1 118 ? 14.305 10.688 1.502 1 90.62 118 THR B O 1
ATOM 2598 N N . ASN B 1 119 ? 13.844 12.734 2.25 1 86.19 119 ASN B N 1
A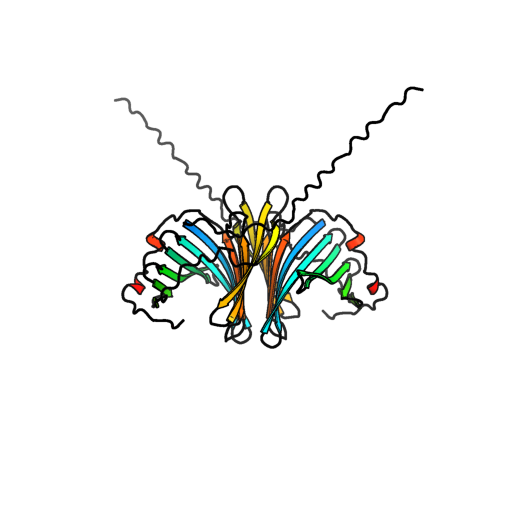TOM 2599 C CA . ASN B 1 119 ? 15.242 13.062 2.498 1 86.19 119 ASN B CA 1
ATOM 2600 C C . ASN B 1 119 ? 15.891 12.07 3.463 1 86.19 119 ASN B C 1
ATOM 2602 O O . ASN B 1 119 ? 17.078 11.773 3.344 1 86.19 119 ASN B O 1
ATOM 2606 N N . ASN B 1 120 ? 15.234 11.555 4.316 1 85.12 120 ASN B N 1
ATOM 2607 C CA . ASN B 1 120 ? 15.805 10.648 5.305 1 85.12 120 ASN B CA 1
ATOM 2608 C C . ASN B 1 120 ? 15.406 9.203 5.035 1 85.12 120 ASN B C 1
ATOM 2610 O O . ASN B 1 120 ? 15.57 8.336 5.895 1 85.12 120 ASN B O 1
ATOM 2614 N N . ALA B 1 121 ? 14.938 9.008 3.895 1 91.62 121 ALA B N 1
ATOM 2615 C CA . ALA B 1 121 ? 14.477 7.656 3.57 1 91.62 121 ALA B CA 1
ATOM 2616 C C . ALA B 1 121 ? 15.492 6.922 2.705 1 91.62 121 ALA B C 1
ATOM 2618 O O . ALA B 1 121 ? 16.234 7.543 1.933 1 91.62 121 ALA B O 1
ATOM 2619 N N . THR B 1 122 ? 15.57 5.676 2.865 1 91.5 122 THR B N 1
ATOM 2620 C CA . THR B 1 122 ? 16.422 4.82 2.053 1 91.5 122 THR B CA 1
ATOM 2621 C C . THR B 1 122 ? 15.727 4.426 0.756 1 91.5 122 THR B C 1
ATOM 2623 O O . THR B 1 122 ? 14.586 3.967 0.777 1 91.5 122 THR B O 1
ATOM 2626 N N . TYR B 1 123 ? 16.453 4.586 -0.303 1 93.69 123 TYR B N 1
ATOM 2627 C CA . TYR B 1 123 ? 15.945 4.18 -1.607 1 93.69 123 TYR B CA 1
ATOM 2628 C C . TYR B 1 123 ? 15.906 2.662 -1.732 1 93.69 123 TYR B C 1
ATOM 2630 O O . TYR B 1 123 ? 16.875 1.981 -1.391 1 93.69 123 TYR B O 1
ATOM 2638 N N . ILE B 1 124 ? 14.789 2.188 -2.277 1 93.44 124 ILE B N 1
ATOM 2639 C CA . ILE B 1 124 ? 14.641 0.75 -2.479 1 93.44 124 ILE B CA 1
ATOM 2640 C C . ILE B 1 124 ? 14.711 0.429 -3.971 1 93.44 124 ILE B C 1
ATOM 2642 O O . ILE B 1 124 ? 15.562 -0.349 -4.406 1 93.44 124 ILE B O 1
ATOM 2646 N N . ARG B 1 125 ? 13.766 1.112 -4.742 1 93.25 125 ARG B N 1
ATOM 2647 C CA . ARG B 1 125 ? 13.695 0.806 -6.168 1 93.25 125 ARG B CA 1
ATOM 2648 C C . ARG B 1 125 ? 12.781 1.781 -6.895 1 93.25 125 ARG B C 1
ATOM 2650 O O . ARG B 1 125 ? 11.938 2.428 -6.273 1 93.25 125 ARG B O 1
ATOM 2657 N N . SER B 1 126 ? 13.094 1.812 -8.188 1 95.5 126 SER B N 1
ATOM 2658 C CA . SER B 1 126 ? 12.148 2.445 -9.102 1 95.5 126 SER B CA 1
ATOM 2659 C C . SER B 1 126 ? 11.312 1.406 -9.836 1 95.5 126 SER B C 1
ATOM 2661 O O . SER B 1 126 ? 11.82 0.359 -10.234 1 95.5 126 SER B O 1
ATOM 2663 N N . LEU B 1 127 ? 10.047 1.752 -9.945 1 96 127 LEU B N 1
ATOM 2664 C CA . LEU B 1 127 ? 9.109 0.859 -10.617 1 96 127 LEU B CA 1
ATOM 2665 C C . LEU B 1 127 ? 8.242 1.627 -11.609 1 96 127 LEU B C 1
ATOM 2667 O O . LEU B 1 127 ? 8.109 2.85 -11.516 1 96 127 LEU B O 1
ATOM 2671 N N . VAL B 1 128 ? 7.754 0.833 -12.531 1 96.75 128 VAL B N 1
ATOM 2672 C CA . VAL B 1 128 ? 6.699 1.336 -13.406 1 96.75 128 VAL B CA 1
ATOM 2673 C C . VAL B 1 128 ? 5.395 0.597 -13.117 1 96.75 128 VAL B C 1
ATOM 2675 O O . VAL B 1 128 ? 5.293 -0.611 -13.344 1 96.75 128 VAL B O 1
ATOM 2678 N N . LEU B 1 129 ? 4.414 1.344 -12.586 1 97.31 129 LEU B N 1
ATOM 2679 C CA . LEU B 1 129 ? 3.082 0.803 -12.336 1 97.31 129 LEU B CA 1
ATOM 2680 C C . LEU B 1 129 ? 2.244 0.81 -13.609 1 97.31 129 LEU B C 1
ATOM 2682 O O . LEU B 1 129 ? 2.373 1.715 -14.438 1 97.31 129 LEU B O 1
ATOM 2686 N N . GLY B 1 130 ? 1.354 -0.191 -13.695 1 96.62 130 GLY B N 1
ATOM 2687 C CA . GLY B 1 130 ? 0.476 -0.246 -14.859 1 96.62 130 GLY B CA 1
ATOM 2688 C C . GLY B 1 130 ? 1.114 -0.919 -16.062 1 96.62 130 GLY B C 1
ATOM 2689 O O . GLY B 1 130 ? 2.094 -1.654 -15.914 1 96.62 130 GLY B O 1
ATOM 2690 N N . TYR B 1 131 ? 0.483 -0.662 -17.188 1 96.69 131 TYR B N 1
ATOM 2691 C CA . TYR B 1 131 ? 0.92 -1.324 -18.406 1 96.69 131 TYR B CA 1
ATOM 2692 C C . TYR B 1 131 ? 0.539 -0.506 -19.641 1 96.69 131 TYR B C 1
ATOM 2694 O O . TYR B 1 131 ? -0.47 0.203 -19.641 1 96.69 131 TYR B O 1
ATOM 2702 N N . GLY B 1 132 ? 1.405 -0.65 -20.75 1 93.56 132 GLY B N 1
ATOM 2703 C CA . GLY B 1 132 ? 1.134 0.046 -21.984 1 93.56 132 GLY B CA 1
ATOM 2704 C C . GLY B 1 132 ? 1.188 1.556 -21.859 1 93.56 132 GLY B C 1
ATOM 2705 O O . GLY B 1 132 ? 2.172 2.104 -21.359 1 93.56 132 GLY B O 1
ATOM 2706 N N . ARG B 1 133 ? 0.137 2.26 -22.203 1 90.88 133 ARG B N 1
ATOM 2707 C CA . ARG B 1 133 ? 0.108 3.719 -22.156 1 90.88 133 ARG B CA 1
ATOM 2708 C C . ARG B 1 133 ? -0.362 4.215 -20.797 1 90.88 133 ARG B C 1
ATOM 2710 O O . ARG B 1 133 ? -0.246 5.402 -20.484 1 90.88 133 ARG B O 1
ATOM 2717 N N . ASN B 1 134 ? -0.83 3.338 -20.031 1 92.75 134 ASN B N 1
ATOM 2718 C CA . ASN B 1 134 ? -1.319 3.67 -18.703 1 92.75 134 ASN B CA 1
ATOM 2719 C C . ASN B 1 134 ? -0.325 3.252 -17.625 1 92.75 134 ASN B C 1
ATOM 2721 O O . ASN B 1 134 ? -0.515 2.23 -16.953 1 92.75 134 ASN B O 1
ATOM 2725 N N . THR B 1 135 ? 0.705 4.066 -17.594 1 96.5 135 THR B N 1
ATOM 2726 C CA . THR B 1 135 ? 1.764 3.721 -16.641 1 96.5 135 THR B CA 1
ATOM 2727 C C . THR B 1 135 ? 2.129 4.922 -15.781 1 96.5 135 THR B C 1
ATOM 2729 O O . THR B 1 135 ? 1.859 6.066 -16.156 1 96.5 135 THR B O 1
ATOM 2732 N N . LEU B 1 136 ? 2.684 4.676 -14.656 1 97.44 136 LEU B N 1
ATOM 2733 C CA . LEU B 1 136 ? 3.211 5.676 -13.734 1 97.44 136 LEU B CA 1
ATOM 2734 C C . LEU B 1 136 ? 4.543 5.219 -13.141 1 97.44 136 LEU B C 1
ATOM 2736 O O . LEU B 1 136 ? 4.609 4.18 -12.484 1 97.44 136 LEU B O 1
ATOM 2740 N N . GLN B 1 137 ? 5.527 5.996 -13.383 1 96.62 137 GLN B N 1
ATOM 2741 C CA . GLN B 1 137 ? 6.824 5.703 -12.781 1 96.62 137 GLN B CA 1
ATOM 2742 C C . GLN B 1 137 ? 6.875 6.184 -11.336 1 96.62 137 GLN B C 1
ATOM 2744 O O . GLN B 1 137 ? 6.492 7.312 -11.031 1 96.62 137 GLN B O 1
ATOM 2749 N N . VAL B 1 138 ? 7.379 5.27 -10.453 1 97 138 VAL B N 1
ATOM 2750 C CA . VAL B 1 138 ? 7.438 5.633 -9.047 1 97 138 VAL B CA 1
ATOM 2751 C C . VAL B 1 138 ? 8.758 5.16 -8.438 1 97 138 VAL B C 1
ATOM 2753 O O . VAL B 1 138 ? 9.438 4.301 -9.008 1 97 138 VAL B O 1
ATOM 2756 N N . ASN B 1 139 ? 9.062 5.777 -7.316 1 96.5 139 ASN B N 1
ATOM 2757 C CA . ASN B 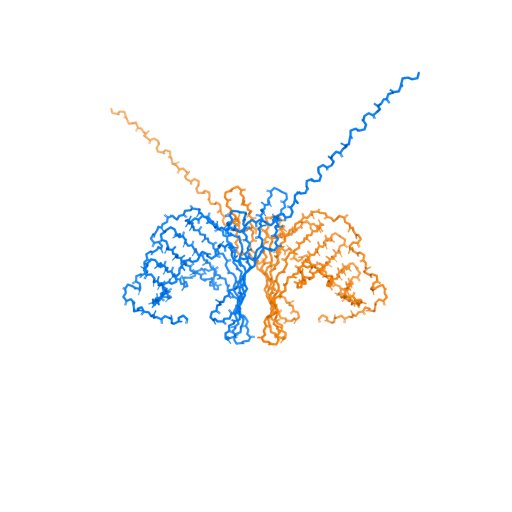1 139 ? 10.156 5.348 -6.453 1 96.5 139 ASN B CA 1
ATOM 2758 C C . ASN B 1 139 ? 9.648 4.852 -5.105 1 96.5 139 ASN B C 1
ATOM 2760 O O . ASN B 1 139 ? 8.742 5.449 -4.523 1 96.5 139 ASN B O 1
ATOM 2764 N N . ILE B 1 140 ? 10.258 3.783 -4.652 1 96.25 140 ILE B N 1
ATOM 2765 C CA . ILE B 1 140 ? 9.961 3.281 -3.314 1 96.25 140 ILE B CA 1
ATOM 2766 C C . ILE B 1 140 ? 11.102 3.641 -2.365 1 96.25 140 ILE B C 1
ATOM 2768 O O . ILE B 1 140 ? 12.273 3.414 -2.678 1 96.25 140 ILE B O 1
ATOM 2772 N N . ARG B 1 141 ? 10.734 4.203 -1.28 1 94.69 141 ARG B N 1
ATOM 2773 C CA . ARG B 1 141 ? 11.688 4.488 -0.212 1 94.69 141 ARG B CA 1
ATOM 2774 C C . ARG B 1 141 ? 11.148 4.043 1.141 1 94.69 141 ARG B C 1
ATOM 2776 O O . ARG B 1 141 ? 9.93 3.967 1.334 1 94.69 141 ARG B O 1
ATOM 2783 N N . GLN B 1 142 ? 12.07 3.748 2.02 1 91.38 142 GLN B N 1
ATOM 2784 C CA . GLN B 1 142 ? 11.695 3.32 3.361 1 91.38 142 GLN B CA 1
ATOM 2785 C C . GLN B 1 142 ? 12.422 4.137 4.426 1 91.38 142 GLN B C 1
ATOM 2787 O O . GLN B 1 142 ? 13.586 4.492 4.254 1 91.38 142 GLN B O 1
ATOM 2792 N N . ASN B 1 143 ? 11.609 4.383 5.426 1 87.88 143 ASN B N 1
ATOM 2793 C CA . ASN B 1 143 ? 12.164 5.086 6.578 1 87.88 143 ASN B CA 1
ATOM 2794 C C . ASN B 1 143 ? 11.703 4.457 7.891 1 87.88 143 ASN B C 1
ATOM 2796 O O . ASN B 1 143 ? 10.656 3.812 7.945 1 87.88 143 ASN B O 1
ATOM 2800 N N . THR B 1 144 ? 12.594 4.57 8.836 1 83.19 144 THR B N 1
ATOM 2801 C CA . THR B 1 144 ? 12.227 4.23 10.211 1 83.19 144 THR B CA 1
ATOM 2802 C C . THR B 1 144 ? 12.016 5.492 11.039 1 83.19 144 THR B C 1
ATOM 2804 O O . THR B 1 144 ? 12.883 6.371 11.07 1 83.19 144 THR B O 1
ATOM 2807 N N . VAL B 1 145 ? 10.852 5.535 11.57 1 78.44 145 VAL B N 1
ATOM 2808 C CA . VAL B 1 145 ? 10.547 6.703 12.398 1 78.44 145 VAL B CA 1
ATOM 2809 C C . VAL B 1 145 ? 10.164 6.258 13.805 1 78.44 145 VAL B C 1
ATOM 2811 O O . VAL B 1 145 ? 9.68 5.137 14 1 78.44 145 VAL B O 1
ATOM 2814 N N . MET B 1 146 ? 10.422 7.148 14.711 1 75.5 146 MET B N 1
ATOM 2815 C CA . MET B 1 146 ? 10.039 6.871 16.094 1 75.5 146 MET B CA 1
ATOM 2816 C C . MET B 1 146 ? 8.664 7.449 16.406 1 75.5 146 MET B C 1
ATOM 2818 O O . MET B 1 146 ? 8.445 8.656 16.266 1 75.5 146 MET B O 1
ATOM 2822 N N . LEU B 1 147 ? 7.715 6.594 16.688 1 69.31 147 LEU B N 1
ATOM 2823 C CA . LEU B 1 147 ? 6.395 7.012 17.141 1 69.31 147 LEU B CA 1
ATOM 2824 C C . LEU B 1 147 ? 6.117 6.52 18.562 1 69.31 147 LEU B C 1
ATOM 2826 O O . LEU B 1 147 ? 6.113 5.312 18.812 1 69.31 147 LEU B O 1
ATOM 2830 N N . MET B 1 148 ? 5.859 7.477 19.438 1 68.75 148 MET B N 1
ATOM 2831 C CA . MET B 1 148 ? 5.586 7.164 20.828 1 68.75 148 MET B CA 1
ATOM 2832 C C . MET B 1 148 ? 6.668 6.258 21.406 1 68.75 148 MET B C 1
ATOM 2834 O O . MET B 1 148 ? 6.359 5.262 22.062 1 68.75 148 MET B O 1
ATOM 2838 N N . GLY B 1 149 ? 7.863 6.457 21 1 67.31 149 GLY B N 1
ATOM 2839 C CA . GLY B 1 149 ? 9.008 5.754 21.547 1 67.31 149 GLY B CA 1
ATOM 2840 C C . GLY B 1 149 ? 9.266 4.414 20.891 1 67.31 149 GLY B C 1
ATOM 2841 O O . GLY B 1 149 ? 10.102 3.637 21.344 1 67.31 149 GLY B O 1
ATOM 2842 N N . LYS B 1 150 ? 8.531 4.137 19.922 1 71.94 150 LYS B N 1
ATOM 2843 C CA . LYS B 1 150 ? 8.695 2.844 19.266 1 71.94 150 LYS B CA 1
ATOM 2844 C C . LYS B 1 150 ? 9.047 3.021 17.781 1 71.94 150 LYS B C 1
ATOM 2846 O O . LYS B 1 150 ? 8.57 3.957 17.141 1 71.94 150 LYS B O 1
ATOM 2851 N N . ASP B 1 151 ? 9.852 2.062 17.312 1 73 151 ASP B N 1
ATOM 2852 C CA . ASP B 1 151 ? 10.219 2.086 15.891 1 73 151 ASP B CA 1
ATOM 2853 C C . ASP B 1 151 ? 9.016 1.777 15.008 1 73 151 ASP B C 1
ATOM 2855 O O . ASP B 1 151 ? 8.25 0.849 15.281 1 73 151 ASP B O 1
ATOM 2859 N N . SER B 1 152 ? 8.836 2.66 14.023 1 81.31 152 SER B N 1
ATOM 2860 C CA . SER B 1 152 ? 7.793 2.512 13.016 1 81.31 152 SER B CA 1
ATOM 2861 C C . SER B 1 152 ? 8.375 2.535 11.609 1 81.31 152 SER B C 1
ATOM 2863 O O . SER B 1 152 ? 9.328 3.27 11.336 1 81.31 152 SER B O 1
ATOM 2865 N N . GLN B 1 153 ? 7.84 1.669 10.828 1 85.56 153 GLN B N 1
ATOM 2866 C CA . GLN B 1 153 ? 8.32 1.598 9.453 1 85.56 153 GLN B CA 1
ATOM 2867 C C . GLN B 1 153 ? 7.387 2.344 8.5 1 85.56 153 GLN B C 1
ATOM 2869 O O . GLN B 1 153 ? 6.172 2.143 8.531 1 85.56 153 GLN B O 1
ATOM 2874 N N . LEU B 1 154 ? 8.047 3.172 7.77 1 90.31 154 LEU B N 1
ATOM 2875 C CA . LEU B 1 154 ? 7.332 3.93 6.746 1 90.31 154 LEU B CA 1
ATOM 2876 C C . LEU B 1 154 ? 7.828 3.566 5.352 1 90.31 154 LEU B C 1
ATOM 2878 O O . LEU B 1 154 ? 9.031 3.604 5.09 1 90.31 154 LEU B O 1
ATOM 2882 N N . THR B 1 155 ? 6.965 3.125 4.527 1 91.25 155 THR B N 1
ATOM 2883 C CA . THR B 1 155 ? 7.254 2.902 3.113 1 91.25 155 THR B CA 1
ATOM 2884 C C . THR B 1 155 ? 6.582 3.967 2.252 1 91.25 155 THR B C 1
ATOM 2886 O O . THR B 1 155 ? 5.352 4.074 2.232 1 91.25 155 THR B O 1
ATOM 2889 N N . ASP B 1 156 ? 7.414 4.68 1.547 1 94.25 156 ASP B N 1
ATOM 2890 C CA . ASP B 1 156 ? 6.914 5.758 0.698 1 94.25 156 ASP B CA 1
ATOM 2891 C C . ASP B 1 156 ? 7.035 5.391 -0.78 1 94.25 156 ASP B C 1
ATOM 2893 O O . ASP B 1 156 ? 8.109 4.992 -1.239 1 94.25 156 ASP B O 1
ATOM 2897 N N . ILE B 1 157 ? 5.992 5.535 -1.435 1 95.62 157 ILE B N 1
ATOM 2898 C CA . ILE B 1 157 ? 5.973 5.422 -2.889 1 95.62 157 ILE B CA 1
ATOM 2899 C C . ILE B 1 157 ? 5.551 6.754 -3.506 1 95.62 157 ILE B C 1
ATOM 2901 O O . ILE B 1 157 ? 4.461 7.254 -3.227 1 95.62 157 ILE B O 1
ATOM 2905 N N . SER B 1 158 ? 6.43 7.309 -4.289 1 97.12 158 SER B N 1
ATOM 2906 C CA . SER B 1 158 ? 6.184 8.617 -4.879 1 97.12 158 SER B CA 1
ATOM 2907 C C . SER B 1 158 ? 6.727 8.695 -6.301 1 97.12 158 SER B C 1
ATOM 2909 O O . SER B 1 158 ? 7.547 7.871 -6.703 1 97.12 158 SER B O 1
ATOM 2911 N N . THR B 1 159 ? 6.227 9.68 -7.039 1 96.5 159 THR B N 1
ATOM 2912 C CA . THR B 1 159 ? 6.785 9.953 -8.359 1 96.5 159 THR B CA 1
ATOM 2913 C C . THR B 1 159 ? 8.156 10.617 -8.242 1 96.5 159 THR B C 1
ATOM 2915 O O . THR B 1 159 ? 8.625 10.883 -7.133 1 96.5 159 THR B O 1
ATOM 2918 N N . ALA B 1 160 ? 8.773 10.836 -9.367 1 91 160 ALA B N 1
ATOM 2919 C CA . ALA B 1 160 ? 10.117 11.406 -9.391 1 91 160 ALA B CA 1
ATOM 2920 C C . ALA B 1 160 ? 10.125 12.812 -8.789 1 91 160 ALA B C 1
ATOM 2922 O O . ALA B 1 160 ? 11.117 13.227 -8.188 1 91 160 ALA B O 1
ATOM 2923 N N . ASP B 1 161 ? 9 13.484 -8.898 1 89.81 161 ASP B N 1
ATOM 2924 C CA . ASP B 1 161 ? 8.883 14.828 -8.344 1 89.81 161 ASP B CA 1
ATOM 2925 C C . ASP B 1 161 ? 8.234 14.812 -6.965 1 89.81 161 ASP B C 1
ATOM 2927 O O . ASP B 1 161 ? 7.727 15.828 -6.496 1 89.81 161 ASP B O 1
ATOM 2931 N N . CYS B 1 162 ? 8.164 13.688 -6.352 1 94.88 162 CYS B N 1
ATOM 2932 C CA . CYS B 1 162 ? 7.809 13.438 -4.957 1 94.88 162 CYS B CA 1
ATOM 2933 C C . CYS B 1 162 ? 6.328 13.703 -4.715 1 94.88 162 CYS B C 1
ATOM 2935 O O . CYS B 1 162 ? 5.941 14.148 -3.631 1 94.88 162 CYS B O 1
ATOM 2937 N N . VAL B 1 163 ? 5.574 13.531 -5.746 1 97.12 163 VAL B N 1
ATOM 2938 C CA . VAL B 1 163 ? 4.133 13.445 -5.527 1 97.12 163 VAL B CA 1
ATOM 2939 C C . VAL B 1 163 ? 3.795 12.125 -4.852 1 97.12 163 VAL B C 1
ATOM 2941 O O . VAL B 1 163 ? 4.137 11.047 -5.359 1 97.12 163 VAL B O 1
ATOM 2944 N N . PRO B 1 164 ? 3.182 12.234 -3.701 1 97.38 164 PRO B N 1
ATOM 2945 C CA . PRO B 1 164 ? 2.9 10.969 -3.012 1 97.38 164 PRO B CA 1
ATOM 2946 C C . PRO B 1 164 ? 1.9 10.102 -3.766 1 97.38 164 PRO B C 1
ATOM 2948 O O . PRO B 1 164 ? 0.921 10.609 -4.316 1 97.38 164 PRO B O 1
ATOM 2951 N N . VAL B 1 165 ? 2.127 8.836 -3.777 1 97.44 165 VAL B N 1
ATOM 2952 C CA . VAL B 1 165 ? 1.255 7.867 -4.434 1 97.44 165 VAL B CA 1
ATOM 2953 C C . VAL B 1 165 ? 0.69 6.898 -3.396 1 97.44 165 VAL B C 1
ATOM 2955 O O . VAL B 1 165 ? -0.521 6.668 -3.348 1 97.44 165 VAL B O 1
ATOM 2958 N N . LEU B 1 166 ? 1.571 6.363 -2.65 1 95.31 166 LEU B N 1
ATOM 2959 C CA . LEU B 1 166 ? 1.191 5.43 -1.597 1 95.31 166 LEU B CA 1
ATOM 2960 C C . LEU B 1 166 ? 2.15 5.523 -0.415 1 95.31 166 LEU B C 1
ATOM 2962 O O . LEU B 1 166 ? 3.34 5.793 -0.595 1 95.31 166 LEU B O 1
ATOM 2966 N N . GLN B 1 167 ? 1.585 5.266 0.7 1 93.88 167 GLN B N 1
ATOM 2967 C CA . GLN B 1 167 ? 2.402 5.16 1.904 1 93.88 167 GLN B CA 1
ATOM 2968 C C . GLN B 1 167 ? 1.935 4.008 2.789 1 93.88 167 GLN B C 1
ATOM 2970 O O . GLN B 1 167 ? 0.74 3.877 3.064 1 93.88 167 GLN B O 1
ATOM 2975 N N . GLY B 1 168 ? 2.832 3.189 3.119 1 90.5 168 GLY B N 1
ATOM 2976 C CA . GLY B 1 168 ? 2.605 2.176 4.137 1 90.5 168 GLY B CA 1
ATOM 2977 C C . GLY B 1 168 ? 3.232 2.523 5.473 1 90.5 168 GLY B C 1
ATOM 2978 O O . GLY B 1 168 ? 4.344 3.055 5.523 1 90.5 168 GLY B O 1
ATOM 2979 N N . PHE B 1 169 ? 2.461 2.229 6.445 1 88.81 169 PHE B N 1
ATOM 2980 C CA . PHE B 1 169 ? 2.924 2.484 7.801 1 88.81 169 PHE B CA 1
ATOM 2981 C C . PHE B 1 169 ? 2.662 1.28 8.695 1 88.81 169 PHE B C 1
ATOM 2983 O O . PHE B 1 169 ? 1.595 0.667 8.633 1 88.81 169 PHE B O 1
ATOM 2990 N N . ALA B 1 170 ? 3.67 0.942 9.461 1 84.19 170 ALA B N 1
ATOM 2991 C CA . ALA B 1 170 ? 3.531 -0.123 10.453 1 84.19 170 ALA B CA 1
ATOM 2992 C C . ALA B 1 170 ? 4.223 0.25 11.758 1 84.19 170 ALA B C 1
ATOM 2994 O O . ALA B 1 170 ? 5.332 0.791 11.75 1 84.19 170 ALA B O 1
ATOM 2995 N N . SER B 1 171 ? 3.475 -0.029 12.867 1 80.38 171 SER B N 1
ATOM 2996 C CA . SER B 1 171 ? 4.039 0.318 14.172 1 80.38 171 SER B CA 1
ATOM 2997 C C . SER B 1 171 ? 3.561 -0.642 15.25 1 80.38 171 SER B C 1
ATOM 2999 O O . SER B 1 171 ? 2.447 -1.163 15.18 1 80.38 171 SER B O 1
ATOM 3001 N N . TYR B 1 172 ? 4.477 -0.747 16.203 1 75.25 172 TYR B N 1
ATOM 3002 C CA . TYR B 1 172 ? 4.062 -1.388 17.453 1 75.25 172 TYR B CA 1
ATOM 3003 C C . TYR B 1 172 ? 3.473 -0.369 18.422 1 75.25 172 TYR B C 1
ATOM 3005 O O . TYR B 1 172 ? 3.986 0.746 18.547 1 75.25 172 TYR B O 1
ATOM 3013 N N . ILE B 1 173 ? 2.324 -0.782 18.984 1 72.44 173 ILE B N 1
ATOM 3014 C CA . ILE B 1 173 ? 1.719 0.053 20.016 1 72.44 173 ILE B CA 1
ATOM 3015 C C . ILE B 1 173 ? 1.497 -0.77 21.281 1 72.44 173 ILE B C 1
ATOM 3017 O O . ILE B 1 173 ? 1.805 -1.964 21.312 1 72.44 173 ILE B O 1
ATOM 3021 N N . ASP B 1 174 ? 1.131 -0.09 22.328 1 70.31 174 ASP B N 1
ATOM 3022 C CA . ASP B 1 174 ? 0.982 -0.774 23.609 1 70.31 174 ASP B CA 1
ATOM 3023 C C . ASP B 1 174 ? -0.009 -1.931 23.5 1 70.31 174 ASP B C 1
ATOM 3025 O O . ASP B 1 174 ? 0.18 -2.977 24.125 1 70.31 174 ASP B O 1
ATOM 3029 N N . SER B 1 175 ? -1.006 -1.758 22.719 1 67.38 175 SER B N 1
ATOM 3030 C CA . SER B 1 175 ? -2.066 -2.756 22.625 1 67.38 175 SER B CA 1
ATOM 3031 C C . SER B 1 175 ? -1.723 -3.826 21.594 1 67.38 175 SER B C 1
ATOM 3033 O O . SER B 1 175 ? -2.449 -4.812 21.438 1 67.38 175 SER B O 1
ATOM 3035 N N . GLY B 1 176 ? -0.606 -3.527 20.922 1 72.5 176 GLY B N 1
ATOM 3036 C CA . GLY B 1 176 ? -0.255 -4.5 19.906 1 72.5 176 GLY B CA 1
ATOM 3037 C C . GLY B 1 176 ? 0.366 -3.875 18.672 1 72.5 176 GLY B C 1
ATOM 3038 O O . GLY B 1 176 ? 1.396 -3.203 18.766 1 72.5 176 GLY B O 1
ATOM 3039 N N . PHE B 1 177 ? -0.343 -4.031 17.578 1 77.44 177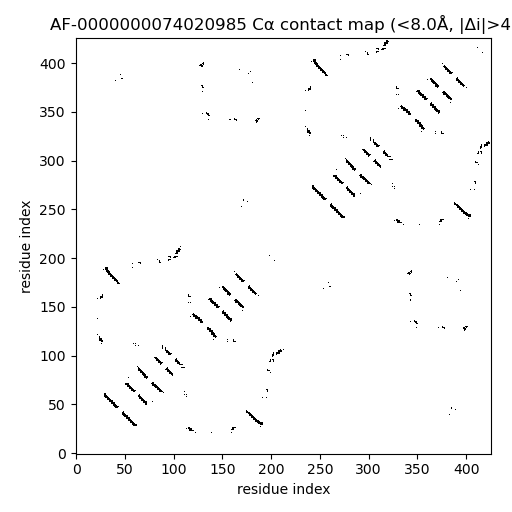 PHE B N 1
ATOM 3040 C CA . PHE B 1 177 ? 0.203 -3.617 16.281 1 77.44 177 PHE B CA 1
ATOM 3041 C C . PHE B 1 177 ? -0.809 -2.781 15.508 1 77.44 177 PHE B C 1
ATOM 3043 O O . PHE B 1 177 ? -2.018 -2.982 15.641 1 77.44 177 PHE B O 1
ATOM 3050 N N . GLN B 1 178 ? -0.232 -1.758 14.852 1 81.5 178 GLN B N 1
ATOM 3051 C CA . GLN B 1 178 ? -1.066 -0.995 13.93 1 81.5 178 GLN B CA 1
ATOM 3052 C C . GLN B 1 178 ? -0.422 -0.907 12.547 1 81.5 178 GLN B C 1
ATOM 3054 O O . GLN B 1 178 ? 0.804 -0.863 12.43 1 81.5 178 GLN B O 1
ATOM 3059 N N . TYR B 1 179 ? -1.265 -0.957 11.641 1 83.75 179 TYR B N 1
ATOM 3060 C CA . TYR B 1 179 ? -0.825 -0.84 10.25 1 83.75 179 TYR B CA 1
ATOM 3061 C C . TYR B 1 179 ? -1.786 0.026 9.445 1 83.75 179 TYR B C 1
ATOM 3063 O O . TYR B 1 179 ? -2.982 0.075 9.742 1 83.75 179 TYR B O 1
ATOM 3071 N N . SER B 1 180 ? -1.167 0.749 8.445 1 88.75 180 SER B N 1
ATOM 3072 C CA . SER B 1 180 ? -2.008 1.534 7.543 1 88.75 180 SER B CA 1
ATOM 3073 C C . SER B 1 180 ? -1.404 1.605 6.145 1 88.75 180 SER B C 1
ATOM 3075 O O . SER B 1 180 ? -0.182 1.584 5.988 1 88.75 180 SER B O 1
ATOM 3077 N N . ILE B 1 181 ? -2.246 1.608 5.215 1 91.25 181 ILE B N 1
ATOM 3078 C CA . ILE B 1 181 ? -1.896 1.926 3.836 1 91.25 181 ILE B CA 1
ATOM 3079 C C . ILE B 1 181 ? -2.693 3.141 3.367 1 91.25 181 ILE B C 1
ATOM 3081 O O . ILE B 1 181 ? -3.918 3.178 3.504 1 91.25 181 ILE B O 1
ATOM 3085 N N . GLY B 1 182 ? -2.006 4.066 2.881 1 94.69 182 GLY B N 1
ATOM 3086 C CA . GLY B 1 182 ? -2.641 5.234 2.283 1 94.69 182 GLY B CA 1
ATOM 3087 C C . GLY B 1 182 ? -2.404 5.34 0.789 1 94.69 182 GLY B C 1
ATOM 3088 O O . GLY B 1 182 ? -1.271 5.211 0.323 1 94.69 182 GLY B O 1
ATOM 3089 N N . VAL B 1 183 ? -3.449 5.523 0.081 1 97 183 VAL B N 1
ATOM 3090 C CA . VAL B 1 183 ? -3.389 5.77 -1.356 1 97 183 VAL B CA 1
ATOM 3091 C C . VAL B 1 183 ? -3.775 7.219 -1.65 1 97 183 VAL B C 1
ATOM 3093 O O . VAL B 1 183 ? -4.879 7.652 -1.311 1 97 183 VAL B O 1
ATOM 3096 N N . TYR B 1 184 ? -2.885 7.883 -2.342 1 97.94 184 TYR B N 1
ATOM 3097 C CA . TYR B 1 184 ? -3.039 9.328 -2.447 1 97.94 184 TYR B CA 1
ATOM 3098 C C . TYR B 1 184 ? -3.559 9.727 -3.824 1 97.94 184 TYR B C 1
ATOM 3100 O O . TYR B 1 184 ? -3.135 9.164 -4.84 1 97.94 184 TYR B O 1
ATOM 3108 N N . ASP B 1 185 ? -4.488 10.672 -3.793 1 96.88 185 ASP B N 1
ATOM 3109 C CA . ASP B 1 185 ? -5.102 11.18 -5.016 1 96.88 185 ASP B CA 1
ATOM 3110 C C . ASP B 1 185 ? -5.379 12.68 -4.914 1 96.88 185 ASP B C 1
ATOM 3112 O O . ASP B 1 185 ? -5.07 13.305 -3.9 1 96.88 185 ASP B O 1
ATOM 3116 N N . ASN B 1 186 ? -5.777 13.289 -5.988 1 95.75 186 ASN B N 1
ATOM 3117 C CA . ASN B 1 186 ? -6.188 14.688 -6.059 1 95.75 186 ASN B CA 1
ATOM 3118 C C . ASN B 1 186 ? -5.078 15.625 -5.582 1 95.75 186 ASN B C 1
ATOM 3120 O O . ASN B 1 186 ? -5.34 16.578 -4.84 1 95.75 186 ASN B O 1
ATOM 3124 N N . PHE B 1 187 ? -3.914 15.281 -5.91 1 98.06 187 PHE B N 1
ATOM 3125 C CA . PHE B 1 187 ? -2.799 16.156 -5.586 1 98.06 187 PHE B CA 1
ATOM 3126 C C . PHE B 1 187 ? -2.914 17.484 -6.34 1 98.06 187 PHE B C 1
ATOM 3128 O O . PHE B 1 187 ? -3.178 17.5 -7.543 1 98.06 187 PHE B O 1
ATOM 3135 N N . GLN B 1 188 ? -2.74 18.562 -5.672 1 97.69 188 GLN B N 1
ATOM 3136 C CA . GLN B 1 188 ? -2.709 19.906 -6.25 1 97.69 188 GLN B CA 1
ATOM 3137 C C . GLN B 1 188 ? -1.537 20.703 -5.699 1 97.69 188 GLN B C 1
ATOM 3139 O O . GLN B 1 188 ? -1.42 20.891 -4.488 1 97.69 188 GLN B O 1
ATOM 3144 N N . PRO B 1 189 ? -0.7 21.219 -6.602 1 97.69 189 PRO B N 1
ATOM 3145 C CA . PRO B 1 189 ? 0.443 22 -6.125 1 97.69 189 PRO B CA 1
ATOM 3146 C C . PRO B 1 189 ? 0.054 23.422 -5.703 1 97.69 189 PRO B C 1
ATOM 3148 O O . PRO B 1 189 ? 0.744 24.391 -6.051 1 97.69 189 PRO B O 1
ATOM 3151 N N . HIS B 1 190 ? -1.026 23.516 -5.148 1 98.12 190 HIS B N 1
ATOM 3152 C CA . HIS B 1 190 ? -1.55 24.703 -4.5 1 98.12 190 HIS B CA 1
ATOM 3153 C C . HIS B 1 190 ? -2.605 24.359 -3.457 1 98.12 190 HIS B C 1
ATOM 3155 O O . HIS B 1 190 ? -3.018 23.203 -3.355 1 98.12 190 HIS B O 1
ATOM 3161 N N . ILE B 1 191 ? -3.004 25.297 -2.645 1 98.5 191 ILE B N 1
ATOM 3162 C CA . ILE B 1 191 ? -4.086 25.125 -1.683 1 98.5 191 ILE B CA 1
ATOM 3163 C C . ILE B 1 191 ? -5.293 25.969 -2.107 1 98.5 191 ILE B C 1
ATOM 3165 O O . ILE B 1 191 ? -5.199 27.188 -2.213 1 98.5 191 ILE B O 1
ATOM 3169 N N . SER B 1 192 ? -6.391 25.344 -2.266 1 98.12 192 SER B N 1
ATOM 3170 C CA . SER B 1 192 ? -7.574 25.984 -2.834 1 98.12 192 SER B CA 1
ATOM 3171 C C . SER B 1 192 ? -8.219 26.938 -1.837 1 98.12 192 SER B C 1
ATOM 3173 O O . SER B 1 192 ? -8.695 28.016 -2.219 1 98.12 192 SER B O 1
ATOM 3175 N N . ASP B 1 193 ? -8.336 26.578 -0.615 1 98.19 193 ASP B N 1
ATOM 3176 C CA . ASP B 1 193 ? -8.938 27.375 0.452 1 98.19 193 ASP B CA 1
ATOM 3177 C C . ASP B 1 193 ? -8.031 27.406 1.686 1 98.19 193 ASP B C 1
ATOM 3179 O O . ASP B 1 193 ? -7.945 26.422 2.422 1 98.19 193 ASP B O 1
ATOM 3183 N N . ARG B 1 194 ? -7.488 28.5 1.955 1 98.06 194 ARG B N 1
ATOM 3184 C CA . ARG B 1 194 ? -6.516 28.625 3.035 1 98.06 194 ARG B CA 1
ATOM 3185 C C . ARG B 1 194 ? -7.203 28.641 4.395 1 98.06 194 ARG B C 1
ATOM 3187 O O . ARG B 1 194 ? -6.551 28.516 5.434 1 98.06 194 ARG B O 1
ATOM 3194 N N . ALA B 1 195 ? -8.555 28.719 4.398 1 97.81 195 ALA B N 1
ATOM 3195 C CA . ALA B 1 195 ? -9.297 28.656 5.66 1 97.81 195 ALA B CA 1
ATOM 3196 C C . ALA B 1 195 ? -9.055 27.328 6.371 1 97.81 195 ALA B C 1
ATOM 3198 O O . ALA B 1 195 ? -9.344 27.188 7.566 1 97.81 195 ALA B O 1
ATOM 3199 N N . VAL B 1 196 ? -8.477 26.375 5.691 1 98.12 196 VAL B N 1
ATOM 3200 C CA . VAL B 1 196 ? -8.188 25.062 6.266 1 98.12 196 VAL B CA 1
ATOM 3201 C C . VAL B 1 196 ? -7.145 25.203 7.371 1 98.12 196 VAL B C 1
ATOM 3203 O O . VAL B 1 196 ? -7.008 24.328 8.219 1 98.12 196 VAL B O 1
ATOM 3206 N N . PHE B 1 197 ? -6.41 26.312 7.379 1 97.94 197 PHE B N 1
ATOM 3207 C CA . PHE B 1 197 ? -5.363 26.516 8.375 1 97.94 197 PHE B CA 1
ATOM 3208 C C . PHE B 1 197 ? -5.898 27.281 9.578 1 97.94 197 PHE B C 1
ATOM 3210 O O . PHE B 1 197 ? -5.18 27.5 10.555 1 97.94 197 PHE B O 1
ATOM 3217 N N . ASN B 1 198 ? -7.16 27.672 9.445 1 96.38 198 ASN B N 1
ATOM 3218 C CA . ASN B 1 198 ? -7.742 28.328 10.609 1 96.38 198 ASN B CA 1
ATOM 3219 C C . ASN B 1 198 ? -7.871 27.375 11.789 1 96.38 198 ASN B C 1
ATOM 3221 O O . ASN B 1 198 ? -8.234 26.203 11.617 1 96.38 198 ASN B O 1
ATOM 3225 N N . VAL B 1 199 ? -7.602 27.922 12.93 1 94.56 199 VAL B N 1
ATOM 3226 C CA . VAL B 1 199 ? -7.812 27.156 14.148 1 94.56 199 VAL B CA 1
ATOM 3227 C C . VAL B 1 199 ? -9.297 26.797 14.281 1 94.56 199 VAL B C 1
ATOM 3229 O O . VAL B 1 199 ? -10.164 27.656 14.117 1 94.56 199 VAL B O 1
ATOM 3232 N N . PRO B 1 200 ? -9.531 25.562 14.578 1 93.5 200 PRO B N 1
ATOM 3233 C CA . PRO B 1 200 ? -10.938 25.203 14.766 1 93.5 200 PRO B CA 1
ATOM 3234 C C . PRO B 1 200 ? -11.609 26.016 15.867 1 93.5 200 PRO B C 1
ATOM 3236 O O . PRO B 1 200 ? -10.977 26.359 16.875 1 93.5 200 PRO B O 1
ATOM 3239 N N . GLU B 1 201 ? -12.859 26.188 15.664 1 90.38 201 GLU B N 1
ATOM 3240 C CA . GLU B 1 201 ? -13.617 27.016 16.594 1 90.38 201 GLU B CA 1
ATOM 3241 C C . GLU B 1 201 ? -13.57 26.438 18.016 1 90.38 201 GLU B C 1
ATOM 3243 O O . GLU B 1 201 ? -13.469 27.188 18.984 1 90.38 201 GLU B O 1
ATOM 3248 N N . GLU B 1 202 ? -13.586 25.141 18.094 1 91.81 202 GLU B N 1
ATOM 3249 C CA . GLU B 1 202 ? -13.594 24.438 19.375 1 91.81 202 GLU B CA 1
ATOM 3250 C C . GLU B 1 202 ? -12.297 24.688 20.141 1 91.81 202 GLU B C 1
ATOM 3252 O O . GLU B 1 202 ? -12.234 24.469 21.344 1 91.81 202 GLU B O 1
ATOM 3257 N N . CYS B 1 203 ? -11.289 25.188 19.375 1 92.25 203 CYS B N 1
ATOM 3258 C CA . CYS B 1 203 ? -9.969 25.281 20 1 92.25 203 CYS B CA 1
ATOM 3259 C C . CYS B 1 203 ? -9.656 26.719 20.391 1 92.25 203 CYS B C 1
ATOM 3261 O O . CYS B 1 203 ? -8.602 27 20.953 1 92.25 203 CYS B O 1
ATOM 3263 N N . ARG B 1 204 ? -10.375 27.641 20.172 1 84.75 204 ARG B N 1
ATOM 3264 C CA . ARG B 1 204 ? -10.062 29.062 20.375 1 84.75 204 ARG B CA 1
ATOM 3265 C C . ARG B 1 204 ? -9.742 29.344 21.844 1 84.75 204 ARG B C 1
ATOM 3267 O O . ARG B 1 204 ? -8.867 30.156 22.141 1 84.75 204 ARG B O 1
ATOM 3274 N N . ASN B 1 205 ? -10.273 28.562 22.766 1 84.25 205 ASN B N 1
ATOM 3275 C CA . ASN B 1 205 ? -10.016 28.812 24.188 1 84.25 205 ASN B CA 1
ATOM 3276 C C . ASN B 1 205 ? -9.375 27.609 24.859 1 84.25 205 ASN B C 1
ATOM 3278 O O . ASN B 1 205 ? -9.477 27.438 26.078 1 84.25 205 ASN B O 1
ATOM 3282 N N . ALA B 1 206 ? -8.766 26.828 23.984 1 87.94 206 ALA B N 1
ATOM 3283 C CA . ALA B 1 206 ? -8.203 25.609 24.562 1 87.94 206 ALA B CA 1
ATOM 3284 C C . ALA B 1 206 ? -6.914 25.906 25.312 1 87.94 206 ALA B C 1
ATOM 3286 O O . ALA B 1 206 ? -6.137 26.781 24.922 1 87.94 206 ALA B O 1
ATOM 3287 N N . THR B 1 207 ? -6.762 25.234 26.453 1 89.38 207 THR B N 1
ATOM 3288 C CA . THR B 1 207 ? -5.5 25.312 27.172 1 89.38 207 THR B CA 1
ATOM 3289 C C . THR B 1 207 ? -4.422 24.5 26.469 1 89.38 207 THR B C 1
ATOM 3291 O O . THR B 1 207 ? -4.633 23.328 26.156 1 89.38 207 THR B O 1
ATOM 3294 N N . VAL B 1 208 ? -3.342 25.156 26.312 1 89.81 208 VAL B N 1
ATOM 3295 C CA . VAL B 1 208 ? -2.223 24.516 25.625 1 89.81 208 VAL B CA 1
ATOM 3296 C C . VAL B 1 208 ? -1.489 23.578 26.578 1 89.81 208 VAL B C 1
ATOM 3298 O O . VAL B 1 208 ? -1.091 24 27.672 1 89.81 208 VAL B O 1
ATOM 3301 N N . GLN B 1 209 ? -1.424 22.312 26.156 1 89.94 209 GLN B N 1
ATOM 3302 C CA . GLN B 1 209 ? -0.695 21.312 26.938 1 89.94 209 GLN B CA 1
ATOM 3303 C C . GLN B 1 209 ? 0.741 21.172 26.438 1 89.94 209 GLN B C 1
ATOM 3305 O O . GLN B 1 209 ? 0.995 21.219 25.234 1 89.94 209 GLN B O 1
ATOM 3310 N N . ARG B 1 210 ? 1.746 21.094 27.359 1 80.5 210 ARG B N 1
ATOM 3311 C CA . ARG B 1 210 ? 3.139 20.828 27.031 1 80.5 210 ARG B CA 1
ATOM 3312 C C . ARG B 1 210 ? 3.414 19.328 27.031 1 80.5 210 ARG B C 1
ATOM 3314 O O . ARG B 1 210 ? 3.057 18.625 27.984 1 80.5 210 ARG B O 1
ATOM 3321 N N . VAL B 1 211 ? 3.506 18.797 25.797 1 64.06 211 VAL B N 1
ATOM 3322 C CA . VAL B 1 211 ? 3.861 17.391 25.766 1 64.06 211 VAL B CA 1
ATOM 3323 C C . VAL B 1 211 ? 5.375 17.234 25.891 1 64.06 211 VAL B C 1
ATOM 3325 O O . VAL B 1 211 ? 6.133 17.938 25.234 1 64.06 211 VAL B O 1
ATOM 3328 N N . ASP B 1 212 ? 5.906 16.812 27.016 1 54.53 212 ASP B N 1
ATOM 3329 C CA . ASP B 1 212 ? 7.336 16.547 27.188 1 54.53 212 ASP B CA 1
ATOM 3330 C C . ASP B 1 212 ? 7.863 15.68 26.047 1 54.53 212 ASP B C 1
ATOM 3332 O O . ASP B 1 212 ? 7.211 14.719 25.625 1 54.53 212 ASP B O 1
ATOM 3336 N N . ALA B 1 213 ? 8.734 16.328 25.359 1 44.56 213 ALA B N 1
ATOM 3337 C CA . ALA B 1 213 ? 9.406 15.578 24.297 1 44.56 213 ALA B CA 1
ATOM 3338 C C . ALA B 1 213 ? 9.922 14.234 24.828 1 44.56 213 ALA B C 1
ATOM 3340 O O . ALA B 1 213 ? 10.258 14.109 26 1 44.56 213 ALA B O 1
#